Protein AF-0000000078079736 (afdb_homodimer)

Solvent-accessible surface area (backbone atoms only — not comparable to full-atom values): 20538 Å² total; per-residue (Å²): 110,60,69,43,45,51,36,49,43,50,31,37,63,60,34,43,87,42,58,38,62,27,86,81,43,36,48,34,49,50,53,29,42,44,19,26,37,49,38,40,76,50,72,51,74,58,59,51,48,43,31,18,25,34,38,27,56,36,52,63,72,57,73,43,49,63,66,58,38,27,72,76,66,30,58,69,25,26,49,36,20,52,73,58,38,70,65,78,89,49,57,69,54,55,48,55,51,45,47,39,71,47,30,63,74,47,52,71,59,30,29,50,41,53,50,26,43,49,44,51,56,57,66,36,48,82,81,50,38,47,72,84,60,48,74,67,52,53,51,31,48,52,52,46,50,50,56,26,43,71,41,40,57,89,81,45,70,58,57,47,51,58,45,47,53,56,37,48,76,67,60,52,77,77,52,50,73,68,58,47,50,52,47,45,52,52,35,40,54,51,51,62,67,72,102,109,62,68,45,46,49,37,48,42,49,33,37,63,60,35,44,89,42,57,39,64,27,86,81,44,35,48,36,48,51,53,30,43,44,19,25,38,51,37,40,76,50,74,49,73,60,58,52,48,42,31,18,25,35,38,28,56,36,53,65,72,56,72,43,49,62,65,57,38,26,73,73,67,31,60,67,24,26,50,34,21,52,72,60,38,73,66,78,90,48,57,68,57,56,46,54,51,46,49,38,72,46,30,62,75,47,53,70,58,29,29,50,39,53,50,26,44,49,43,50,58,59,68,37,47,82,81,51,36,49,70,84,60,48,73,67,52,53,51,28,49,53,52,48,50,48,56,27,42,71,40,38,58,90,81,45,71,58,57,46,51,57,45,47,51,56,36,49,77,67,60,51,77,77,52,51,74,66,57,48,50,52,47,44,51,53,34,40,53,51,53,62,67,71,103

Nearest PDB structures (foldseek):
  5vxa-assembly1_A  TM=9.918E-01  e=1.323E-13  Homo sapiens
  3nr1-assembly1_B  TM=9.921E-01  e=1.592E-13  Homo sapiens
  3nqw-assembly1_B  TM=9.782E-01  e=7.950E-14  Drosophila melanogaster
  6z3o-assembly1_CCC-2  TM=8.661E-01  e=1.890E-06  Pseudomonas aeruginosa PAO1
  4yf1-assembly1_C  TM=8.133E-01  e=1.846E-04  Listeria monocytogenes EGD-e

pLDDT: mean 96.36, std 4.15, range [62.91, 98.94]

Foldseek 3Di:
DVLQVVLLVVLCVQQVPQFDLFPVRHRPLVLLVQLLVLCVVLVNDPSLLSSLSSCLCSVPPRPDDLVNCCVRRNNSSSLLSVLSHFDPVDAPLVRLVVLLVCLLVHDLSNLSSLLSSLLSQLVCCVPTNRPPDDPLLNLLSLLSSVSNCVSSDDNGPSSNVSNVVSCVVSVNVPDDPVRSVVSNVVNSVVSVVVD/DVLQVVLLVVLCVQQVPQFDLFPVRHRPLVLLVQLLVLCVVLVNDPSLLSSLSSCLCSVPPRPDDLVNCCVRRRNSSSLLSVLSHFDPVDAPLVRLVVLLVCLLVHDLSNLSSLLSSLLSQLVCCVPTNRPPDDPLLNLLSLLSSVSNCVSSDDNGPSSNVSNVVSCVVSVNVVDDPVRSVVSNVVNSVVSVVVD

Sequence (390 aa):
MDKLINAINFACVAHRNQRRKDEAKTPYINHPVEVMTFLCNSDVTDVDTLCAAVLHDTIEDVGVTYEQLRELFGENVANIVRECSDNKSLPKEVRKQDQIIHARHASVAAKLVKAADKLSNLSGLDTNPPTKWTPEEIEGYFCWSYAVWKELAGHNAILDEKLLFLFKKRHLTGLSEDELNDRLLAYYANIKMSEMDKLINAINFACVAHRNQRRKDEAKTPYINHPVEVMTFLCNSDVTDVDTLCAAVLHDTIEDVGVTYEQLRELFGENVANIVRECSDNKSLPKEVRKQDQIIHARHASVAAKLVKAADKLSNLSGLDTNPPTKWTPEEIEGYFCWSYAVWKELAGHNAILDEKLLFLFKKRHLTGLSEDELNDRLLAYYANIKMSE

Radius of gyration: 23.69 Å; Cα contacts (8 Å, |Δi|>4): 510; chains: 2; bounding box: 37×72×53 Å

Secondary structure (DSSP, 8-state):
-HHHHHHHHHHHHHTTT-B-SSTT--BTTHHHHHHHHHHHHTT---HHHHHHHHHTTHHHHH---HHHHHHHH-HHHHHHHHHT---TTS-HHHHHHHHHHHHTTS-HHHHHHHHHHHHHHHHHHTTS--TT--HHHHHHHHHHHHHHHHHH-SS-HHHHHHHHHHHHHTT-TT--HHHHHHHHHHHHHHHHHH-/-HHHHHHHHHHHHHTTT-B-SSTT--BTTHHHHHHHHHHHHTT---HHHHHHHHHTTHHHHH---HHHHHHHH-HHHHHHHHHT---TTS-HHHHHHHHHHHHTTS-HHHHHHHHHHHHHHHHHHTTS--TT--HHHHHHHHHHHHHHHHHH-SS-HHHHHHHHHHHHHTT-TT--HHHHHHHHHHHHHHHHHH-

InterPro domains:
  IPR052194 Guanosine-3',5'-bis(diphosphate) 3'-pyrophosphohydrolase [PTHR46246] (2-172)

Organism: NCBI:txid2126985

Structure (mmCIF, N/CA/C/O backbone):
data_AF-0000000078079736-model_v1
#
loop_
_entity.id
_entity.type
_entity.pdbx_description
1 polymer 'HD superfamily phosphohydrolase'
#
loop_
_atom_site.group_PDB
_atom_site.id
_atom_site.type_symbol
_atom_site.label_atom_id
_atom_site.label_alt_id
_atom_site.label_comp_id
_atom_site.label_asym_id
_atom_site.label_entity_id
_atom_site.label_seq_id
_atom_site.pdbx_PDB_ins_code
_atom_site.Cartn_x
_atom_site.Cartn_y
_atom_site.Cartn_z
_atom_site.occupancy
_atom_site.B_iso_or_equiv
_atom_site.auth_seq_id
_atom_site.auth_comp_id
_atom_site.auth_asym_id
_atom_site.auth_atom_id
_atom_site.pdbx_PDB_model_num
ATOM 1 N N . MET A 1 1 ? -16.453 -0.613 -2.004 1 88.25 1 MET A N 1
ATOM 2 C CA . MET A 1 1 ? -15.172 -1.236 -1.671 1 88.25 1 MET A CA 1
ATOM 3 C C . MET A 1 1 ? -14.242 -1.25 -2.879 1 88.25 1 MET A C 1
ATOM 5 O O . MET A 1 1 ? -13.047 -0.974 -2.752 1 88.25 1 MET A O 1
ATOM 9 N N . ASP A 1 2 ? -14.828 -1.321 -4.086 1 93.62 2 ASP A N 1
ATOM 10 C CA . ASP A 1 2 ? -14.039 -1.392 -5.312 1 93.62 2 ASP A CA 1
ATOM 11 C C . ASP A 1 2 ? -13.289 -0.084 -5.559 1 93.62 2 ASP A C 1
ATOM 13 O O . ASP A 1 2 ? -12.094 -0.097 -5.879 1 93.62 2 ASP A O 1
ATOM 17 N N . LYS A 1 3 ? -14.031 1.039 -5.34 1 97.44 3 LYS A N 1
ATOM 18 C CA . LYS A 1 3 ? -13.414 2.346 -5.566 1 97.44 3 LYS A CA 1
ATOM 19 C C . LYS A 1 3 ? -12.195 2.547 -4.672 1 97.44 3 LYS A C 1
ATOM 21 O O . LYS A 1 3 ? -11.141 2.979 -5.137 1 97.44 3 LYS A O 1
ATOM 26 N N . LEU A 1 4 ? -12.312 2.195 -3.43 1 98.31 4 LEU A N 1
ATOM 27 C CA . LEU A 1 4 ? -11.234 2.379 -2.467 1 98.31 4 LEU A CA 1
ATOM 28 C C . LEU A 1 4 ? -10.062 1.458 -2.787 1 98.31 4 LEU A C 1
ATOM 30 O O . LEU A 1 4 ? -8.906 1.892 -2.781 1 98.31 4 LEU A O 1
ATOM 34 N N . ILE A 1 5 ? -10.32 0.208 -3.082 1 98.5 5 ILE A N 1
ATOM 35 C CA . ILE A 1 5 ? -9.273 -0.767 -3.375 1 98.5 5 ILE A CA 1
ATOM 36 C C . ILE A 1 5 ? -8.531 -0.36 -4.645 1 98.5 5 ILE A C 1
ATOM 38 O O . ILE A 1 5 ? -7.301 -0.437 -4.699 1 98.5 5 ILE A O 1
ATOM 42 N N . ASN A 1 6 ? -9.242 0.127 -5.625 1 98.69 6 ASN A N 1
ATOM 43 C CA . ASN A 1 6 ? -8.609 0.619 -6.844 1 98.69 6 ASN A CA 1
ATOM 44 C C . ASN A 1 6 ? -7.777 1.87 -6.578 1 98.69 6 ASN A C 1
ATOM 46 O O . ASN A 1 6 ? -6.73 2.07 -7.199 1 98.69 6 ASN A O 1
ATOM 50 N N . ALA A 1 7 ? -8.242 2.727 -5.703 1 98.88 7 ALA A N 1
ATOM 51 C CA . ALA A 1 7 ? -7.477 3.912 -5.324 1 98.88 7 ALA A CA 1
ATOM 52 C C . ALA A 1 7 ? -6.164 3.527 -4.645 1 98.88 7 ALA A C 1
ATOM 54 O O . ALA A 1 7 ? -5.121 4.129 -4.91 1 98.88 7 ALA A O 1
ATOM 55 N N . ILE A 1 8 ? -6.23 2.52 -3.793 1 98.88 8 ILE A N 1
ATOM 56 C CA . ILE A 1 8 ? -5.043 2.043 -3.094 1 98.88 8 ILE A CA 1
ATOM 57 C C . ILE A 1 8 ? -4.043 1.477 -4.098 1 98.88 8 ILE A C 1
ATOM 59 O O . ILE A 1 8 ? -2.852 1.788 -4.043 1 98.88 8 ILE A O 1
ATOM 63 N N . ASN A 1 9 ? -4.516 0.655 -4.965 1 98.81 9 ASN A N 1
ATOM 64 C CA . ASN A 1 9 ? -3.658 0.104 -6.008 1 98.81 9 ASN A CA 1
ATOM 65 C C . ASN A 1 9 ? -3.041 1.204 -6.867 1 98.81 9 ASN A C 1
ATOM 67 O O . ASN A 1 9 ? -1.854 1.147 -7.195 1 98.81 9 ASN A O 1
ATOM 71 N N . PHE A 1 10 ? -3.836 2.201 -7.273 1 98.88 10 PHE A N 1
ATOM 72 C CA . PHE A 1 10 ? -3.367 3.336 -8.062 1 98.88 10 PHE A CA 1
ATOM 73 C C . PHE A 1 10 ? -2.248 4.07 -7.332 1 98.88 10 PHE A C 1
ATOM 75 O O . PHE A 1 10 ? -1.23 4.418 -7.938 1 98.88 10 PHE A O 1
ATOM 82 N N . ALA A 1 11 ? -2.438 4.305 -6.09 1 98.81 11 ALA A N 1
ATOM 83 C CA . ALA A 1 11 ? -1.438 5 -5.285 1 98.81 11 ALA A CA 1
ATOM 84 C C . ALA A 1 11 ? -0.145 4.195 -5.199 1 98.81 11 ALA A C 1
ATOM 86 O O . ALA A 1 11 ? 0.951 4.758 -5.27 1 98.81 11 ALA A O 1
ATOM 87 N N . CYS A 1 12 ? -0.27 2.848 -5.008 1 98.44 12 CYS A N 1
ATOM 88 C CA . CYS A 1 12 ? 0.902 1.981 -4.965 1 98.44 12 CYS A CA 1
ATOM 89 C C . CYS A 1 12 ? 1.731 2.123 -6.238 1 98.44 12 CYS A C 1
ATOM 91 O O . CYS A 1 12 ? 2.949 2.301 -6.172 1 98.44 12 CYS A O 1
ATOM 93 N N . VAL A 1 13 ? 1.06 2.082 -7.328 1 97.75 13 VAL A N 1
ATOM 94 C CA . VAL A 1 13 ? 1.739 2.164 -8.617 1 97.75 13 VAL A CA 1
ATOM 95 C C . VAL A 1 13 ? 2.328 3.561 -8.805 1 97.75 13 VAL A C 1
ATOM 97 O O . VAL A 1 13 ? 3.469 3.707 -9.25 1 97.75 13 VAL A O 1
ATOM 100 N N . ALA A 1 14 ? 1.58 4.598 -8.461 1 98.19 14 ALA A N 1
ATOM 101 C CA . ALA A 1 14 ? 2.004 5.98 -8.656 1 98.19 14 ALA A CA 1
ATOM 102 C C . ALA A 1 14 ? 3.25 6.293 -7.832 1 98.19 14 ALA A C 1
ATOM 104 O O . ALA A 1 14 ? 4.141 7.016 -8.289 1 98.19 14 ALA A O 1
ATOM 105 N N . HIS A 1 15 ? 3.354 5.766 -6.617 1 98.25 15 HIS A N 1
ATOM 106 C CA . HIS A 1 15 ? 4.434 6.105 -5.699 1 98.25 15 HIS A CA 1
ATOM 107 C C . HIS A 1 15 ? 5.543 5.062 -5.742 1 98.25 15 HIS A C 1
ATOM 109 O O . HIS A 1 15 ? 6.414 5.039 -4.867 1 98.25 15 HIS A O 1
ATOM 115 N N . ARG A 1 16 ? 5.574 4.164 -6.734 1 96.88 16 ARG A N 1
ATOM 116 C CA . ARG A 1 16 ? 6.418 2.977 -6.738 1 96.88 16 ARG A CA 1
ATOM 117 C C . ARG A 1 16 ? 7.895 3.352 -6.688 1 96.88 16 ARG A C 1
ATOM 119 O O . ARG A 1 16 ? 8.719 2.592 -6.172 1 96.88 16 ARG A O 1
ATOM 126 N N . ASN A 1 17 ? 8.312 4.531 -7.156 1 96.31 17 ASN A N 1
ATOM 127 C CA . ASN A 1 17 ? 9.711 4.941 -7.191 1 96.31 17 ASN A CA 1
ATOM 128 C C . ASN A 1 17 ? 10.031 5.941 -6.086 1 96.31 17 ASN A C 1
ATOM 130 O O . ASN A 1 17 ? 11.156 6.438 -6 1 96.31 17 ASN A O 1
ATOM 134 N N . GLN A 1 18 ? 9.07 6.293 -5.312 1 96.88 18 GLN A N 1
ATOM 135 C CA . GLN A 1 18 ? 9.234 7.289 -4.258 1 96.88 18 GLN A CA 1
ATOM 136 C C . GLN A 1 18 ? 9.57 6.625 -2.924 1 96.88 18 GLN A C 1
ATOM 138 O O . GLN A 1 18 ? 9.008 5.582 -2.586 1 96.88 18 GLN A O 1
ATOM 143 N N . ARG A 1 19 ? 10.453 7.215 -2.162 1 95.56 19 ARG A N 1
ATOM 144 C CA . ARG A 1 19 ? 10.852 6.73 -0.843 1 95.56 19 ARG A CA 1
ATOM 145 C C . ARG A 1 19 ? 10.719 7.828 0.206 1 95.56 19 ARG A C 1
ATOM 147 O O . ARG A 1 19 ? 10.781 9.016 -0.119 1 95.56 19 ARG A O 1
ATOM 154 N N . ARG A 1 20 ? 10.508 7.387 1.446 1 94.69 20 ARG A N 1
ATOM 155 C CA . ARG A 1 20 ? 10.562 8.32 2.564 1 94.69 20 ARG A CA 1
ATOM 156 C C . ARG A 1 20 ? 11.992 8.773 2.828 1 94.69 20 ARG A C 1
ATOM 158 O O . ARG A 1 20 ? 12.945 8.117 2.402 1 94.69 20 ARG A O 1
ATOM 165 N N . LYS A 1 21 ? 12.164 9.852 3.537 1 93.56 21 LYS A N 1
ATOM 166 C CA . LYS A 1 21 ? 13.477 10.453 3.771 1 93.56 21 LYS A CA 1
ATOM 167 C C . LYS A 1 21 ? 14.102 9.906 5.051 1 93.56 21 LYS A C 1
ATOM 169 O O . LYS A 1 21 ? 15.164 10.383 5.477 1 93.56 21 LYS A O 1
ATOM 174 N N . ASP A 1 22 ? 13.5 8.914 5.602 1 92.62 22 ASP A N 1
ATOM 175 C CA . ASP A 1 22 ? 14.055 8.273 6.793 1 92.62 22 ASP A CA 1
ATOM 176 C C . ASP A 1 22 ? 15.273 7.418 6.438 1 92.62 22 ASP A C 1
ATOM 178 O O . ASP A 1 22 ? 15.594 7.238 5.262 1 92.62 22 ASP A O 1
ATOM 182 N N . GLU A 1 23 ? 15.977 6.93 7.488 1 91.56 23 GLU A N 1
ATOM 183 C CA . GLU A 1 23 ? 17.203 6.148 7.301 1 91.56 23 GLU A CA 1
ATOM 184 C C . GLU A 1 23 ? 16.922 4.891 6.48 1 91.56 23 GLU A C 1
ATOM 186 O O . GLU A 1 23 ? 17.734 4.508 5.637 1 91.56 23 GLU A O 1
ATOM 191 N N . ALA A 1 24 ? 15.797 4.242 6.629 1 92 24 ALA A N 1
ATOM 192 C CA . ALA A 1 24 ? 15.477 2.967 5.992 1 92 24 ALA A CA 1
ATOM 193 C C . ALA A 1 24 ? 14.984 3.178 4.562 1 92 24 ALA A C 1
ATOM 195 O O . ALA A 1 24 ? 14.875 2.221 3.789 1 92 24 ALA A O 1
ATOM 196 N N . LYS A 1 25 ? 14.758 4.406 4.227 1 94.38 25 LYS A N 1
ATOM 197 C CA . LYS A 1 25 ? 14.195 4.715 2.916 1 94.38 25 LYS A CA 1
ATOM 198 C C . LYS A 1 25 ? 12.945 3.881 2.643 1 94.38 25 LYS A C 1
ATOM 200 O O . LYS A 1 25 ? 12.844 3.229 1.602 1 94.38 25 LYS A O 1
ATOM 205 N N . THR A 1 26 ? 12.016 3.893 3.566 1 95.69 26 THR A N 1
ATOM 206 C CA . THR A 1 26 ? 10.781 3.121 3.494 1 95.69 26 THR A CA 1
ATOM 207 C C . THR A 1 26 ? 9.969 3.51 2.262 1 95.69 26 THR A C 1
ATOM 209 O O . THR A 1 26 ? 9.961 4.676 1.86 1 95.69 26 THR A O 1
ATOM 212 N N . PRO A 1 27 ? 9.273 2.502 1.643 1 97.88 27 PRO A N 1
ATOM 213 C CA . PRO A 1 27 ? 8.398 2.881 0.529 1 97.88 27 PRO A CA 1
ATOM 214 C C . PRO A 1 27 ? 7.422 3.998 0.897 1 97.88 27 PRO A C 1
ATOM 216 O O . PRO A 1 27 ? 6.777 3.938 1.946 1 97.88 27 PRO A O 1
ATOM 219 N N . TYR A 1 28 ? 7.301 5.02 0.017 1 98.31 28 TYR A N 1
ATOM 220 C CA . TYR A 1 28 ? 6.504 6.195 0.337 1 98.31 28 TYR A CA 1
ATOM 221 C C . TYR A 1 28 ? 5.047 5.812 0.591 1 98.31 28 TYR A C 1
ATOM 223 O O . TYR A 1 28 ? 4.367 6.449 1.399 1 98.31 28 TYR A O 1
ATOM 231 N N . ILE A 1 29 ? 4.602 4.711 -0.065 1 98.62 29 ILE A N 1
ATOM 232 C CA . ILE A 1 29 ? 3.203 4.297 -0.013 1 98.62 29 ILE A CA 1
ATOM 233 C C . ILE A 1 29 ? 2.795 4.035 1.436 1 98.62 29 ILE A C 1
ATOM 235 O O . ILE A 1 29 ? 1.618 4.145 1.785 1 98.62 29 ILE A O 1
ATOM 239 N N . ASN A 1 30 ? 3.711 3.736 2.322 1 98.31 30 ASN A N 1
ATOM 240 C CA . ASN A 1 30 ? 3.393 3.512 3.729 1 98.31 30 ASN A CA 1
ATOM 241 C C . ASN A 1 30 ? 2.73 4.734 4.355 1 98.31 30 ASN A C 1
ATOM 243 O O . ASN A 1 30 ? 1.838 4.602 5.195 1 98.31 30 ASN A O 1
ATOM 247 N N . HIS A 1 31 ? 3.131 5.887 3.881 1 98.19 31 HIS A N 1
ATOM 248 C CA . HIS A 1 31 ? 2.602 7.125 4.441 1 98.19 31 HIS A CA 1
ATOM 249 C C . HIS A 1 31 ? 1.142 7.328 4.055 1 98.19 31 HIS A C 1
ATOM 251 O O . HIS A 1 31 ? 0.274 7.445 4.922 1 98.19 31 HIS A O 1
ATOM 257 N N . PRO A 1 32 ? 0.763 7.348 2.75 1 98.81 32 PRO A N 1
ATOM 258 C CA . PRO A 1 32 ? -0.647 7.566 2.418 1 98.81 32 PRO A CA 1
ATOM 259 C C . PRO A 1 32 ? -1.558 6.461 2.953 1 98.81 32 PRO A C 1
ATOM 261 O O . PRO A 1 32 ? -2.711 6.727 3.305 1 98.81 32 PRO A O 1
ATOM 264 N N . VAL A 1 33 ? -1.082 5.254 3.033 1 98.81 33 VAL A N 1
ATOM 265 C CA . VAL A 1 33 ? -1.885 4.176 3.596 1 98.81 33 VAL A CA 1
ATOM 266 C C . VAL A 1 33 ? -2.105 4.418 5.09 1 98.81 33 VAL A C 1
ATOM 268 O O . VAL A 1 33 ? -3.197 4.18 5.605 1 98.81 33 VAL A O 1
ATOM 271 N N . GLU A 1 34 ? -1.096 4.863 5.766 1 98.56 34 GLU A N 1
ATOM 272 C CA . GLU A 1 34 ? -1.236 5.191 7.18 1 98.56 34 GLU A CA 1
ATOM 273 C C . GLU A 1 34 ? -2.234 6.328 7.387 1 98.56 34 GLU A C 1
ATOM 275 O O . GLU A 1 34 ? -3.033 6.293 8.328 1 98.56 34 GLU A O 1
ATOM 280 N N . VAL A 1 35 ? -2.148 7.328 6.508 1 98.88 35 VAL A N 1
ATOM 281 C CA . VAL A 1 35 ? -3.094 8.438 6.57 1 98.88 35 VAL A CA 1
ATOM 282 C C . VAL A 1 35 ? -4.52 7.906 6.457 1 98.88 35 VAL A C 1
ATOM 284 O O . VAL A 1 35 ? -5.383 8.242 7.273 1 98.88 35 VAL A O 1
ATOM 287 N N . MET A 1 36 ? -4.762 7.062 5.469 1 98.88 36 MET A N 1
ATOM 288 C CA . MET A 1 36 ? -6.066 6.43 5.281 1 98.88 36 MET A CA 1
ATOM 289 C C . MET A 1 36 ? -6.461 5.621 6.512 1 98.88 36 MET A C 1
ATOM 291 O O . MET A 1 36 ? -7.613 5.66 6.945 1 98.88 36 MET A O 1
ATOM 295 N N . THR A 1 37 ? -5.535 4.941 7.129 1 98.75 37 THR A N 1
ATOM 296 C CA . THR A 1 37 ? -5.785 4.078 8.281 1 98.75 37 THR A CA 1
ATOM 297 C C . THR A 1 37 ? -6.168 4.906 9.5 1 98.75 37 THR A C 1
ATOM 299 O O . THR A 1 37 ? -7.082 4.543 10.242 1 98.75 37 THR A O 1
ATOM 302 N N . PHE A 1 38 ? -5.461 6.02 9.711 1 98.69 38 PHE A N 1
ATOM 303 C CA . PHE A 1 38 ? -5.793 6.91 10.812 1 98.69 38 PHE A CA 1
ATOM 304 C C . PHE A 1 38 ? -7.227 7.418 10.695 1 98.69 38 PHE A C 1
ATOM 306 O O . PHE A 1 38 ? -7.961 7.465 11.68 1 98.69 38 PHE A O 1
ATOM 313 N N . LEU A 1 39 ? -7.609 7.77 9.469 1 98.81 39 LEU A N 1
ATOM 314 C CA . LEU A 1 39 ? -8.977 8.25 9.266 1 98.81 39 LEU A CA 1
ATOM 315 C C . LEU A 1 39 ? -9.984 7.152 9.578 1 98.81 39 LEU A C 1
ATOM 317 O O . LEU A 1 39 ? -10.953 7.383 10.305 1 98.81 39 LEU A O 1
ATOM 321 N N . CYS A 1 40 ? -9.711 6.004 8.977 1 98.38 40 CYS A N 1
ATOM 322 C CA . CYS A 1 40 ? -10.625 4.883 9.18 1 98.38 40 CYS A CA 1
ATOM 323 C C . CYS A 1 40 ? -10.758 4.551 10.656 1 98.38 40 CYS A C 1
ATOM 325 O O . CYS A 1 40 ? -11.867 4.348 11.156 1 98.38 40 CYS A O 1
ATOM 327 N N . ASN A 1 41 ? -9.703 4.582 11.383 1 98.12 41 ASN A N 1
ATOM 328 C CA . ASN A 1 41 ? -9.695 4.25 12.805 1 98.12 41 ASN A CA 1
ATOM 329 C C . ASN A 1 41 ? -10.227 5.398 13.656 1 98.12 41 ASN A C 1
ATOM 331 O O . ASN A 1 41 ? -10.422 5.246 14.859 1 98.12 41 ASN A O 1
ATOM 335 N N . SER A 1 42 ? -10.438 6.496 13.062 1 98.25 42 SER A N 1
ATOM 336 C CA . SER A 1 42 ? -11.094 7.625 13.711 1 98.25 42 SER A CA 1
ATOM 337 C C . SER A 1 42 ? -12.555 7.738 13.281 1 98.25 42 SER A C 1
ATOM 339 O O . SER A 1 42 ? -13.109 8.836 13.234 1 98.25 42 SER A O 1
ATOM 341 N N . ASP A 1 43 ? -13.125 6.684 12.75 1 97.75 43 ASP A N 1
ATOM 342 C CA . ASP A 1 43 ? -14.547 6.5 12.469 1 97.75 43 ASP A CA 1
ATOM 343 C C . ASP A 1 43 ? -14.961 7.25 11.203 1 97.75 43 ASP A C 1
ATOM 345 O O . ASP A 1 43 ? -16.125 7.602 11.039 1 97.75 43 ASP A O 1
ATOM 349 N N . VAL A 1 44 ? -14 7.617 10.398 1 98.19 44 VAL A N 1
ATOM 350 C CA . VAL A 1 44 ? -14.336 8.156 9.086 1 98.19 44 VAL A CA 1
ATOM 351 C C . VAL A 1 44 ? -14.688 7.008 8.133 1 98.19 44 VAL A C 1
ATOM 353 O O . VAL A 1 44 ? -13.875 6.109 7.91 1 98.19 44 VAL A O 1
ATOM 356 N N . THR A 1 45 ? -15.891 7.082 7.566 1 96.56 45 THR A N 1
ATOM 357 C CA . THR A 1 45 ? -16.359 5.957 6.766 1 96.56 45 THR A CA 1
ATOM 358 C C . THR A 1 45 ? -16.625 6.395 5.328 1 96.56 45 THR A C 1
ATOM 360 O O . THR A 1 45 ? -16.812 5.555 4.445 1 96.56 45 THR A O 1
ATOM 363 N N . ASP A 1 46 ? -16.672 7.738 5.117 1 98.12 46 ASP A N 1
ATOM 364 C CA . ASP A 1 46 ? -16.938 8.227 3.768 1 98.12 46 ASP A CA 1
ATOM 365 C C . ASP A 1 46 ? -15.867 7.738 2.793 1 98.12 46 ASP A C 1
ATOM 367 O O . ASP A 1 46 ? -14.695 8.102 2.916 1 98.12 46 ASP A O 1
ATOM 371 N N . VAL A 1 47 ? -16.234 6.992 1.782 1 98.31 47 VAL A N 1
ATOM 372 C CA . VAL A 1 47 ? -15.32 6.305 0.878 1 98.31 47 VAL A CA 1
ATOM 373 C C . VAL A 1 47 ? -14.5 7.328 0.098 1 98.31 47 VAL A C 1
ATOM 375 O O . VAL A 1 47 ? -13.305 7.125 -0.143 1 98.31 47 VAL A O 1
ATOM 378 N N . ASP A 1 48 ? -15.117 8.422 -0.347 1 98.81 48 ASP A N 1
ATOM 379 C CA . ASP A 1 48 ? -14.391 9.43 -1.11 1 98.81 48 ASP A CA 1
ATOM 380 C C . ASP A 1 48 ? -13.281 10.062 -0.274 1 98.81 48 ASP A C 1
ATOM 382 O O . ASP A 1 48 ? -12.188 10.336 -0.783 1 98.81 48 ASP A O 1
ATOM 386 N N . THR A 1 49 ? -13.539 10.289 0.971 1 98.88 49 THR A N 1
ATOM 387 C CA . THR A 1 49 ? -12.531 10.844 1.868 1 98.88 49 THR A CA 1
ATOM 388 C C . THR A 1 49 ? -11.367 9.867 2.047 1 98.88 49 THR A C 1
ATOM 390 O O . THR A 1 49 ? -10.203 10.273 2.02 1 98.88 49 THR A O 1
ATOM 393 N N . LEU A 1 50 ? -11.703 8.586 2.186 1 98.88 50 LEU A N 1
ATOM 394 C CA . LEU A 1 50 ? -10.672 7.57 2.342 1 98.88 50 LEU A CA 1
ATOM 395 C C . LEU A 1 50 ? -9.859 7.414 1.06 1 98.88 50 LEU A C 1
ATOM 397 O O . LEU A 1 50 ? -8.633 7.27 1.106 1 98.88 50 LEU A O 1
ATOM 401 N N . CYS A 1 51 ? -10.523 7.445 -0.05 1 98.88 51 CYS A N 1
ATOM 402 C CA . CYS A 1 51 ? -9.812 7.434 -1.325 1 98.88 51 CYS A CA 1
ATOM 403 C C . CYS A 1 51 ? -8.859 8.617 -1.432 1 98.88 51 CYS A C 1
ATOM 405 O O . CYS A 1 51 ? -7.703 8.461 -1.827 1 98.88 51 CYS A O 1
ATOM 407 N N . ALA A 1 52 ? -9.344 9.789 -1.082 1 98.94 52 ALA A N 1
ATOM 408 C CA . ALA A 1 52 ? -8.523 10.992 -1.154 1 98.94 52 ALA A CA 1
ATOM 409 C C . ALA A 1 52 ? -7.32 10.891 -0.222 1 98.94 52 ALA A C 1
ATOM 411 O O . ALA A 1 52 ? -6.242 11.406 -0.533 1 98.94 52 ALA A O 1
ATOM 412 N N . ALA A 1 53 ? -7.508 10.242 0.926 1 98.94 53 ALA A N 1
ATOM 413 C CA . ALA A 1 53 ? -6.422 10.086 1.89 1 98.94 53 ALA A CA 1
ATOM 414 C C . ALA A 1 53 ? -5.258 9.312 1.275 1 98.94 53 ALA A C 1
ATOM 416 O O . ALA A 1 53 ? -4.105 9.734 1.378 1 98.94 53 ALA A O 1
ATOM 417 N N . VAL A 1 54 ? -5.57 8.219 0.603 1 98.81 54 VAL A N 1
ATOM 418 C CA . VAL A 1 54 ? -4.5 7.395 0.056 1 98.81 54 VAL A CA 1
ATOM 419 C C . VAL A 1 54 ? -3.949 8.039 -1.215 1 98.81 54 VAL A C 1
ATOM 421 O O . VAL A 1 54 ? -2.816 7.762 -1.618 1 98.81 54 VAL A O 1
ATOM 424 N N . LEU A 1 55 ? -4.633 9.008 -1.798 1 98.88 55 LEU A N 1
ATOM 425 C CA . LEU A 1 55 ? -4.242 9.633 -3.059 1 98.88 55 LEU A CA 1
ATOM 426 C C . LEU A 1 55 ? -3.715 11.047 -2.828 1 98.88 55 LEU A C 1
ATOM 428 O O . LEU A 1 55 ? -3.312 11.727 -3.775 1 98.88 55 LEU A O 1
ATOM 432 N N . HIS A 1 56 ? -3.627 11.578 -1.643 1 98.88 56 HIS A N 1
ATOM 433 C CA . HIS A 1 56 ? -3.549 13.008 -1.357 1 98.88 56 HIS A CA 1
ATOM 434 C C . HIS A 1 56 ? -2.248 13.609 -1.884 1 98.88 56 HIS A C 1
ATOM 436 O O . HIS A 1 56 ? -2.205 14.781 -2.252 1 98.88 56 HIS A O 1
ATOM 442 N N . ASP A 1 57 ? -1.224 12.836 -2.031 1 98.5 57 ASP A N 1
ATOM 443 C CA . ASP A 1 57 ? 0.083 13.352 -2.43 1 98.5 57 ASP A CA 1
ATOM 444 C C . ASP A 1 57 ? 0.362 13.062 -3.902 1 98.5 57 ASP A C 1
ATOM 446 O O . ASP A 1 57 ? 1.451 13.352 -4.402 1 98.5 57 ASP A O 1
ATOM 450 N N . THR A 1 58 ? -0.568 12.469 -4.613 1 98.62 58 THR A N 1
ATOM 451 C CA . THR A 1 58 ? -0.287 11.977 -5.961 1 98.62 58 THR A CA 1
ATOM 452 C C . THR A 1 58 ? -0.115 13.141 -6.934 1 98.62 58 THR A C 1
ATOM 454 O O . THR A 1 58 ? 0.768 13.117 -7.793 1 98.62 58 THR A O 1
ATOM 457 N N . ILE A 1 59 ? -0.956 14.148 -6.82 1 97.5 59 ILE A N 1
ATOM 458 C CA . ILE A 1 59 ? -0.835 15.312 -7.691 1 97.5 59 ILE A CA 1
ATOM 459 C C . ILE A 1 59 ? 0.484 16.031 -7.418 1 97.5 59 ILE A C 1
ATOM 461 O O . ILE A 1 59 ? 1.222 16.375 -8.344 1 97.5 59 ILE A O 1
ATOM 465 N N . GLU A 1 60 ? 0.823 16.172 -6.219 1 95.38 60 GLU A N 1
ATOM 466 C CA . GLU A 1 60 ? 1.962 16.969 -5.781 1 95.38 60 GLU A CA 1
ATOM 467 C C . GLU A 1 60 ? 3.281 16.266 -6.07 1 95.38 60 GLU A C 1
ATOM 469 O O . GLU A 1 60 ? 4.23 16.875 -6.555 1 95.38 60 GLU A O 1
ATOM 474 N N . ASP A 1 61 ? 3.34 14.992 -5.875 1 94.69 61 ASP A N 1
ATOM 475 C CA . ASP A 1 61 ? 4.637 14.328 -5.738 1 94.69 61 ASP A CA 1
ATOM 476 C C . ASP A 1 61 ? 4.965 13.508 -6.98 1 94.69 61 ASP A C 1
ATOM 478 O O . ASP A 1 61 ? 6.137 13.258 -7.273 1 94.69 61 ASP A O 1
ATOM 482 N N . VAL A 1 62 ? 3.959 13.008 -7.703 1 95.31 62 VAL A N 1
ATOM 483 C CA . VAL A 1 62 ? 4.316 11.984 -8.68 1 95.31 62 VAL A CA 1
ATOM 484 C C . VAL A 1 62 ? 3.621 12.266 -10.008 1 95.31 62 VAL A C 1
ATOM 486 O O . VAL A 1 62 ? 3.367 11.352 -10.789 1 95.31 62 VAL A O 1
ATOM 489 N N . GLY A 1 63 ? 3.168 13.469 -10.25 1 93.62 63 GLY A N 1
ATOM 490 C CA . GLY A 1 63 ? 2.781 13.953 -11.57 1 93.62 63 GLY A CA 1
ATOM 491 C C . GLY A 1 63 ? 1.379 13.531 -11.969 1 93.62 63 GLY A C 1
ATOM 492 O O . GLY A 1 63 ? 0.98 13.695 -13.125 1 93.62 63 GLY A O 1
ATOM 493 N N . VAL A 1 64 ? 0.563 12.891 -11.094 1 97.88 64 VAL A N 1
ATOM 494 C CA . VAL A 1 64 ? -0.841 12.609 -11.367 1 97.88 64 VAL A CA 1
ATOM 495 C C . VAL A 1 64 ? -1.612 13.914 -11.516 1 97.88 64 VAL A C 1
ATOM 497 O O . VAL A 1 64 ? -1.391 14.867 -10.758 1 97.88 64 VAL A O 1
ATOM 500 N N . THR A 1 65 ? -2.508 13.961 -12.477 1 98.31 65 THR A N 1
ATOM 501 C CA . THR A 1 65 ? -3.242 15.195 -12.711 1 98.31 65 THR A CA 1
ATOM 502 C C . THR A 1 65 ? -4.613 15.148 -12.047 1 98.31 65 THR A C 1
ATOM 504 O O . THR A 1 65 ? -5.121 14.07 -11.742 1 98.31 65 THR A O 1
ATOM 507 N N . TYR A 1 66 ? -5.145 16.344 -11.867 1 98.31 66 TYR A N 1
ATOM 508 C CA . TYR A 1 66 ? -6.516 16.469 -11.375 1 98.31 66 TYR A CA 1
ATOM 509 C C . TYR A 1 66 ? -7.477 15.695 -12.273 1 98.31 66 TYR A C 1
ATOM 511 O O . TYR A 1 66 ? -8.352 14.977 -11.781 1 98.31 66 TYR A O 1
ATOM 519 N N . GLU A 1 67 ? -7.344 15.812 -13.555 1 98.62 67 GLU A N 1
ATOM 520 C CA . GLU A 1 67 ? -8.234 15.195 -14.523 1 98.62 67 GLU A CA 1
ATOM 521 C C . GLU A 1 67 ? -8.172 13.672 -14.445 1 98.62 67 GLU A C 1
ATOM 523 O O . GLU A 1 67 ? -9.188 12.992 -14.562 1 98.62 67 GLU A O 1
ATOM 528 N N . GLN A 1 68 ? -7.02 13.141 -14.266 1 98.69 68 GLN A N 1
ATOM 529 C CA . GLN A 1 68 ? -6.863 11.703 -14.109 1 98.69 68 GLN A CA 1
ATOM 530 C C . GLN A 1 68 ? -7.637 11.188 -12.898 1 98.69 68 GLN A C 1
ATOM 532 O O . GLN A 1 68 ? -8.344 10.18 -12.992 1 98.69 68 GLN A O 1
ATOM 537 N N . LEU A 1 69 ? -7.492 11.891 -11.766 1 98.81 69 LEU A N 1
ATOM 538 C CA . LEU A 1 69 ? -8.188 11.492 -10.547 1 98.81 69 LEU A CA 1
ATOM 539 C C . LEU A 1 69 ? -9.703 11.609 -10.727 1 98.81 69 LEU A C 1
ATOM 541 O O . LEU A 1 69 ? -10.453 10.75 -10.258 1 98.81 69 LEU A O 1
ATOM 545 N N . ARG A 1 70 ? -10.102 12.734 -11.383 1 98.81 70 ARG A N 1
ATOM 546 C CA . ARG A 1 70 ? -11.523 12.953 -11.609 1 98.81 70 ARG A CA 1
ATOM 547 C C . ARG A 1 70 ? -12.125 11.844 -12.461 1 98.81 70 ARG A C 1
ATOM 549 O O . ARG A 1 70 ? -13.203 11.336 -12.164 1 98.81 70 ARG A O 1
ATOM 556 N N . GLU A 1 71 ? -11.492 11.43 -13.469 1 98.62 71 GLU A N 1
ATOM 557 C CA . GLU A 1 71 ? -11.977 10.406 -14.383 1 98.62 71 GLU A CA 1
ATOM 558 C C . GLU A 1 71 ? -12.008 9.039 -13.719 1 98.62 71 GLU A C 1
ATOM 560 O O . GLU A 1 71 ? -12.945 8.266 -13.922 1 98.62 71 GLU A O 1
ATOM 565 N N . LEU A 1 72 ? -11.039 8.773 -12.914 1 98.5 72 LEU A N 1
ATOM 566 C CA . LEU A 1 72 ? -10.891 7.43 -12.359 1 98.5 72 LEU A CA 1
ATOM 567 C C . LEU A 1 72 ? -11.703 7.277 -11.078 1 98.5 72 LEU A C 1
ATOM 569 O O . LEU A 1 72 ? -12.25 6.203 -10.805 1 98.5 72 LEU A O 1
ATOM 573 N N . PHE A 1 73 ? -11.789 8.367 -10.273 1 98.75 73 PHE A N 1
ATOM 574 C CA . PHE A 1 73 ? -12.312 8.18 -8.922 1 98.75 73 PHE A CA 1
ATOM 575 C C . PHE A 1 73 ? -13.445 9.156 -8.641 1 98.75 73 PHE A C 1
ATOM 577 O O . PHE A 1 73 ? -14.094 9.078 -7.594 1 98.75 73 PHE A O 1
ATOM 584 N N . GLY A 1 74 ? -13.68 10.117 -9.594 1 98.69 74 GLY A N 1
ATOM 585 C CA . GLY A 1 74 ? -14.797 11.039 -9.445 1 98.69 74 GLY A CA 1
ATOM 586 C C . GLY A 1 74 ? -14.367 12.43 -9.008 1 98.69 74 GLY A C 1
ATOM 587 O O . GLY A 1 74 ? -13.289 12.602 -8.43 1 98.69 74 GLY A O 1
ATOM 588 N N . GLU A 1 75 ? -15.242 13.352 -9.164 1 98.75 75 GLU A N 1
ATOM 589 C CA . GLU A 1 75 ? -14.969 14.766 -8.945 1 98.75 75 GLU A CA 1
ATOM 590 C C . GLU A 1 75 ? -14.734 15.055 -7.465 1 98.75 75 GLU A C 1
ATOM 592 O O . GLU A 1 75 ? -13.883 15.875 -7.113 1 98.75 75 GLU A O 1
ATOM 597 N N . ASN A 1 76 ? -15.508 14.445 -6.652 1 98.81 76 ASN A N 1
ATOM 598 C CA . ASN A 1 76 ? -15.391 14.703 -5.223 1 98.81 76 ASN A CA 1
ATOM 599 C C . ASN A 1 76 ? -14.016 14.312 -4.695 1 98.81 76 ASN A C 1
ATOM 601 O O . ASN A 1 76 ? -13.383 15.086 -3.965 1 98.81 76 ASN A O 1
ATOM 605 N N . VAL A 1 77 ? -13.516 13.102 -5.059 1 98.94 77 VAL A N 1
ATOM 606 C CA . VAL A 1 77 ? -12.188 12.656 -4.656 1 98.94 77 VAL A CA 1
ATOM 607 C C . VAL A 1 77 ? -11.133 13.625 -5.188 1 98.94 77 VAL A C 1
ATOM 609 O O . VAL A 1 77 ? -10.242 14.055 -4.445 1 98.94 77 VAL A O 1
ATOM 612 N N . ALA A 1 78 ? -11.25 13.961 -6.457 1 98.88 78 ALA A N 1
ATOM 613 C CA . ALA A 1 78 ? -10.289 14.859 -7.098 1 98.88 78 ALA A CA 1
ATOM 614 C C . ALA A 1 78 ? -10.25 16.203 -6.395 1 98.88 78 ALA A C 1
ATOM 616 O O . ALA A 1 78 ? -9.172 16.781 -6.199 1 98.88 78 ALA A O 1
ATOM 617 N N . ASN A 1 79 ? -11.375 16.703 -6.02 1 98.81 79 ASN A N 1
ATOM 618 C CA . ASN A 1 79 ? -11.461 17.984 -5.328 1 98.81 79 ASN A CA 1
ATOM 619 C C . ASN A 1 79 ? -10.773 17.922 -3.965 1 98.81 79 ASN A C 1
ATOM 621 O O . ASN A 1 79 ? -10.055 18.859 -3.596 1 98.81 79 ASN A O 1
ATOM 625 N N . ILE A 1 80 ? -11.047 16.891 -3.232 1 98.88 80 ILE A N 1
ATOM 626 C CA . ILE A 1 80 ? -10.43 16.766 -1.915 1 98.88 80 ILE A CA 1
ATOM 627 C C . ILE A 1 80 ? -8.914 16.703 -2.057 1 98.88 80 ILE A C 1
ATOM 629 O O . ILE A 1 80 ? -8.188 17.375 -1.323 1 98.88 80 ILE A O 1
ATOM 633 N N . VAL A 1 81 ? -8.453 15.852 -3.023 1 98.88 81 VAL A N 1
ATOM 634 C CA . VAL A 1 81 ? -7.016 15.727 -3.242 1 98.88 81 VAL A CA 1
ATOM 635 C C . VAL A 1 81 ? -6.43 17.094 -3.621 1 98.88 81 VAL A C 1
ATOM 637 O O . VAL A 1 81 ? -5.359 17.469 -3.137 1 98.88 81 VAL A O 1
ATOM 640 N N . ARG A 1 82 ? -7.074 17.812 -4.465 1 98.31 82 ARG A N 1
ATOM 641 C CA . ARG A 1 82 ? -6.617 19.141 -4.879 1 98.31 82 ARG A CA 1
ATOM 642 C C . ARG A 1 82 ? -6.512 20.078 -3.686 1 98.31 82 ARG A C 1
ATOM 644 O O . ARG A 1 82 ? -5.543 20.828 -3.564 1 98.31 82 ARG A O 1
ATOM 651 N N . GLU A 1 83 ? -7.48 20.062 -2.852 1 98.25 83 GLU A N 1
ATOM 652 C CA . GLU A 1 83 ? -7.469 20.906 -1.661 1 98.25 83 GLU A CA 1
ATOM 653 C C . GLU A 1 83 ? -6.293 20.562 -0.752 1 98.25 83 GLU A C 1
ATOM 655 O O . GLU A 1 83 ? -5.844 21.406 0.035 1 98.25 83 GLU A O 1
ATOM 660 N N . CYS A 1 84 ? -5.809 19.312 -0.85 1 98.31 84 CYS A N 1
ATOM 661 C CA . CYS A 1 84 ? -4.719 18.844 0.003 1 98.31 84 CYS A CA 1
ATOM 662 C C . CYS A 1 84 ? -3.373 19.016 -0.691 1 98.31 84 CYS A C 1
ATOM 664 O O . CYS A 1 84 ? -2.334 18.656 -0.138 1 98.31 84 CYS A O 1
ATOM 666 N N . SER A 1 85 ? -3.379 19.547 -1.845 1 97.81 85 SER A N 1
ATOM 667 C CA . SER A 1 85 ? -2.156 19.656 -2.633 1 97.81 85 SER A CA 1
ATOM 668 C C . SER A 1 85 ? -1.6 21.078 -2.607 1 97.81 85 SER A C 1
ATOM 670 O O . SER A 1 85 ? -2.344 22.047 -2.787 1 97.81 85 SER A O 1
ATOM 672 N N . ASP A 1 86 ? -0.276 21.188 -2.395 1 95.31 86 ASP A N 1
ATOM 673 C CA . ASP A 1 86 ? 0.386 22.484 -2.393 1 95.31 86 ASP A CA 1
ATOM 674 C C . ASP A 1 86 ? 0.737 22.922 -3.811 1 95.31 86 ASP A C 1
ATOM 676 O O . ASP A 1 86 ? 0.875 22.094 -4.711 1 95.31 86 ASP A O 1
ATOM 680 N N . ASN A 1 87 ? 0.787 24.219 -3.998 1 94 87 ASN A N 1
ATOM 681 C CA . ASN A 1 87 ? 1.359 24.781 -5.219 1 94 87 ASN A CA 1
ATOM 682 C C . ASN A 1 87 ? 2.885 24.75 -5.188 1 94 87 ASN A C 1
ATOM 684 O O . ASN A 1 87 ? 3.521 25.672 -4.668 1 94 87 ASN A O 1
ATOM 688 N N . LYS A 1 88 ? 3.49 23.875 -5.812 1 92.31 88 LYS A N 1
ATOM 689 C CA . LYS A 1 88 ? 4.926 23.625 -5.719 1 92.31 88 LYS A CA 1
ATOM 690 C C . LYS A 1 88 ? 5.727 24.703 -6.43 1 92.31 88 LYS A C 1
ATOM 692 O O . LYS A 1 88 ? 6.949 24.766 -6.293 1 92.31 88 LYS A O 1
ATOM 697 N N . SER A 1 89 ? 5.086 25.5 -7.195 1 93.94 89 SER A N 1
ATOM 698 C CA . SER A 1 89 ? 5.777 26.609 -7.84 1 93.94 89 SER A CA 1
ATOM 699 C C . SER A 1 89 ? 6.152 27.688 -6.828 1 93.94 89 SER A C 1
ATOM 701 O O . SER A 1 89 ? 6.996 28.547 -7.109 1 93.94 89 SER A O 1
ATOM 703 N N . LEU A 1 90 ? 5.645 27.734 -5.68 1 95.19 90 LEU A N 1
ATOM 704 C CA . LEU A 1 90 ? 5.938 28.703 -4.617 1 95.19 90 LEU A CA 1
ATOM 705 C C . LEU A 1 90 ? 7.055 28.188 -3.715 1 95.19 90 LEU A C 1
ATOM 707 O O . LEU A 1 90 ? 7.227 26.969 -3.559 1 95.19 90 LEU A O 1
ATOM 711 N N . PRO A 1 91 ? 7.828 29.156 -3.164 1 94.5 91 PRO A N 1
ATOM 712 C CA . PRO A 1 91 ? 8.852 28.75 -2.205 1 94.5 91 PRO A CA 1
ATOM 713 C C . PRO A 1 91 ? 8.273 27.984 -1.011 1 94.5 91 PRO A C 1
ATOM 715 O O . PRO A 1 91 ? 7.109 28.203 -0.653 1 94.5 91 PRO A O 1
ATOM 718 N N . LYS A 1 92 ? 9.094 27.141 -0.383 1 94.25 92 LYS A N 1
ATOM 719 C CA . LYS A 1 92 ? 8.672 26.25 0.696 1 94.25 92 LYS A CA 1
ATOM 720 C C . LYS A 1 92 ? 8.039 27.031 1.84 1 94.25 92 LYS A C 1
ATOM 722 O O . LYS A 1 92 ? 7.016 26.625 2.389 1 94.25 92 LYS A O 1
ATOM 727 N N . GLU A 1 93 ? 8.68 28.141 2.236 1 94.31 93 GLU A N 1
ATOM 728 C CA . GLU A 1 93 ? 8.164 28.922 3.365 1 94.31 93 GLU A CA 1
ATOM 729 C C . GLU A 1 93 ? 6.805 29.516 3.043 1 94.31 93 GLU A C 1
ATOM 731 O O . GLU A 1 93 ? 5.953 29.656 3.926 1 94.31 93 GLU A O 1
ATOM 736 N N . VAL A 1 94 ? 6.598 29.906 1.813 1 94.94 94 VAL A N 1
ATOM 737 C CA . VAL A 1 94 ? 5.316 30.453 1.394 1 94.94 94 VAL A CA 1
ATOM 738 C C . VAL A 1 94 ? 4.254 29.359 1.388 1 94.94 94 VAL A C 1
ATOM 740 O O . VAL A 1 94 ? 3.125 29.578 1.836 1 94.94 94 VAL A O 1
ATOM 743 N N . ARG A 1 95 ? 4.582 28.203 0.91 1 96.12 95 ARG A N 1
ATOM 744 C CA . ARG A 1 95 ? 3.65 27.078 0.905 1 96.12 95 ARG A CA 1
ATOM 745 C C . ARG A 1 95 ? 3.215 26.719 2.322 1 96.12 95 ARG A C 1
ATOM 747 O O . ARG A 1 95 ? 2.045 26.422 2.561 1 96.12 95 ARG A O 1
ATOM 754 N N . LYS A 1 96 ? 4.164 26.734 3.205 1 96.75 96 LYS A N 1
ATOM 755 C CA . LYS A 1 96 ? 3.85 26.422 4.598 1 96.75 96 LYS A CA 1
ATOM 756 C C . LYS A 1 96 ? 2.896 27.453 5.191 1 96.75 96 LYS A C 1
ATOM 758 O O . LYS A 1 96 ? 1.961 27.109 5.91 1 96.75 96 LYS A O 1
ATOM 763 N N . GLN A 1 97 ? 3.176 28.688 4.941 1 95.75 97 GLN A N 1
ATOM 764 C CA . GLN A 1 97 ? 2.287 29.75 5.406 1 95.75 97 GLN A CA 1
ATOM 765 C C . GLN A 1 97 ? 0.896 29.609 4.797 1 95.75 97 GLN A C 1
ATOM 767 O O . GLN A 1 97 ? -0.11 29.812 5.48 1 95.75 97 GLN A O 1
ATOM 772 N N . ASP A 1 98 ? 0.844 29.281 3.557 1 96.75 98 ASP A N 1
ATOM 773 C CA . ASP A 1 98 ? -0.422 29.109 2.85 1 96.75 98 ASP A CA 1
ATOM 774 C C . ASP A 1 98 ? -1.256 28 3.488 1 96.75 98 ASP A C 1
ATOM 776 O O . ASP A 1 98 ? -2.484 28.094 3.541 1 96.75 98 ASP A O 1
ATOM 780 N N . GLN A 1 99 ? -0.641 26.938 3.922 1 97.94 99 GLN A N 1
ATOM 781 C CA . GLN A 1 99 ? -1.359 25.844 4.559 1 97.94 99 GLN A CA 1
ATOM 782 C C . GLN A 1 99 ? -2.062 26.297 5.832 1 97.94 99 GLN A C 1
ATOM 784 O O . GLN A 1 99 ? -3.152 25.828 6.152 1 97.94 99 GLN A O 1
ATOM 789 N N . ILE A 1 100 ? -1.42 27.219 6.578 1 97.81 100 ILE A N 1
ATOM 790 C CA . ILE A 1 100 ? -2.064 27.75 7.77 1 97.81 100 ILE A CA 1
ATOM 791 C C . ILE A 1 100 ? -3.238 28.641 7.359 1 97.81 100 ILE A C 1
ATOM 793 O O . ILE A 1 100 ? -4.355 28.469 7.859 1 97.81 100 ILE A O 1
ATOM 797 N N . ILE A 1 101 ? -3.014 29.5 6.375 1 96.44 101 ILE A N 1
ATOM 798 C CA . ILE A 1 101 ? -3.977 30.516 5.977 1 96.44 101 ILE A CA 1
ATOM 799 C C . ILE A 1 101 ? -5.215 29.859 5.375 1 96.44 101 ILE A C 1
ATOM 801 O O . ILE A 1 101 ? -6.344 30.281 5.641 1 96.44 101 ILE A O 1
ATOM 805 N N . HIS A 1 102 ? -5.051 28.812 4.668 1 96.69 102 HIS A N 1
ATOM 806 C CA . HIS A 1 102 ? -6.16 28.266 3.896 1 96.69 102 HIS A CA 1
ATOM 807 C C . HIS A 1 102 ? -6.809 27.094 4.617 1 96.69 102 HIS A C 1
ATOM 809 O O . HIS A 1 102 ? -7.863 26.609 4.203 1 96.69 102 HIS A O 1
ATOM 815 N N . ALA A 1 103 ? -6.207 26.672 5.688 1 97.62 103 ALA A N 1
ATOM 816 C CA . ALA A 1 103 ? -6.676 25.469 6.387 1 97.62 103 ALA A CA 1
ATOM 817 C C . ALA A 1 103 ? -8.141 25.609 6.793 1 97.62 103 ALA A C 1
ATOM 819 O O . ALA A 1 103 ? -8.93 24.688 6.629 1 97.62 103 ALA A O 1
ATOM 820 N N . ARG A 1 104 ? -8.539 26.797 7.258 1 96.25 104 ARG A N 1
ATOM 821 C CA . ARG A 1 104 ? -9.883 27.016 7.777 1 96.25 104 ARG A CA 1
ATOM 822 C C . ARG A 1 104 ? -10.914 26.984 6.652 1 96.25 104 ARG A C 1
ATOM 824 O O . ARG A 1 104 ? -12.102 26.766 6.898 1 96.25 104 ARG A O 1
ATOM 831 N N . HIS A 1 105 ? -10.523 27.188 5.406 1 97.25 105 HIS A N 1
ATOM 832 C CA . HIS A 1 105 ? -11.453 27.312 4.293 1 97.25 105 HIS A CA 1
ATOM 833 C C . HIS A 1 105 ? -11.602 25.984 3.557 1 97.25 105 HIS A C 1
ATOM 835 O O . HIS A 1 105 ? -12.461 25.844 2.68 1 97.25 105 HIS A O 1
ATOM 841 N N . ALA A 1 106 ? -10.844 24.984 3.91 1 98.12 106 ALA A N 1
ATOM 842 C CA . ALA A 1 106 ? -10.922 23.672 3.266 1 98.12 106 ALA A CA 1
ATOM 843 C C . ALA A 1 106 ? -12.25 22.984 3.58 1 98.12 106 ALA A C 1
ATOM 845 O O . ALA A 1 106 ? -12.914 23.328 4.562 1 98.12 106 ALA A O 1
ATOM 846 N N . SER A 1 107 ? -12.68 22.125 2.699 1 98.62 107 SER A N 1
ATOM 847 C CA . SER A 1 107 ? -13.836 21.281 3 1 98.62 107 SER A CA 1
ATOM 848 C C . SER A 1 107 ? -13.562 20.391 4.211 1 98.62 107 SER A C 1
ATOM 850 O O . SER A 1 107 ? -12.414 20.141 4.562 1 98.62 107 SER A O 1
ATOM 852 N N . VAL A 1 108 ? -14.617 19.922 4.871 1 98.62 108 VAL A N 1
ATOM 853 C CA . VAL A 1 108 ? -14.469 19.062 6.043 1 98.62 108 VAL A CA 1
ATOM 854 C C . VAL A 1 108 ? -13.664 17.828 5.68 1 98.62 108 VAL A C 1
ATOM 856 O O . VAL A 1 108 ? -12.781 17.406 6.434 1 98.62 108 VAL A O 1
ATOM 859 N N . ALA A 1 109 ? -13.977 17.234 4.512 1 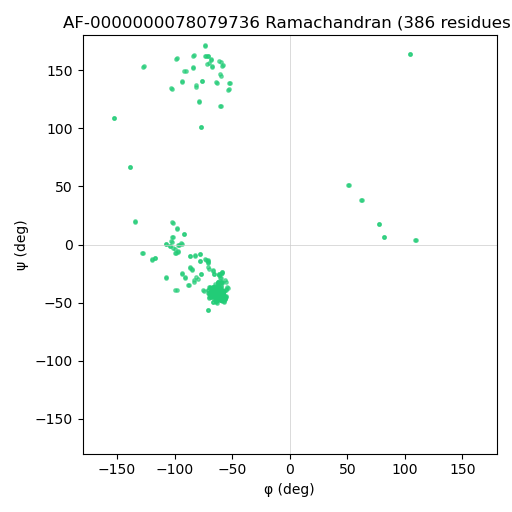98.81 109 ALA A N 1
ATOM 860 C CA . ALA A 1 109 ? -13.242 16.047 4.059 1 98.81 109 ALA A CA 1
ATOM 861 C C . ALA A 1 109 ? -11.75 16.344 3.928 1 98.81 109 ALA A C 1
ATOM 863 O O . ALA A 1 109 ? -10.914 15.555 4.367 1 98.81 109 ALA A O 1
ATOM 864 N N . ALA A 1 110 ? -11.438 17.438 3.354 1 98.88 110 ALA A N 1
ATOM 865 C CA . ALA A 1 110 ? -10.039 17.812 3.188 1 98.88 110 ALA A CA 1
ATOM 866 C C . ALA A 1 110 ? -9.383 18.094 4.535 1 98.88 110 ALA A C 1
ATOM 868 O O . ALA A 1 110 ? -8.211 17.766 4.742 1 98.88 110 ALA A O 1
ATOM 869 N N . LYS A 1 111 ? -10.117 18.75 5.445 1 98.88 111 LYS A N 1
ATOM 870 C CA . LYS A 1 111 ? -9.602 19 6.785 1 98.88 111 LYS A CA 1
ATOM 871 C C . LYS A 1 111 ? -9.227 17.688 7.48 1 98.88 111 LYS A C 1
ATOM 873 O O . LYS A 1 111 ? -8.195 17.625 8.164 1 98.88 111 LYS A O 1
ATOM 878 N N . LEU A 1 112 ? -10.062 16.719 7.32 1 98.88 112 LEU A N 1
ATOM 879 C CA . LEU A 1 112 ? -9.812 15.422 7.93 1 98.88 112 LEU A CA 1
ATOM 880 C C . LEU A 1 112 ? -8.555 14.789 7.344 1 98.88 112 LEU A C 1
ATOM 882 O O . LEU A 1 112 ? -7.719 14.258 8.078 1 98.88 112 LEU A O 1
ATOM 886 N N . VAL A 1 113 ? -8.422 14.797 6.027 1 98.94 113 VAL A N 1
ATOM 887 C CA . VAL A 1 113 ? -7.254 14.234 5.363 1 98.94 113 VAL A CA 1
ATOM 888 C C . VAL A 1 113 ? -5.996 14.969 5.812 1 98.94 113 VAL A C 1
ATOM 890 O O . VAL A 1 113 ? -4.988 14.336 6.152 1 98.94 113 VAL A O 1
ATOM 893 N N . LYS A 1 114 ? -5.996 16.312 5.859 1 98.88 114 LYS A N 1
ATOM 894 C CA . LYS A 1 114 ? -4.855 17.125 6.273 1 98.88 114 LYS A CA 1
ATOM 895 C C . LYS A 1 114 ? -4.457 16.812 7.715 1 98.88 114 LYS A C 1
ATOM 897 O O . LYS A 1 114 ? -3.27 16.75 8.039 1 98.88 114 LYS A O 1
ATOM 902 N N . ALA A 1 115 ? -5.469 16.672 8.562 1 98.81 115 ALA A N 1
ATOM 903 C CA . ALA A 1 115 ? -5.199 16.359 9.961 1 98.81 115 ALA A CA 1
ATOM 904 C C . ALA A 1 115 ? -4.531 14.984 10.086 1 98.81 115 ALA A C 1
ATOM 906 O O . ALA A 1 115 ? -3.547 14.836 10.812 1 98.81 115 ALA A O 1
ATOM 907 N N . ALA A 1 116 ? -5.086 14.008 9.391 1 98.81 116 ALA A N 1
ATOM 908 C CA . ALA A 1 116 ? -4.516 12.656 9.422 1 98.81 116 ALA A CA 1
ATOM 909 C C . ALA A 1 116 ? -3.111 12.641 8.828 1 98.81 116 ALA A C 1
ATOM 911 O O . ALA A 1 116 ? -2.242 11.906 9.297 1 98.81 116 ALA A O 1
ATOM 912 N N . ASP A 1 117 ? -2.934 13.414 7.785 1 98.75 117 ASP A N 1
ATOM 913 C CA . ASP A 1 117 ? -1.612 13.57 7.184 1 98.75 117 ASP A CA 1
ATOM 914 C C . ASP A 1 117 ? -0.608 14.109 8.203 1 98.75 117 ASP A C 1
ATOM 916 O O . ASP A 1 117 ? 0.51 13.602 8.305 1 98.75 117 ASP A O 1
ATOM 920 N N . LYS A 1 118 ? -0.964 15.156 8.922 1 98.44 118 LYS A N 1
ATOM 921 C CA . LYS A 1 118 ? -0.112 15.711 9.977 1 98.44 118 LYS A CA 1
ATOM 922 C C . LYS A 1 118 ? 0.179 14.672 11.055 1 98.44 118 LYS A C 1
ATOM 924 O O . LYS A 1 118 ? 1.295 14.602 11.57 1 98.44 118 LYS A O 1
ATOM 929 N N . LEU A 1 119 ? -0.898 13.961 11.445 1 98.5 119 LEU A N 1
ATOM 930 C CA . LEU A 1 119 ? -0.717 12.922 12.453 1 98.5 119 LEU A CA 1
ATOM 931 C C . LEU A 1 119 ? 0.317 11.898 12 1 98.5 119 LEU A C 1
ATOM 933 O O . LEU A 1 119 ? 1.194 11.508 12.773 1 98.5 119 LEU A O 1
ATOM 937 N N . SER A 1 120 ? 0.204 11.438 10.773 1 98.12 120 SER A N 1
ATOM 938 C CA . SER A 1 120 ? 1.15 10.477 10.219 1 98.12 120 SER A CA 1
ATOM 939 C C . SER A 1 120 ? 2.574 11.023 10.242 1 98.12 120 SER A C 1
ATOM 941 O O . SER A 1 120 ? 3.502 10.336 10.68 1 98.12 120 SER A O 1
ATOM 943 N N . ASN A 1 121 ? 2.771 12.273 9.781 1 97.44 121 ASN A N 1
ATOM 944 C CA . ASN A 1 121 ? 4.094 12.883 9.688 1 97.44 121 ASN A CA 1
ATOM 945 C C . ASN A 1 121 ? 4.707 13.102 11.07 1 97.44 121 ASN A C 1
ATOM 947 O O . ASN A 1 121 ? 5.875 12.789 11.289 1 97.44 121 ASN A O 1
ATOM 951 N N . LEU A 1 122 ? 3.941 13.578 11.953 1 98 122 LEU A N 1
ATOM 952 C CA . LEU A 1 122 ? 4.441 13.914 13.281 1 98 122 LEU A CA 1
ATOM 953 C C . LEU A 1 122 ? 4.766 12.656 14.078 1 98 122 LEU A C 1
ATOM 955 O O . LEU A 1 122 ? 5.73 12.633 14.844 1 98 122 LEU A O 1
ATOM 959 N N . SER A 1 123 ? 3.951 11.609 13.961 1 96 123 SER A N 1
ATOM 960 C CA . SER A 1 123 ? 4.152 10.352 14.68 1 96 123 SER A CA 1
ATOM 961 C C . SER A 1 123 ? 5.496 9.719 14.328 1 96 123 SER A C 1
ATOM 963 O O . SER A 1 123 ? 6.117 9.07 15.164 1 96 123 SER A O 1
ATOM 965 N N . GLY A 1 124 ? 5.879 9.922 13.18 1 91.5 124 GLY A N 1
ATOM 966 C CA . GLY A 1 124 ? 7.102 9.289 12.719 1 91.5 124 GLY A CA 1
ATOM 967 C C . GLY A 1 124 ? 8.352 10.086 13.047 1 91.5 124 GLY A C 1
ATOM 968 O O . GLY A 1 124 ? 9.461 9.57 12.977 1 91.5 124 GLY A O 1
ATOM 969 N N . LEU A 1 125 ? 8.289 11.32 13.523 1 93.44 125 LEU A N 1
ATOM 970 C CA . LEU A 1 125 ? 9.422 12.227 13.602 1 93.44 125 LEU A CA 1
ATOM 971 C C . LEU A 1 125 ? 10.32 11.867 14.781 1 93.44 125 LEU A C 1
ATOM 973 O O . LEU A 1 125 ? 11.531 12.125 14.75 1 93.44 125 LEU A O 1
ATOM 977 N N . ASP A 1 126 ? 9.781 11.234 15.789 1 87.06 126 ASP A N 1
ATOM 978 C CA . ASP A 1 126 ? 10.594 10.883 16.953 1 87.06 126 ASP A CA 1
ATOM 979 C C . ASP A 1 126 ? 11.359 9.578 16.703 1 87.06 126 ASP A C 1
ATOM 981 O O 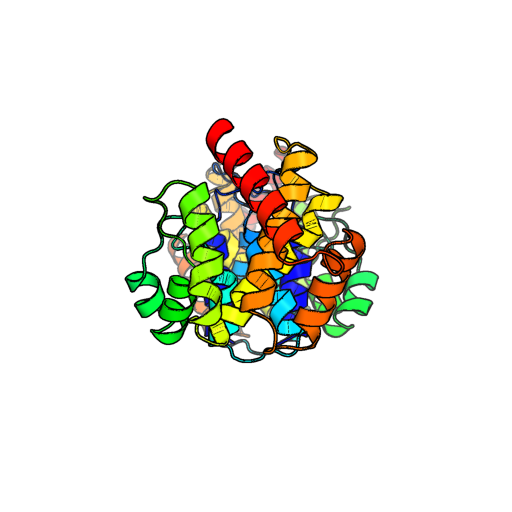. ASP A 1 126 ? 12.461 9.391 17.234 1 87.06 126 ASP A O 1
ATOM 985 N N . THR A 1 127 ? 10.812 8.719 15.977 1 86.19 127 THR A N 1
ATOM 986 C CA . THR A 1 127 ? 11.383 7.383 15.82 1 86.19 127 THR A CA 1
ATOM 987 C C . THR A 1 127 ? 12.195 7.285 14.531 1 86.19 127 THR A C 1
ATOM 989 O O . THR A 1 127 ? 13.25 6.648 14.508 1 86.19 127 THR A O 1
ATOM 992 N N . ASN A 1 128 ? 11.688 7.891 13.539 1 89.12 128 ASN A N 1
ATOM 993 C CA . ASN A 1 128 ? 12.32 7.809 12.234 1 89.12 128 ASN A CA 1
ATOM 994 C C . ASN A 1 128 ? 12.32 9.164 11.523 1 89.12 128 ASN A C 1
ATOM 996 O O . ASN A 1 128 ? 11.734 9.297 10.445 1 89.12 128 ASN A O 1
ATOM 1000 N N . PRO A 1 129 ? 13.062 10.102 12.062 1 91.25 129 PRO A N 1
ATOM 1001 C CA . PRO A 1 129 ? 13.086 11.414 11.414 1 91.25 129 PRO A CA 1
ATOM 1002 C C . PRO A 1 129 ? 13.852 11.406 10.094 1 91.25 129 PRO A C 1
ATOM 1004 O O . PRO A 1 129 ? 14.68 10.516 9.859 1 91.25 129 PRO A O 1
ATOM 1007 N N . PRO A 1 130 ? 13.469 12.406 9.219 1 92.25 130 PRO A N 1
ATOM 1008 C CA . PRO A 1 130 ? 14.336 12.57 8.047 1 92.25 130 PRO A CA 1
ATOM 1009 C C . PRO A 1 130 ? 15.812 12.719 8.422 1 92.25 130 PRO A C 1
ATOM 1011 O O . PRO A 1 130 ? 16.141 13.477 9.336 1 92.25 130 PRO A O 1
ATOM 1014 N N . THR A 1 131 ? 16.703 12.125 7.73 1 90.94 131 THR A N 1
ATOM 1015 C CA . THR A 1 131 ? 18.109 12.031 8.109 1 90.94 131 THR A CA 1
ATOM 1016 C C . THR A 1 131 ? 18.766 13.406 8.07 1 90.94 131 THR A C 1
ATOM 1018 O O . THR A 1 131 ? 19.734 13.656 8.797 1 90.94 131 THR A O 1
ATOM 1021 N N . LYS A 1 132 ? 18.281 14.328 7.367 1 90.69 132 LYS A N 1
ATOM 1022 C CA . LYS A 1 132 ? 18.938 15.617 7.184 1 90.69 132 LYS A CA 1
ATOM 1023 C C . LYS A 1 132 ? 18.344 16.688 8.094 1 90.69 132 LYS A C 1
ATOM 1025 O O . LYS A 1 132 ? 18.844 17.812 8.164 1 90.69 132 LYS A O 1
ATOM 1030 N N . TRP A 1 133 ? 17.328 16.312 8.797 1 93.38 133 TRP A N 1
ATOM 1031 C CA . TRP A 1 133 ? 16.688 17.328 9.641 1 93.38 133 TRP A CA 1
ATOM 1032 C C . TRP A 1 133 ? 17.453 17.5 10.953 1 93.38 133 TRP A C 1
ATOM 1034 O O . TRP A 1 133 ? 17.812 16.516 11.602 1 93.38 133 TRP A O 1
ATOM 1044 N N . THR A 1 134 ? 17.641 18.766 11.375 1 91.94 134 THR A N 1
ATOM 1045 C CA . THR A 1 134 ? 18.172 19.109 12.688 1 91.94 134 THR A CA 1
ATOM 1046 C C . THR A 1 134 ? 17.078 19.109 13.742 1 91.94 134 THR A C 1
ATOM 1048 O O . THR A 1 134 ? 15.891 19.109 13.406 1 91.94 134 THR A O 1
ATOM 1051 N N . PRO A 1 135 ? 17.453 19.047 15.023 1 92.44 135 PRO A N 1
ATOM 1052 C CA . PRO A 1 135 ? 16.453 19.172 16.078 1 92.44 135 PRO A CA 1
ATOM 1053 C C . PRO A 1 135 ? 15.602 20.422 15.945 1 92.44 135 PRO A C 1
ATOM 1055 O O . PRO A 1 135 ? 14.398 20.406 16.234 1 92.44 135 PRO A O 1
ATOM 1058 N N . GLU A 1 136 ? 16.266 21.453 15.523 1 92.75 136 GLU A N 1
ATOM 1059 C CA . GLU A 1 136 ? 15.547 22.719 15.344 1 92.75 136 GLU A CA 1
ATOM 1060 C C . GLU A 1 136 ? 14.508 22.609 14.234 1 92.75 136 GLU A C 1
ATOM 1062 O O . GLU A 1 136 ? 13.414 23.156 14.344 1 92.75 136 GLU A O 1
ATOM 1067 N N . GLU A 1 137 ? 14.836 21.922 13.242 1 93.5 137 GLU A N 1
ATOM 1068 C CA . GLU A 1 137 ? 13.906 21.734 12.133 1 93.5 137 GLU A CA 1
ATOM 1069 C C . GLU A 1 137 ? 12.711 20.891 12.562 1 93.5 137 GLU A C 1
ATOM 1071 O O . GLU A 1 137 ? 11.578 21.156 12.172 1 93.5 137 GLU A O 1
ATOM 1076 N N . ILE A 1 138 ? 12.977 19.875 13.328 1 95.62 138 ILE A N 1
ATOM 1077 C CA . ILE A 1 138 ? 11.914 19.016 13.844 1 95.62 138 ILE A CA 1
ATOM 1078 C C . ILE A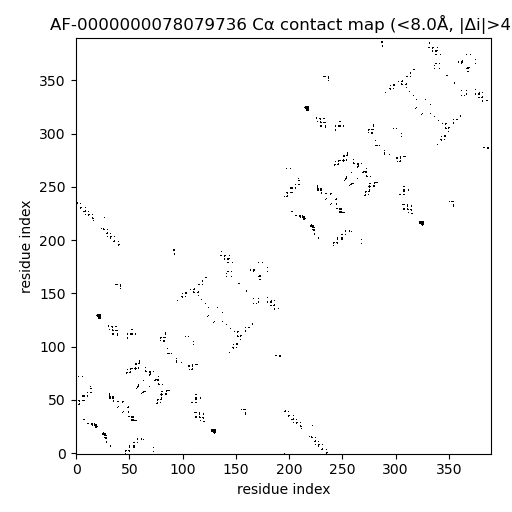 1 138 ? 10.969 19.828 14.719 1 95.62 138 ILE A C 1
ATOM 1080 O O . ILE A 1 138 ? 9.75 19.766 14.555 1 95.62 138 ILE A O 1
ATOM 1084 N N . GLU A 1 139 ? 11.562 20.609 15.57 1 95.38 139 GLU A N 1
ATOM 1085 C CA . GLU A 1 139 ? 10.758 21.438 16.469 1 95.38 139 GLU A CA 1
ATOM 1086 C C . GLU A 1 139 ? 9.945 22.469 15.68 1 95.38 139 GLU A C 1
ATOM 1088 O O . GLU A 1 139 ? 8.781 22.719 16 1 95.38 139 GLU A O 1
ATOM 1093 N N . GLY A 1 140 ? 10.602 23.078 14.727 1 96.25 140 GLY A N 1
ATOM 1094 C CA . GLY A 1 140 ? 9.883 24 13.859 1 96.25 140 GLY A CA 1
ATOM 1095 C C . GLY A 1 140 ? 8.719 23.359 13.133 1 96.25 140 GLY A C 1
ATOM 1096 O O . GLY A 1 140 ? 7.656 23.969 13 1 96.25 140 GLY A O 1
ATOM 1097 N N . TYR A 1 141 ? 8.93 22.203 12.695 1 97.38 141 TYR A N 1
ATOM 1098 C CA . TYR A 1 141 ? 7.875 21.484 11.992 1 97.38 141 TYR A CA 1
ATOM 1099 C C . TYR A 1 141 ? 6.699 21.188 12.914 1 97.38 141 TYR A C 1
ATOM 1101 O O . TYR A 1 141 ? 5.539 21.281 12.5 1 97.38 141 TYR A O 1
ATOM 1109 N N . PHE A 1 142 ? 6.957 20.781 14.117 1 98 142 PHE A N 1
ATOM 1110 C CA . PHE A 1 142 ? 5.902 20.562 15.102 1 98 142 PHE A CA 1
ATOM 1111 C C . PHE A 1 142 ? 5.109 21.844 15.336 1 98 142 PHE A C 1
ATOM 1113 O O . PHE A 1 142 ? 3.877 21.812 15.383 1 98 142 PHE A O 1
ATOM 1120 N N . CYS A 1 143 ? 5.828 22.922 15.477 1 98 143 CYS A N 1
ATOM 1121 C CA . CYS A 1 143 ? 5.195 24.203 15.727 1 98 143 CYS A CA 1
ATOM 1122 C C . CYS A 1 143 ? 4.297 24.609 14.555 1 98 143 CYS A C 1
ATOM 1124 O O . CYS A 1 143 ? 3.158 25.031 14.766 1 98 143 CYS A O 1
ATOM 1126 N N . TRP A 1 144 ? 4.859 24.484 13.406 1 98.5 144 TRP A N 1
ATOM 1127 C CA . TRP A 1 144 ? 4.094 24.781 12.195 1 98.5 144 TRP A CA 1
ATOM 1128 C C . TRP A 1 144 ? 2.865 23.891 12.094 1 98.5 144 TRP A C 1
ATOM 1130 O O . TRP A 1 144 ? 1.765 24.359 11.805 1 98.5 144 TRP A O 1
ATOM 1140 N N . SER A 1 145 ? 3.023 22.625 12.32 1 98.62 145 SER A N 1
ATOM 1141 C CA . SER A 1 145 ? 1.916 21.672 12.258 1 98.62 145 SER A CA 1
ATOM 1142 C C . SER A 1 145 ? 0.831 22.031 13.273 1 98.62 145 SER A C 1
ATOM 1144 O O . SER A 1 145 ? -0.36 21.875 12.992 1 98.62 145 SER A O 1
ATOM 1146 N N . TYR A 1 146 ? 1.239 22.422 14.453 1 98.62 146 TYR A N 1
ATOM 1147 C CA . TYR A 1 146 ? 0.304 22.859 15.484 1 98.62 146 TYR A CA 1
ATOM 1148 C C . TYR A 1 146 ? -0.52 24.047 15.008 1 98.62 146 TYR A C 1
ATOM 1150 O O . TYR A 1 146 ? -1.737 24.094 15.203 1 98.62 146 TYR A O 1
ATOM 1158 N N . ALA A 1 147 ? 0.18 25 14.414 1 98.56 147 ALA A N 1
ATOM 1159 C CA . ALA A 1 147 ? -0.506 26.172 13.891 1 98.56 147 ALA A CA 1
ATOM 1160 C C . ALA A 1 147 ? -1.531 25.797 12.828 1 98.56 147 ALA A C 1
ATOM 1162 O O . ALA A 1 147 ? -2.635 26.344 12.797 1 98.56 147 ALA A O 1
ATOM 1163 N N . VAL A 1 148 ? -1.194 24.875 11.977 1 98.69 148 VAL A N 1
ATOM 1164 C CA . VAL A 1 148 ? -2.119 24.406 10.945 1 98.69 148 VAL A CA 1
ATOM 1165 C C . VAL A 1 148 ? -3.299 23.703 11.602 1 98.69 148 VAL A C 1
ATOM 1167 O O . VAL A 1 148 ? -4.453 23.938 11.25 1 98.69 148 VAL A O 1
ATOM 1170 N N . TRP A 1 149 ? -3.043 22.828 12.531 1 98.38 149 TRP A N 1
ATOM 1171 C CA . TRP A 1 149 ? -4.066 22.031 13.195 1 98.38 149 TRP A CA 1
ATOM 1172 C C . TRP A 1 149 ? -5.086 22.922 13.898 1 98.38 149 TRP A C 1
ATOM 1174 O O . TRP A 1 149 ? -6.281 22.625 13.906 1 98.38 149 TRP A O 1
ATOM 1184 N N . LYS A 1 150 ? -4.637 24 14.492 1 97.81 150 LYS A N 1
ATOM 1185 C CA . LYS A 1 150 ? -5.543 24.906 15.172 1 97.81 150 LYS A CA 1
ATOM 1186 C C . LYS A 1 150 ? -6.641 25.406 14.234 1 97.81 150 LYS A C 1
ATOM 1188 O O . LYS A 1 150 ? -7.77 25.656 14.664 1 97.81 150 LYS A O 1
ATOM 1193 N N . GLU A 1 151 ? -6.258 25.5 12.953 1 97.56 151 GLU A N 1
ATOM 1194 C CA . GLU A 1 151 ? -7.219 25.969 11.953 1 97.56 151 GLU A CA 1
ATOM 1195 C C . GLU A 1 151 ? -8.047 24.812 11.414 1 97.56 151 GLU A C 1
ATOM 1197 O O . GLU A 1 151 ? -9.125 25.016 10.844 1 97.56 151 GLU A O 1
ATOM 1202 N N . LEU A 1 152 ? -7.594 23.562 11.555 1 97.69 152 LEU A N 1
ATOM 1203 C CA . LEU A 1 152 ? -8.234 22.359 11.023 1 97.69 152 LEU A CA 1
ATOM 1204 C C . LEU A 1 152 ? -9.156 21.734 12.055 1 97.69 152 LEU A C 1
ATOM 1206 O O . LEU A 1 152 ? -10.094 21.016 11.703 1 97.69 152 LEU A O 1
ATOM 1210 N N . ALA A 1 153 ? -8.953 21.922 13.352 1 97.25 153 ALA A N 1
ATOM 1211 C CA . ALA A 1 153 ? -9.508 21.141 14.445 1 97.25 153 ALA A CA 1
ATOM 1212 C C . ALA A 1 153 ? -11.016 21.344 14.562 1 97.25 153 ALA A C 1
ATOM 1214 O O . ALA A 1 153 ? -11.562 22.297 13.992 1 97.25 153 ALA A O 1
ATOM 1215 N N . GLY A 1 154 ? -11.68 20.391 15.211 1 98 154 GLY A N 1
ATOM 1216 C CA . GLY A 1 154 ? -13.078 20.578 15.555 1 98 154 GLY A CA 1
ATOM 1217 C C . GLY A 1 154 ? -14.016 19.703 14.742 1 98 154 GLY A C 1
ATOM 1218 O O . GLY A 1 154 ? -15.234 19.703 14.961 1 98 154 GLY A O 1
ATOM 1219 N N . HIS A 1 155 ? -13.469 18.812 13.867 1 98.19 155 HIS A N 1
ATOM 1220 C CA . HIS A 1 155 ? -14.328 18.047 12.969 1 98.19 155 HIS A CA 1
ATOM 1221 C C . HIS A 1 155 ? -14.227 16.547 13.25 1 98.19 155 HIS A C 1
ATOM 1223 O O . HIS A 1 155 ? -15.023 15.758 12.734 1 98.19 155 HIS A O 1
ATOM 1229 N N . ASN A 1 156 ? -13.297 16.109 14.016 1 98.5 156 ASN A N 1
ATOM 1230 C CA . ASN A 1 156 ? -13.109 14.727 14.438 1 98.5 156 ASN A CA 1
ATOM 1231 C C . ASN A 1 156 ? -12.406 14.633 15.781 1 98.5 156 ASN A C 1
ATOM 1233 O O . ASN A 1 156 ? -11.195 14.875 15.875 1 98.5 156 ASN A O 1
ATOM 1237 N N . ALA A 1 157 ? -13.078 14.266 16.766 1 98.44 157 ALA A N 1
ATOM 1238 C CA . ALA A 1 157 ? -12.594 14.312 18.141 1 98.44 157 ALA A CA 1
ATOM 1239 C C . ALA A 1 157 ? -11.422 13.344 18.344 1 98.44 157 ALA A C 1
ATOM 1241 O O . ALA A 1 157 ? -10.484 13.648 19.078 1 98.44 157 ALA A O 1
ATOM 1242 N N . ILE A 1 158 ? -11.484 12.227 17.719 1 98.5 158 ILE A N 1
ATOM 1243 C CA . ILE A 1 158 ? -10.453 11.211 17.875 1 98.5 158 ILE A CA 1
ATOM 1244 C C . ILE A 1 158 ? -9.133 11.719 17.281 1 98.5 158 ILE A C 1
ATOM 1246 O O . ILE A 1 158 ? -8.094 11.656 17.938 1 98.5 158 ILE A O 1
ATOM 1250 N N . LEU A 1 159 ? -9.156 12.234 16.078 1 98.31 159 LEU A N 1
ATOM 1251 C CA . LEU A 1 159 ? -7.977 12.805 15.438 1 98.31 159 LEU A CA 1
ATOM 1252 C C . LEU A 1 159 ? -7.422 13.969 16.25 1 98.31 159 LEU A C 1
ATOM 1254 O O . LEU A 1 159 ? -6.207 14.078 16.438 1 98.31 159 LEU A O 1
ATOM 1258 N N . ASP A 1 160 ? -8.297 14.82 16.703 1 98.56 160 ASP A N 1
ATOM 1259 C CA . ASP A 1 160 ? -7.895 15.977 17.484 1 98.56 160 ASP A CA 1
ATOM 1260 C C . ASP A 1 160 ? -7.176 15.539 18.766 1 98.56 160 ASP A C 1
ATOM 1262 O O . ASP A 1 160 ? -6.156 16.125 19.141 1 98.56 160 ASP A O 1
ATOM 1266 N N . GLU A 1 161 ? -7.684 14.562 19.406 1 98.56 161 GLU A N 1
ATOM 1267 C CA . GLU A 1 161 ? -7.086 14.07 20.641 1 98.56 161 GLU A CA 1
ATOM 1268 C C . GLU A 1 161 ? -5.68 13.531 20.391 1 98.56 161 GLU A C 1
ATOM 1270 O O . GLU A 1 161 ? -4.762 13.797 21.172 1 98.56 161 GLU A O 1
ATOM 1275 N N . LYS A 1 162 ? -5.531 12.75 19.344 1 98.31 162 LYS A N 1
ATOM 1276 C CA . LYS A 1 162 ? -4.227 12.18 19.016 1 98.31 162 LYS A CA 1
ATOM 1277 C C . LYS A 1 162 ? -3.215 13.273 18.688 1 98.31 162 LYS A C 1
ATOM 1279 O O . LYS A 1 162 ? -2.068 13.219 19.141 1 98.31 162 LYS A O 1
ATOM 1284 N N . LEU A 1 163 ? -3.615 14.234 17.938 1 98.56 163 LEU A N 1
ATOM 1285 C CA . LEU A 1 163 ? -2.727 15.328 17.562 1 98.56 163 LEU A CA 1
ATOM 1286 C C . LEU A 1 163 ? -2.393 16.188 18.781 1 98.56 163 LEU A C 1
ATOM 1288 O O . LEU A 1 163 ? -1.237 16.578 18.969 1 98.56 163 LEU A O 1
ATOM 1292 N N . LEU A 1 164 ? -3.383 16.453 19.578 1 98.12 164 LEU A N 1
ATOM 1293 C CA . LEU A 1 164 ? -3.174 17.234 20.781 1 98.12 164 LEU A CA 1
ATOM 1294 C C . LEU A 1 164 ? -2.168 16.562 21.703 1 98.12 164 LEU A C 1
ATOM 1296 O O . LEU A 1 164 ? -1.37 17.234 22.359 1 98.12 164 LEU A O 1
ATOM 1300 N N . PHE A 1 165 ? -2.277 15.289 21.812 1 98.06 165 PHE A N 1
ATOM 1301 C CA . PHE A 1 165 ? -1.335 14.531 22.625 1 98.06 165 PHE A CA 1
ATOM 1302 C C . PHE A 1 165 ? 0.098 14.781 22.172 1 98.06 165 PHE A C 1
ATOM 1304 O O . PHE A 1 165 ? 0.984 15.016 23 1 98.06 165 PHE A O 1
ATOM 1311 N N . LEU A 1 166 ? 0.322 14.75 20.875 1 97.81 166 LEU A N 1
ATOM 1312 C CA . LEU A 1 166 ? 1.651 14.992 20.328 1 97.81 166 LEU A CA 1
ATOM 1313 C C . LEU A 1 166 ? 2.1 16.422 20.594 1 97.81 166 LEU A C 1
ATOM 1315 O O . LEU A 1 166 ? 3.258 16.656 20.953 1 97.81 166 LEU A O 1
ATOM 1319 N N . PHE A 1 167 ? 1.224 17.344 20.453 1 98.38 167 PHE A N 1
ATOM 1320 C CA . PHE A 1 167 ? 1.546 18.75 20.656 1 98.38 167 PHE A CA 1
ATOM 1321 C C . PHE A 1 167 ? 1.818 19.047 22.141 1 98.38 167 PHE A C 1
ATOM 1323 O O . PHE A 1 167 ? 2.678 19.859 22.469 1 98.38 167 PHE A O 1
ATOM 1330 N N . LYS A 1 168 ? 1.093 18.406 22.969 1 97.56 168 LYS A N 1
ATOM 1331 C CA . LYS A 1 168 ? 1.317 18.562 24.391 1 97.56 168 LYS A CA 1
ATOM 1332 C C . LYS A 1 168 ? 2.693 18.047 24.797 1 97.56 168 LYS A C 1
ATOM 1334 O O . LYS A 1 168 ? 3.373 18.641 25.625 1 97.56 168 LYS A O 1
ATOM 1339 N N . LYS A 1 169 ? 3.064 16.938 24.25 1 96.06 169 LYS A N 1
ATOM 1340 C CA . LYS A 1 169 ? 4.367 16.344 24.516 1 96.06 169 LYS A CA 1
ATOM 1341 C C . LYS A 1 169 ? 5.5 17.297 24.141 1 96.06 169 LYS A C 1
ATOM 1343 O O . LYS A 1 169 ? 6.574 17.266 24.75 1 96.06 169 LYS A O 1
ATOM 1348 N N . ARG A 1 170 ? 5.199 18.203 23.219 1 95.81 170 ARG A N 1
ATOM 1349 C CA . ARG A 1 170 ? 6.199 19.156 22.766 1 95.81 170 ARG A CA 1
ATOM 1350 C C . ARG A 1 170 ? 5.984 20.531 23.406 1 95.81 170 ARG A C 1
ATOM 1352 O O . ARG A 1 170 ? 6.586 21.516 22.984 1 95.81 170 ARG A O 1
ATOM 1359 N N . HIS A 1 171 ? 5.07 20.594 24.312 1 96.06 171 HIS A N 1
ATOM 1360 C CA . HIS A 1 171 ? 4.781 21.797 25.094 1 96.06 171 HIS A CA 1
ATOM 1361 C C . HIS A 1 171 ? 4.312 22.938 24.203 1 96.06 171 HIS A C 1
ATOM 1363 O O . HIS A 1 171 ? 4.664 24.094 24.438 1 96.06 171 HIS A O 1
ATOM 1369 N N . LEU A 1 172 ? 3.557 22.625 23.234 1 97.31 172 LEU A N 1
ATOM 1370 C CA . LEU A 1 172 ? 3.088 23.641 22.297 1 97.31 172 LEU A CA 1
ATOM 1371 C C . LEU A 1 172 ? 1.755 24.234 22.75 1 97.31 172 LEU A C 1
ATOM 1373 O O . LEU A 1 172 ? 1.438 25.375 22.453 1 97.31 172 LEU A O 1
ATOM 1377 N N . THR A 1 173 ? 0.987 23.469 23.453 1 96.38 173 THR A N 1
ATOM 1378 C CA . THR A 1 173 ? -0.374 23.859 23.812 1 96.38 173 THR A CA 1
ATOM 1379 C C . THR A 1 173 ? -0.366 24.984 24.844 1 96.38 173 THR A C 1
ATOM 1381 O O . THR A 1 173 ? -1.387 25.641 25.062 1 96.38 173 THR A O 1
ATOM 1384 N N . GLY A 1 174 ? 0.704 25.25 25.438 1 93.94 174 GLY A N 1
ATOM 1385 C CA . GLY A 1 174 ? 0.812 26.297 26.438 1 93.94 174 GLY A CA 1
ATOM 1386 C C . GLY A 1 174 ? 1.354 27.594 25.875 1 93.94 174 GLY A C 1
ATOM 1387 O O . GLY A 1 174 ? 1.433 28.594 26.594 1 93.94 174 GLY A O 1
ATOM 1388 N N . LEU A 1 175 ? 1.646 27.609 24.641 1 95.94 175 LEU A N 1
ATOM 1389 C CA . LEU A 1 175 ? 2.234 28.797 24.047 1 95.94 175 LEU A CA 1
ATOM 1390 C C . LEU A 1 175 ? 1.178 29.875 23.828 1 95.94 175 LEU A C 1
ATOM 1392 O O . LEU A 1 175 ? 0.039 29.578 23.469 1 95.94 175 LEU A O 1
ATOM 1396 N N . SER A 1 176 ? 1.656 31.125 24.109 1 96.5 176 SER A N 1
ATOM 1397 C CA . SER A 1 176 ? 0.835 32.25 23.672 1 96.5 176 SER A CA 1
ATOM 1398 C C . SER A 1 176 ? 0.882 32.438 22.156 1 96.5 176 SER A C 1
ATOM 1400 O O . SER A 1 176 ? 1.757 31.875 21.5 1 96.5 176 SER A O 1
ATOM 1402 N N . GLU A 1 177 ? -0.067 33.156 21.625 1 95.31 177 GLU A N 1
ATOM 1403 C CA . GLU A 1 177 ? -0.076 33.438 20.188 1 95.31 177 GLU A CA 1
ATOM 1404 C C . GLU A 1 177 ? 1.229 34.094 19.75 1 95.31 177 GLU A C 1
ATOM 1406 O O . GLU A 1 177 ? 1.75 33.781 18.672 1 95.31 177 GLU A O 1
ATOM 1411 N N . ASP A 1 178 ? 1.717 34.969 20.578 1 96.62 178 ASP A N 1
ATOM 1412 C CA . ASP A 1 178 ? 2.955 35.688 20.25 1 96.62 178 ASP A CA 1
ATOM 1413 C C . ASP A 1 178 ? 4.145 34.719 20.25 1 96.62 178 ASP A C 1
ATOM 1415 O O . ASP A 1 178 ? 5.016 34.812 19.375 1 96.62 178 ASP A O 1
ATOM 1419 N N . GLU A 1 179 ? 4.188 33.906 21.219 1 96.88 179 GLU A N 1
ATOM 1420 C CA . GLU A 1 179 ? 5.277 32.938 21.297 1 96.88 179 GLU A CA 1
ATOM 1421 C C . GLU A 1 179 ? 5.266 31.984 20.094 1 96.88 179 GLU A C 1
ATOM 1423 O O . GLU A 1 179 ? 6.32 31.672 19.547 1 96.88 179 GLU A O 1
ATOM 1428 N N . LEU A 1 180 ? 4.074 31.547 19.766 1 97.06 180 LEU A N 1
ATOM 1429 C CA . LEU A 1 180 ? 3.936 30.672 18.609 1 97.06 180 LEU A CA 1
ATOM 1430 C C . LEU A 1 180 ? 4.406 31.375 17.344 1 97.06 180 LEU A C 1
ATOM 1432 O O . LEU A 1 180 ? 5.125 30.781 16.531 1 97.06 180 LEU A O 1
ATOM 1436 N N . ASN A 1 181 ? 4.012 32.562 17.172 1 96.81 181 ASN A N 1
ATOM 1437 C CA . ASN A 1 181 ? 4.402 33.344 16 1 96.81 181 ASN A CA 1
ATOM 1438 C C . ASN A 1 181 ? 5.918 33.531 15.922 1 96.81 181 ASN A C 1
ATOM 1440 O O . ASN A 1 181 ? 6.492 33.469 14.836 1 96.81 181 ASN A O 1
ATOM 1444 N N . ASP A 1 182 ? 6.543 33.75 17 1 97.12 182 ASP A N 1
ATOM 1445 C CA . ASP A 1 182 ? 7.996 33.906 17.031 1 97.12 182 ASP A CA 1
ATOM 1446 C C . ASP A 1 182 ? 8.672 32.594 16.578 1 97.12 182 ASP A C 1
ATOM 1448 O O . ASP A 1 182 ? 9.641 32.656 15.812 1 97.12 182 ASP A O 1
ATOM 1452 N N . ARG A 1 183 ? 8.148 31.547 17.062 1 96.5 183 ARG A N 1
ATOM 1453 C CA . ARG A 1 183 ? 8.719 30.25 16.688 1 96.5 183 ARG A CA 1
ATOM 1454 C C . ARG A 1 183 ? 8.516 29.953 15.211 1 96.5 183 ARG A C 1
ATOM 1456 O O . ARG A 1 183 ? 9.383 29.375 14.555 1 96.5 183 ARG A O 1
ATOM 1463 N N . LEU A 1 184 ? 7.352 30.328 14.719 1 97.25 184 LEU A N 1
ATOM 1464 C CA . LEU A 1 184 ? 7.062 30.125 13.297 1 97.25 184 LEU A CA 1
ATOM 1465 C C . LEU A 1 184 ? 8.016 30.938 12.43 1 97.25 184 LEU A C 1
ATOM 1467 O O . LEU A 1 184 ? 8.523 30.438 11.422 1 97.25 184 LEU A O 1
ATOM 1471 N N . LEU A 1 185 ? 8.25 32.156 12.852 1 96.25 185 LEU A N 1
ATOM 1472 C CA . LEU A 1 185 ? 9.156 33.031 12.109 1 96.25 185 LEU A CA 1
ATOM 1473 C C . LEU A 1 185 ? 10.562 32.438 12.07 1 96.25 185 LEU A C 1
ATOM 1475 O O . LEU A 1 185 ? 11.227 32.469 11.031 1 96.25 185 LEU A O 1
ATOM 1479 N N . ALA A 1 186 ? 10.977 31.984 13.18 1 95.44 186 ALA A N 1
ATOM 1480 C CA . ALA A 1 186 ? 12.289 31.344 13.242 1 95.44 186 ALA A CA 1
ATOM 1481 C C . ALA A 1 186 ? 12.352 30.125 12.328 1 95.44 186 ALA A C 1
ATOM 1483 O O . ALA A 1 186 ? 13.359 29.891 11.664 1 95.44 186 ALA A O 1
ATOM 1484 N N . TYR A 1 187 ? 11.273 29.344 12.328 1 95.88 187 TYR A N 1
ATOM 1485 C CA . TYR A 1 187 ? 11.195 28.156 11.492 1 95.88 187 TYR A CA 1
ATOM 1486 C C . TYR A 1 187 ? 11.289 28.516 10.016 1 95.88 187 TYR A C 1
ATOM 1488 O O . TYR A 1 187 ? 12.047 27.891 9.266 1 95.88 187 TYR A O 1
ATOM 1496 N N . TYR A 1 188 ? 10.547 29.547 9.609 1 95.06 188 TYR A N 1
ATOM 1497 C CA . TYR A 1 188 ? 10.539 29.969 8.211 1 95.06 188 TYR A CA 1
ATOM 1498 C C . TYR A 1 188 ? 11.914 30.469 7.781 1 95.06 188 TYR A C 1
ATOM 1500 O O . TYR A 1 188 ? 12.344 30.219 6.652 1 95.06 188 TYR A O 1
ATOM 1508 N N . ALA A 1 189 ? 12.539 31.094 8.656 1 92.81 189 ALA A N 1
ATOM 1509 C CA . ALA A 1 189 ? 13.883 31.594 8.375 1 92.81 189 ALA A CA 1
ATOM 1510 C C . ALA A 1 189 ? 14.859 30.438 8.156 1 92.81 189 ALA A C 1
ATOM 1512 O O . ALA A 1 189 ? 15.727 30.516 7.285 1 92.81 189 ALA A O 1
ATOM 1513 N N . ASN A 1 190 ? 14.719 29.406 8.922 1 91.06 190 ASN A N 1
ATOM 1514 C CA . ASN A 1 190 ? 15.578 28.234 8.797 1 91.06 190 ASN A CA 1
ATOM 1515 C C . ASN A 1 190 ? 15.336 27.5 7.484 1 91.06 190 ASN A C 1
ATOM 1517 O O . ASN A 1 190 ? 16.281 26.969 6.883 1 91.06 190 ASN A O 1
ATOM 1521 N N . ILE A 1 191 ? 14.078 27.375 7.098 1 89.62 191 ILE A N 1
ATOM 1522 C CA . ILE A 1 191 ? 13.703 26.703 5.855 1 89.62 191 ILE A CA 1
ATOM 1523 C C . ILE A 1 191 ? 14.305 27.453 4.668 1 89.62 191 ILE A C 1
ATOM 1525 O O . ILE A 1 191 ? 14.797 26.828 3.721 1 89.62 191 ILE A O 1
ATOM 1529 N N . LYS A 1 192 ? 14.258 28.719 4.66 1 86.62 192 LYS A N 1
ATOM 1530 C CA . LYS A 1 192 ? 14.773 29.562 3.582 1 86.62 192 LYS A CA 1
ATOM 1531 C C . L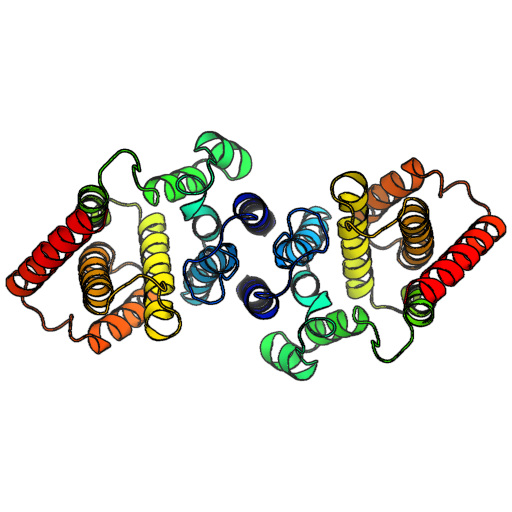YS A 1 192 ? 16.281 29.375 3.416 1 86.62 192 LYS A C 1
ATOM 1533 O O . LYS A 1 192 ? 16.797 29.391 2.297 1 86.62 192 LYS A O 1
ATOM 1538 N N . MET A 1 193 ? 16.859 29.141 4.504 1 80.69 193 MET A N 1
ATOM 1539 C CA . MET A 1 193 ? 18.312 29.016 4.48 1 80.69 193 MET A CA 1
ATOM 1540 C C . MET A 1 193 ? 18.734 27.625 3.994 1 80.69 193 MET A C 1
ATOM 1542 O O . MET A 1 193 ? 19.812 27.469 3.422 1 80.69 193 MET A O 1
ATOM 1546 N N . SER A 1 194 ? 17.906 26.641 4.246 1 72.5 194 SER A N 1
ATOM 1547 C CA . SER A 1 194 ? 18.266 25.266 3.914 1 72.5 194 SER A CA 1
ATOM 1548 C C . SER A 1 194 ? 17.938 24.953 2.455 1 72.5 194 SER A C 1
ATOM 1550 O O . SER A 1 194 ? 18.359 23.922 1.936 1 72.5 194 SER A O 1
ATOM 1552 N N . GLU A 1 195 ? 17.031 25.688 1.761 1 63.34 195 GLU A N 1
ATOM 1553 C CA . GLU A 1 195 ? 16.75 25.438 0.352 1 63.34 195 GLU A CA 1
ATOM 1554 C C . GLU A 1 195 ? 17.891 25.922 -0.54 1 63.34 195 GLU A C 1
ATOM 1556 O O . GLU A 1 195 ? 18.547 26.922 -0.236 1 63.34 195 GLU A O 1
ATOM 1561 N N . MET B 1 1 ? -14.891 -2.512 6.742 1 88.12 1 MET B N 1
ATOM 1562 C CA . MET B 1 1 ? -13.906 -1.676 6.062 1 88.12 1 MET B CA 1
ATOM 1563 C C . MET B 1 1 ? -12.672 -1.477 6.93 1 88.12 1 MET B C 1
ATOM 1565 O O . MET B 1 1 ? -11.539 -1.56 6.441 1 88.12 1 MET B O 1
ATOM 1569 N N . ASP B 1 2 ? -12.859 -1.468 8.266 1 93.69 2 ASP B N 1
ATOM 1570 C CA . ASP B 1 2 ? -11.75 -1.238 9.188 1 93.69 2 ASP B CA 1
ATOM 1571 C C . ASP B 1 2 ? -10.766 -2.404 9.164 1 93.69 2 ASP B C 1
ATOM 1573 O O . ASP B 1 2 ? -9.547 -2.195 9.109 1 93.69 2 ASP B O 1
ATOM 1577 N N . LYS B 1 3 ? -11.344 -3.646 9.156 1 97.44 3 LYS B N 1
ATOM 1578 C CA . LYS B 1 3 ? -10.5 -4.836 9.148 1 97.44 3 LYS B CA 1
ATOM 1579 C C . LYS B 1 3 ? -9.602 -4.863 7.918 1 97.44 3 LYS B C 1
ATOM 1581 O O . LYS B 1 3 ? -8.398 -5.113 8.023 1 97.44 3 LYS B O 1
ATOM 1586 N N . LEU B 1 4 ? -10.141 -4.566 6.785 1 98.38 4 LEU B N 1
ATOM 1587 C CA . LEU B 1 4 ? -9.398 -4.598 5.531 1 98.38 4 LEU B CA 1
ATOM 1588 C C . LEU B 1 4 ? -8.344 -3.498 5.496 1 98.38 4 LEU B C 1
ATOM 1590 O O . LEU B 1 4 ? -7.191 -3.746 5.125 1 98.38 4 LEU B O 1
ATOM 1594 N N . ILE B 1 5 ? -8.695 -2.295 5.883 1 98.5 5 ILE B N 1
ATOM 1595 C CA . ILE B 1 5 ? -7.773 -1.161 5.863 1 98.5 5 ILE B CA 1
ATOM 1596 C C . ILE B 1 5 ? -6.621 -1.415 6.828 1 98.5 5 ILE B C 1
ATOM 1598 O O . ILE B 1 5 ? -5.461 -1.145 6.508 1 98.5 5 ILE B O 1
ATOM 1602 N N . ASN B 1 6 ? -6.906 -1.982 7.969 1 98.69 6 ASN B N 1
ATOM 1603 C CA . ASN B 1 6 ? -5.859 -2.336 8.922 1 98.69 6 ASN B CA 1
ATOM 1604 C C . ASN B 1 6 ? -4.965 -3.447 8.383 1 98.69 6 ASN B C 1
ATOM 1606 O O . ASN B 1 6 ? -3.762 -3.465 8.648 1 98.69 6 ASN B O 1
ATOM 1610 N N . ALA B 1 7 ? 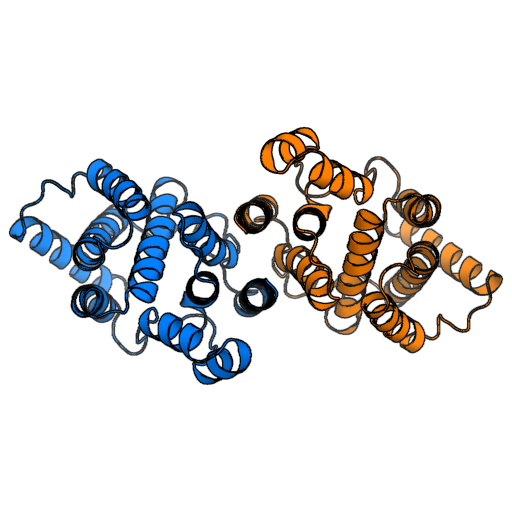-5.531 -4.391 7.672 1 98.88 7 ALA B N 1
ATOM 1611 C CA . ALA B 1 7 ? -4.742 -5.449 7.051 1 98.88 7 ALA B CA 1
ATOM 1612 C C . ALA B 1 7 ? -3.783 -4.879 6.008 1 98.88 7 ALA B C 1
ATOM 1614 O O . ALA B 1 7 ? -2.627 -5.301 5.926 1 98.88 7 ALA B O 1
ATOM 1615 N N . ILE B 1 8 ? -4.273 -3.922 5.242 1 98.88 8 ILE B N 1
ATOM 1616 C CA . ILE B 1 8 ? -3.453 -3.281 4.219 1 98.88 8 ILE B CA 1
ATOM 1617 C C . ILE B 1 8 ? -2.293 -2.539 4.883 1 98.88 8 ILE B C 1
ATOM 1619 O O . ILE B 1 8 ? -1.145 -2.662 4.453 1 98.88 8 ILE B O 1
ATOM 1623 N N . ASN B 1 9 ? -2.6 -1.772 5.871 1 98.81 9 ASN B N 1
ATOM 1624 C CA . ASN B 1 9 ? -1.561 -1.065 6.613 1 98.81 9 ASN B CA 1
ATOM 1625 C C . ASN B 1 9 ? -0.542 -2.031 7.211 1 98.81 9 ASN B C 1
ATOM 1627 O O . ASN B 1 9 ? 0.663 -1.781 7.16 1 98.81 9 ASN B O 1
ATOM 1631 N N . PHE B 1 10 ? -1.002 -3.133 7.82 1 98.88 10 PHE B N 1
ATOM 1632 C CA . PHE B 1 10 ? -0.138 -4.156 8.398 1 98.88 10 PHE B CA 1
ATOM 1633 C C . PHE B 1 10 ? 0.803 -4.727 7.344 1 98.88 10 PHE B C 1
ATOM 1635 O O . PHE B 1 10 ? 1.999 -4.891 7.594 1 98.88 10 PHE B O 1
ATOM 1642 N N . ALA B 1 11 ? 0.276 -5.023 6.215 1 98.81 11 ALA B N 1
ATOM 1643 C CA . ALA B 1 11 ? 1.075 -5.574 5.125 1 98.81 11 ALA B CA 1
ATOM 1644 C C . ALA B 1 11 ? 2.135 -4.578 4.664 1 98.81 11 ALA B C 1
ATOM 1646 O O . ALA B 1 11 ? 3.271 -4.961 4.375 1 98.81 11 ALA B O 1
ATOM 1647 N N . CYS B 1 12 ? 1.745 -3.273 4.547 1 98.44 12 CYS B N 1
ATOM 1648 C CA . CYS B 1 12 ? 2.695 -2.234 4.168 1 98.44 12 CYS B CA 1
ATOM 1649 C C . CYS B 1 12 ? 3.887 -2.209 5.117 1 98.44 12 CYS B C 1
ATOM 1651 O O . CYS B 1 12 ? 5.039 -2.191 4.676 1 98.44 12 CYS B O 1
ATOM 1653 N N . VAL B 1 13 ? 3.592 -2.246 6.367 1 97.75 13 VAL B N 1
ATOM 1654 C CA . VAL B 1 13 ? 4.641 -2.186 7.383 1 97.75 13 VAL B CA 1
ATOM 1655 C C . VAL B 1 13 ? 5.469 -3.467 7.344 1 97.75 13 VAL B C 1
ATOM 1657 O O . VAL B 1 13 ? 6.699 -3.418 7.41 1 97.75 13 VAL B O 1
ATOM 1660 N N . ALA B 1 14 ? 4.828 -4.617 7.219 1 98.19 14 ALA B N 1
ATOM 1661 C CA . ALA B 1 14 ? 5.504 -5.914 7.242 1 98.19 14 ALA B CA 1
ATOM 1662 C C . ALA B 1 14 ? 6.469 -6.047 6.066 1 98.19 14 ALA B C 1
ATOM 1664 O O . ALA B 1 14 ? 7.559 -6.605 6.211 1 98.19 14 ALA B O 1
ATOM 1665 N N . HIS B 1 15 ? 6.105 -5.543 4.895 1 98.25 15 HIS B N 1
ATOM 1666 C CA . HIS B 1 15 ? 6.887 -5.734 3.68 1 98.25 15 HIS B CA 1
ATOM 1667 C C . HIS B 1 15 ? 7.773 -4.523 3.4 1 98.25 15 HIS B C 1
ATOM 1669 O O . HIS B 1 15 ? 8.32 -4.387 2.301 1 98.25 15 HIS B O 1
ATOM 1675 N N . ARG B 1 16 ? 7.965 -3.609 4.355 1 96.88 16 ARG B N 1
ATOM 1676 C CA . ARG B 1 16 ? 8.57 -2.301 4.129 1 96.88 16 ARG B CA 1
ATOM 1677 C C . ARG B 1 16 ? 10 -2.441 3.611 1 96.88 16 ARG B C 1
ATOM 1679 O O . ARG B 1 16 ? 10.484 -1.579 2.879 1 96.88 16 ARG B O 1
ATOM 1686 N N . ASN B 1 17 ? 10.719 -3.529 3.9 1 96.31 17 ASN B N 1
ATOM 1687 C CA . ASN B 1 17 ? 12.109 -3.707 3.494 1 96.31 17 ASN B CA 1
ATOM 1688 C C . ASN B 1 17 ? 12.234 -4.676 2.318 1 96.31 17 ASN B C 1
ATOM 1690 O O . ASN B 1 17 ? 13.344 -4.977 1.869 1 96.31 17 ASN B O 1
ATOM 1694 N N . GLN B 1 18 ? 11.141 -5.195 1.881 1 96.88 18 GLN B N 1
ATOM 1695 C CA . GLN B 1 18 ? 11.133 -6.176 0.8 1 96.88 18 GLN B CA 1
ATOM 1696 C C . GLN B 1 18 ? 10.93 -5.5 -0.553 1 96.88 18 GLN B C 1
ATOM 1698 O O . GLN B 1 18 ? 10.133 -4.574 -0.676 1 96.88 18 GLN B O 1
ATOM 1703 N N . ARG B 1 19 ? 11.625 -5.953 -1.556 1 95.44 19 ARG B N 1
ATOM 1704 C CA . ARG B 1 19 ? 11.516 -5.445 -2.918 1 95.44 19 ARG B CA 1
ATOM 1705 C C . ARG B 1 19 ? 11.242 -6.574 -3.906 1 95.44 19 ARG B C 1
ATOM 1707 O O . ARG B 1 19 ? 11.578 -7.73 -3.646 1 95.44 19 ARG B O 1
ATOM 1714 N N . ARG B 1 20 ? 10.594 -6.199 -5.012 1 94.5 20 ARG B N 1
ATOM 1715 C CA . ARG B 1 20 ? 10.438 -7.141 -6.117 1 94.5 20 ARG B CA 1
ATOM 1716 C C . ARG B 1 20 ? 11.773 -7.375 -6.824 1 94.5 20 ARG B C 1
ATOM 1718 O O . ARG B 1 20 ? 12.695 -6.57 -6.695 1 94.5 20 ARG B O 1
ATOM 1725 N N . LYS B 1 21 ? 11.883 -8.43 -7.578 1 93.25 21 LYS B N 1
ATOM 1726 C CA . LYS B 1 21 ? 13.125 -8.82 -8.227 1 93.25 21 LYS B CA 1
ATOM 1727 C C . LYS B 1 21 ? 13.234 -8.227 -9.625 1 93.25 21 LYS B C 1
ATOM 1729 O O . LYS B 1 21 ? 14.172 -8.523 -10.367 1 93.25 21 LYS B O 1
ATOM 1734 N N . ASP B 1 22 ? 12.336 -7.359 -9.945 1 92.25 22 ASP B N 1
ATOM 1735 C CA . ASP B 1 22 ? 12.383 -6.676 -11.227 1 92.25 22 ASP B CA 1
ATOM 1736 C C . ASP B 1 22 ? 13.492 -5.625 -11.25 1 92.25 22 ASP B C 1
ATOM 1738 O O . ASP B 1 22 ? 14.133 -5.371 -10.234 1 92.25 22 ASP B O 1
ATOM 1742 N N . GLU B 1 23 ? 13.742 -5.059 -12.453 1 91 23 GLU B N 1
ATOM 1743 C CA . GLU B 1 23 ? 14.82 -4.09 -12.633 1 91 23 GLU B CA 1
ATOM 1744 C C . GLU B 1 23 ? 14.625 -2.869 -11.742 1 91 23 GLU B C 1
ATOM 1746 O O . GLU B 1 23 ? 15.594 -2.338 -11.188 1 91 23 GLU B O 1
ATOM 1751 N N . ALA B 1 24 ? 13.414 -2.422 -11.508 1 91.69 24 ALA B N 1
ATOM 1752 C CA . ALA B 1 24 ? 13.109 -1.197 -10.773 1 91.69 24 ALA B CA 1
ATOM 1753 C C . ALA B 1 24 ? 13.141 -1.44 -9.266 1 91.69 24 ALA B C 1
ATOM 1755 O O . ALA B 1 24 ? 13.133 -0.493 -8.477 1 91.69 24 ALA B O 1
ATOM 1756 N N . LYS B 1 25 ? 13.219 -2.678 -8.906 1 94.12 25 LYS B N 1
ATOM 1757 C CA . LYS B 1 25 ? 13.156 -3.035 -7.492 1 94.12 25 LYS B CA 1
ATOM 1758 C C . LYS B 1 25 ? 11.945 -2.395 -6.816 1 94.12 25 LYS B C 1
ATOM 1760 O O . LYS B 1 25 ? 12.078 -1.74 -5.781 1 94.12 25 LYS B O 1
ATOM 1765 N N . THR B 1 26 ? 10.789 -2.568 -7.398 1 95.56 26 THR B N 1
ATOM 1766 C CA . THR B 1 26 ? 9.539 -1.985 -6.922 1 95.56 26 THR B CA 1
ATOM 1767 C C . THR B 1 26 ? 9.219 -2.471 -5.512 1 95.56 26 THR B C 1
ATOM 1769 O O . THR B 1 26 ? 9.531 -3.609 -5.156 1 95.56 26 THR B O 1
ATOM 1772 N N . PRO B 1 27 ? 8.57 -1.569 -4.695 1 97.81 27 PRO B N 1
ATOM 1773 C CA . PRO B 1 27 ? 8.156 -2.057 -3.377 1 97.81 27 PRO B CA 1
ATOM 1774 C C . PRO B 1 27 ? 7.312 -3.326 -3.457 1 97.81 27 PRO B C 1
ATOM 1776 O O . PRO B 1 27 ? 6.375 -3.398 -4.258 1 97.81 27 PRO B O 1
ATOM 1779 N N . TYR B 1 28 ? 7.637 -4.336 -2.621 1 98.25 28 TYR B N 1
ATOM 1780 C CA . TYR B 1 28 ? 6.977 -5.637 -2.709 1 98.25 28 TYR B CA 1
ATOM 1781 C C . TYR B 1 28 ? 5.473 -5.5 -2.49 1 98.25 28 TYR B C 1
ATOM 1783 O O . TYR B 1 28 ? 4.688 -6.254 -3.066 1 98.25 28 TYR B O 1
ATOM 1791 N N . ILE B 1 29 ? 5.082 -4.473 -1.695 1 98.62 29 ILE B N 1
ATOM 1792 C CA . ILE B 1 29 ? 3.689 -4.285 -1.303 1 98.62 29 ILE B CA 1
ATOM 1793 C C . ILE B 1 29 ? 2.82 -4.129 -2.547 1 98.62 29 ILE B C 1
ATOM 1795 O O . ILE B 1 29 ? 1.624 -4.426 -2.518 1 98.62 29 ILE B O 1
ATOM 1799 N N . ASN B 1 30 ? 3.359 -3.707 -3.67 1 98.31 30 ASN B N 1
ATOM 1800 C CA . ASN B 1 30 ? 2.588 -3.568 -4.902 1 98.31 30 ASN B CA 1
ATOM 1801 C C . ASN B 1 30 ? 1.966 -4.895 -5.324 1 98.31 30 ASN B C 1
ATOM 1803 O O . ASN B 1 30 ? 0.845 -4.926 -5.84 1 98.31 30 ASN B O 1
ATOM 1807 N N . HIS B 1 31 ? 2.67 -5.957 -5.023 1 98.12 31 HIS B N 1
ATOM 1808 C CA . HIS B 1 31 ? 2.195 -7.277 -5.43 1 98.12 31 HIS B CA 1
ATOM 1809 C C . HIS B 1 31 ? 0.979 -7.699 -4.613 1 98.12 31 HIS B C 1
ATOM 1811 O O . HIS B 1 31 ? -0.084 -7.977 -5.172 1 98.12 31 HIS B O 1
ATOM 1817 N N . PRO B 1 32 ? 1.029 -7.746 -3.262 1 98.81 32 PRO B N 1
ATOM 1818 C CA . PRO B 1 32 ? -0.156 -8.172 -2.514 1 98.81 32 PRO B CA 1
ATOM 1819 C C . PRO B 1 32 ? -1.349 -7.238 -2.719 1 98.81 32 PRO B C 1
ATOM 1821 O O . PRO B 1 32 ? -2.498 -7.688 -2.703 1 98.81 32 PRO B O 1
ATOM 1824 N N . VAL B 1 33 ? -1.12 -5.977 -2.908 1 98.81 33 VAL B N 1
ATOM 1825 C CA . VAL B 1 33 ? -2.215 -5.047 -3.168 1 98.81 33 VAL B CA 1
ATOM 1826 C C . VAL B 1 33 ? -2.846 -5.359 -4.523 1 98.81 33 VAL B C 1
ATOM 1828 O O . VAL B 1 33 ? -4.066 -5.305 -4.676 1 98.81 33 VAL B O 1
ATOM 1831 N N . GLU B 1 34 ? -2.037 -5.66 -5.488 1 98.56 34 GLU B N 1
ATOM 1832 C CA . GLU B 1 34 ? -2.553 -6.039 -6.797 1 98.56 34 GLU B CA 1
ATOM 1833 C C . GLU B 1 34 ? -3.377 -7.32 -6.715 1 98.56 34 GLU B C 1
ATOM 1835 O O . GLU B 1 34 ? -4.422 -7.434 -7.359 1 98.56 34 GLU B O 1
ATOM 1840 N N . VAL B 1 35 ? -2.871 -8.273 -5.934 1 98.88 35 VAL B N 1
ATOM 1841 C CA . VAL B 1 35 ? -3.605 -9.516 -5.73 1 98.88 35 VAL B CA 1
ATOM 1842 C C . VAL B 1 35 ? -4.992 -9.219 -5.172 1 98.88 35 VAL B C 1
ATOM 1844 O O . VAL B 1 35 ? -6 -9.703 -5.691 1 98.88 35 VAL B O 1
ATOM 1847 N N . MET B 1 36 ? -5.047 -8.391 -4.137 1 98.88 36 MET B N 1
ATOM 1848 C CA . MET B 1 36 ? -6.309 -7.969 -3.541 1 98.88 36 MET B CA 1
ATOM 1849 C C . MET B 1 36 ? -7.184 -7.258 -4.57 1 98.88 36 MET B C 1
ATOM 1851 O O . MET B 1 36 ? -8.391 -7.488 -4.625 1 98.88 36 MET B O 1
ATOM 1855 N N . THR B 1 37 ? -6.613 -6.465 -5.418 1 98.75 37 THR B N 1
ATOM 1856 C CA . THR B 1 37 ? -7.336 -5.684 -6.414 1 98.75 37 THR B CA 1
ATOM 1857 C C . THR B 1 37 ? -7.938 -6.59 -7.484 1 98.75 37 THR B C 1
ATOM 1859 O O . THR B 1 37 ? -9.086 -6.395 -7.898 1 98.75 37 THR B O 1
ATOM 1862 N N . PHE B 1 38 ? -7.168 -7.578 -7.926 1 98.69 38 PHE B N 1
ATOM 1863 C CA . PHE B 1 38 ? -7.68 -8.539 -8.898 1 98.69 38 PHE B CA 1
ATOM 1864 C C . PHE B 1 38 ? -8.906 -9.258 -8.344 1 98.69 38 PHE B C 1
ATOM 1866 O O . PHE B 1 38 ? -9.891 -9.453 -9.062 1 98.69 38 PHE B O 1
ATOM 1873 N N . LEU B 1 39 ? -8.844 -9.641 -7.082 1 98.81 39 LEU B N 1
ATOM 1874 C CA . LEU B 1 39 ? -9.977 -10.312 -6.473 1 98.81 39 LEU B CA 1
ATOM 1875 C C . LEU B 1 39 ? -11.203 -9.406 -6.434 1 98.81 39 LEU B C 1
ATOM 1877 O O . LEU B 1 39 ? -12.297 -9.805 -6.84 1 98.81 39 LEU B O 1
ATOM 1881 N N . CYS B 1 40 ? -10.93 -8.211 -5.926 1 98.38 40 CYS B N 1
ATOM 1882 C CA . CYS B 1 40 ? -12.031 -7.254 -5.809 1 98.38 40 CYS B CA 1
ATOM 1883 C C . CYS B 1 40 ? -12.664 -6.98 -7.164 1 98.38 40 CYS B C 1
ATOM 1885 O O . CYS B 1 40 ? -13.891 -6.969 -7.293 1 98.38 40 CYS B O 1
ATOM 1887 N N . ASN B 1 41 ? -11.883 -6.867 -8.172 1 98.06 41 ASN B N 1
ATOM 1888 C CA . ASN B 1 41 ? -12.367 -6.578 -9.516 1 98.06 41 ASN B CA 1
ATOM 1889 C C . ASN B 1 41 ? -12.953 -7.816 -10.188 1 98.06 41 ASN B C 1
ATOM 1891 O O . ASN B 1 41 ? -13.531 -7.73 -11.273 1 98.06 41 ASN B O 1
ATOM 1895 N N . SER B 1 42 ? -12.797 -8.914 -9.594 1 98.25 42 SER B N 1
ATOM 1896 C CA . SER B 1 42 ? -13.438 -10.148 -10.039 1 98.25 42 SER B CA 1
ATOM 1897 C C . SER B 1 42 ? -14.648 -10.477 -9.172 1 98.25 42 SER B C 1
ATOM 1899 O O . SER B 1 42 ? -14.977 -11.648 -8.977 1 98.25 42 SER B O 1
ATOM 1901 N N . ASP B 1 43 ? -15.188 -9.516 -8.469 1 97.75 43 ASP B N 1
ATOM 1902 C CA . ASP B 1 43 ? -16.469 -9.547 -7.754 1 97.75 43 ASP B CA 1
ATOM 1903 C C . ASP B 1 43 ? -16.344 -10.32 -6.445 1 97.75 43 ASP B C 1
ATOM 1905 O O . ASP B 1 43 ? -17.328 -10.852 -5.934 1 97.75 43 ASP B O 1
ATOM 1909 N N . VAL B 1 44 ? -15.133 -10.516 -5.977 1 98.19 44 VAL B N 1
ATOM 1910 C CA . VAL B 1 44 ? -14.961 -11.07 -4.637 1 98.19 44 VAL B CA 1
ATOM 1911 C C . VAL B 1 44 ? -15.172 -9.969 -3.596 1 98.19 44 VAL B C 1
ATOM 1913 O O . VAL B 1 44 ? -14.477 -8.953 -3.602 1 98.19 44 VAL B O 1
ATOM 1916 N N . THR B 1 45 ? -16.125 -10.211 -2.697 1 96.5 45 THR B N 1
ATOM 1917 C CA . THR B 1 45 ? -16.484 -9.156 -1.762 1 96.5 45 THR B CA 1
ATOM 1918 C C . THR B 1 45 ? -16.234 -9.594 -0.322 1 96.5 45 THR B C 1
ATOM 1920 O O . THR B 1 45 ? -16.266 -8.773 0.598 1 96.5 45 THR B O 1
ATOM 1923 N N . ASP B 1 46 ? -15.992 -10.922 -0.144 1 98.12 46 ASP B N 1
ATOM 1924 C CA . ASP B 1 46 ? -15.742 -11.414 1.209 1 98.12 46 ASP B CA 1
ATOM 1925 C C . ASP B 1 46 ? -14.516 -10.742 1.819 1 98.12 46 ASP B C 1
ATOM 1927 O O . ASP B 1 46 ? -13.398 -10.914 1.331 1 98.12 46 ASP B O 1
ATOM 1931 N N . VAL B 1 47 ? -14.672 -10.031 2.912 1 98.31 47 VAL B N 1
ATOM 1932 C CA . VAL B 1 47 ? -13.641 -9.195 3.506 1 98.31 47 VAL B CA 1
ATOM 1933 C C . VAL B 1 47 ? -12.477 -10.055 3.971 1 98.31 47 VAL B C 1
ATOM 1935 O O . VAL B 1 47 ? -11.312 -9.664 3.838 1 98.31 47 VAL B O 1
ATOM 1938 N N . ASP B 1 48 ? -12.734 -11.219 4.551 1 98.81 48 ASP B N 1
ATOM 1939 C CA . ASP B 1 48 ? -11.664 -12.086 5.027 1 98.81 48 ASP B CA 1
ATOM 1940 C C . ASP B 1 48 ? -10.781 -12.555 3.875 1 98.81 48 ASP B C 1
ATOM 1942 O O . ASP B 1 48 ? -9.562 -12.633 4.016 1 98.81 48 ASP B O 1
ATOM 1946 N N . THR B 1 49 ? -11.375 -12.852 2.766 1 98.88 49 THR B N 1
ATOM 1947 C CA . THR B 1 49 ? -10.617 -13.266 1.586 1 98.88 49 THR B CA 1
ATOM 1948 C C . THR B 1 49 ? -9.734 -12.125 1.084 1 98.88 49 THR B C 1
ATOM 1950 O O . THR B 1 49 ? -8.57 -12.336 0.741 1 98.88 49 THR B O 1
ATOM 1953 N N . LEU B 1 50 ? -10.297 -10.914 1.09 1 98.88 50 LEU B N 1
ATOM 1954 C CA . LEU B 1 50 ? -9.531 -9.75 0.649 1 98.88 50 LEU B CA 1
ATOM 1955 C C . LEU B 1 50 ? -8.406 -9.438 1.624 1 98.88 50 LEU B C 1
ATOM 1957 O O . LEU B 1 50 ? -7.289 -9.109 1.205 1 98.88 50 LEU B O 1
ATOM 1961 N N . CYS B 1 51 ? -8.672 -9.547 2.879 1 98.88 51 CYS B N 1
ATOM 1962 C CA . CYS B 1 51 ? -7.613 -9.391 3.873 1 98.88 51 CYS B CA 1
ATOM 1963 C C . CYS B 1 51 ? -6.504 -10.414 3.65 1 98.88 51 CYS B C 1
ATOM 1965 O O . CYS B 1 51 ? -5.32 -10.062 3.674 1 98.88 51 CYS B O 1
ATOM 1967 N N . ALA B 1 52 ? -6.883 -11.641 3.439 1 98.94 52 ALA B N 1
ATOM 1968 C CA . ALA B 1 52 ? -5.898 -12.703 3.225 1 98.94 52 ALA B CA 1
ATOM 1969 C C . ALA B 1 52 ? -5.074 -12.438 1.968 1 98.94 52 ALA B C 1
ATOM 1971 O O . ALA B 1 52 ? -3.887 -12.758 1.918 1 98.94 52 ALA B O 1
ATOM 1972 N N . ALA B 1 53 ? -5.715 -11.867 0.953 1 98.94 53 ALA B N 1
ATOM 1973 C CA . ALA B 1 53 ? -5.02 -11.555 -0.293 1 98.94 53 ALA B CA 1
ATOM 1974 C C . ALA B 1 53 ? -3.855 -10.602 -0.049 1 98.94 53 ALA B C 1
ATOM 1976 O O . ALA B 1 53 ? -2.738 -10.836 -0.516 1 98.94 53 ALA B O 1
ATOM 1977 N N . VAL B 1 54 ? -4.109 -9.547 0.718 1 98.81 54 VAL B N 1
ATOM 1978 C CA . VAL B 1 54 ? -3.062 -8.555 0.93 1 98.81 54 VAL B CA 1
ATOM 1979 C C . VAL B 1 54 ? -2.055 -9.07 1.951 1 98.81 54 VAL B C 1
ATOM 1981 O O . VAL B 1 54 ? -0.909 -8.617 1.991 1 98.81 54 VAL B O 1
ATOM 1984 N N . LEU B 1 55 ? -2.361 -10.125 2.693 1 98.88 55 LEU B N 1
ATOM 1985 C CA . LEU B 1 55 ? -1.51 -10.648 3.758 1 98.88 55 LEU B CA 1
ATOM 1986 C C . LEU B 1 55 ? -0.864 -11.969 3.34 1 98.88 55 LEU B C 1
ATOM 1988 O O . LEU B 1 55 ? -0.086 -12.547 4.098 1 98.88 55 LEU B O 1
ATOM 1992 N N . HIS B 1 56 ? -1.063 -12.516 2.172 1 98.88 56 HIS B N 1
ATOM 1993 C CA . HIS B 1 56 ? -0.851 -13.914 1.839 1 98.88 56 HIS B CA 1
ATOM 1994 C C . HIS B 1 56 ? 0.626 -14.289 1.921 1 98.88 56 HIS B C 1
ATOM 1996 O O . HIS B 1 56 ? 0.969 -15.43 2.229 1 98.88 56 HIS B O 1
ATOM 2002 N N . ASP B 1 57 ? 1.505 -13.359 1.76 1 98.5 57 ASP B N 1
ATOM 2003 C CA . ASP B 1 57 ? 2.934 -13.648 1.722 1 98.5 57 ASP B CA 1
ATOM 2004 C C . ASP B 1 57 ? 3.604 -13.289 3.045 1 98.5 57 ASP B C 1
ATOM 2006 O O . ASP B 1 57 ? 4.824 -13.391 3.176 1 98.5 57 ASP B O 1
ATOM 2010 N N . THR B 1 58 ? 2.865 -12.828 4.02 1 98.56 58 THR B N 1
ATOM 2011 C CA . THR B 1 58 ? 3.467 -12.273 5.227 1 98.56 58 THR B CA 1
ATOM 2012 C C . THR B 1 58 ? 4.113 -13.367 6.066 1 98.56 58 THR B C 1
ATOM 2014 O O . THR B 1 58 ? 5.203 -13.18 6.609 1 98.56 58 THR B O 1
ATOM 2017 N N . ILE B 1 59 ? 3.451 -14.492 6.203 1 97.5 59 ILE B N 1
ATOM 2018 C CA . ILE B 1 59 ? 4.02 -15.602 6.969 1 97.5 59 ILE B CA 1
ATOM 2019 C C . ILE B 1 59 ? 5.285 -16.109 6.281 1 97.5 59 ILE B C 1
ATOM 2021 O O . ILE B 1 59 ? 6.316 -16.297 6.93 1 97.5 59 ILE B O 1
ATOM 2025 N N . GLU B 1 60 ? 5.254 -16.219 5.039 1 95.25 60 GLU B N 1
ATOM 2026 C CA . GLU B 1 60 ? 6.312 -16.844 4.254 1 95.25 60 GLU B CA 1
ATOM 2027 C C . GLU B 1 60 ? 7.523 -15.93 4.133 1 95.25 60 GLU B C 1
ATOM 2029 O O . GLU B 1 60 ? 8.664 -16.375 4.281 1 95.25 60 GLU B O 1
ATOM 2034 N N . ASP B 1 61 ? 7.324 -14.672 3.963 1 94.62 61 ASP B N 1
ATOM 2035 C CA . ASP B 1 61 ? 8.391 -13.812 3.451 1 94.62 61 ASP B CA 1
ATOM 2036 C C . ASP B 1 61 ? 8.953 -12.922 4.551 1 94.62 61 ASP B C 1
ATOM 2038 O O . ASP B 1 61 ? 10.109 -12.492 4.477 1 94.62 61 ASP B O 1
ATOM 2042 N N . VAL B 1 62 ? 8.156 -12.57 5.555 1 95.25 62 VAL B N 1
ATOM 2043 C CA . VAL B 1 62 ? 8.633 -11.477 6.402 1 95.25 62 VAL B CA 1
ATOM 2044 C C . VAL B 1 62 ? 8.43 -11.836 7.871 1 95.25 62 VAL B C 1
ATOM 2046 O O . VAL B 1 62 ? 8.289 -10.953 8.719 1 95.25 62 VAL B O 1
ATOM 2049 N N . GLY B 1 63 ? 8.273 -13.094 8.211 1 93.5 63 GLY B N 1
ATOM 2050 C CA . GLY B 1 63 ? 8.383 -13.594 9.57 1 93.5 63 GLY B CA 1
ATOM 2051 C C . GLY B 1 63 ? 7.125 -13.391 10.391 1 93.5 63 GLY B C 1
ATOM 2052 O O . GLY B 1 63 ? 7.133 -13.586 11.609 1 93.5 63 GLY B O 1
ATOM 2053 N N . VAL B 1 64 ? 5.992 -12.914 9.836 1 97.88 64 VAL B N 1
ATOM 2054 C CA . VAL B 1 64 ? 4.715 -12.844 10.539 1 97.88 64 VAL B CA 1
ATOM 2055 C C . VAL B 1 64 ? 4.242 -14.258 10.883 1 97.88 64 VAL B C 1
ATOM 2057 O O . VAL B 1 64 ? 4.363 -15.172 10.062 1 97.88 64 VAL B O 1
ATOM 2060 N N . THR B 1 65 ? 3.701 -14.414 12.062 1 98.31 65 THR B N 1
ATOM 2061 C CA . THR B 1 65 ? 3.277 -15.742 12.484 1 98.31 65 THR B CA 1
ATOM 2062 C C . THR B 1 65 ? 1.775 -15.922 12.273 1 98.31 65 THR B C 1
ATOM 2064 O O . THR B 1 65 ? 1.037 -14.945 12.164 1 98.31 65 THR B O 1
ATOM 2067 N N . TYR B 1 66 ? 1.415 -17.203 12.234 1 98.31 66 TYR B N 1
ATOM 2068 C CA . TYR B 1 66 ? -0.004 -17.547 12.188 1 98.31 66 TYR B CA 1
ATOM 2069 C C . TYR B 1 66 ? -0.749 -16.906 13.359 1 98.31 66 TYR B C 1
ATOM 2071 O O . TYR B 1 66 ? -1.837 -16.359 13.188 1 98.31 66 TYR B O 1
ATOM 2079 N N . GLU B 1 67 ? -0.22 -16.969 14.531 1 98.62 67 GLU B N 1
ATOM 2080 C CA . GLU B 1 67 ? -0.852 -16.484 15.75 1 98.62 67 GLU B CA 1
ATOM 2081 C C . GLU B 1 67 ? -1.05 -14.969 15.695 1 98.62 67 GLU B C 1
ATOM 2083 O O . GLU B 1 67 ? -2.08 -14.453 16.141 1 98.62 67 GLU B O 1
ATOM 2088 N N . GLN B 1 68 ? -0.109 -14.266 15.172 1 98.69 68 GLN B N 1
ATOM 2089 C CA . GLN B 1 68 ? -0.239 -12.82 15.023 1 98.69 68 GLN B CA 1
ATOM 2090 C C . GLN B 1 68 ? -1.419 -12.461 14.117 1 98.69 68 GLN B C 1
ATOM 2092 O O . GLN B 1 68 ? -2.213 -11.578 14.445 1 98.69 68 GLN B O 1
ATOM 2097 N N . LEU B 1 69 ? -1.517 -13.18 12.984 1 98.81 69 LEU B N 1
ATOM 2098 C CA . LEU B 1 69 ? -2.609 -12.922 12.055 1 98.81 69 LEU B CA 1
ATOM 2099 C C . LEU B 1 69 ? -3.953 -13.273 12.68 1 98.81 69 LEU B C 1
ATOM 2101 O O . LEU B 1 69 ? -4.938 -12.555 12.492 1 98.81 69 LEU B O 1
ATOM 2105 N N . ARG B 1 70 ? -3.949 -14.422 13.398 1 98.75 70 ARG B N 1
ATOM 2106 C CA . ARG B 1 70 ? -5.184 -14.859 14.047 1 98.75 70 ARG B CA 1
ATOM 2107 C C . ARG B 1 70 ? -5.656 -13.828 15.07 1 98.75 70 ARG B C 1
ATOM 2109 O O . ARG B 1 70 ? -6.844 -13.508 15.133 1 98.75 70 ARG B O 1
ATOM 2116 N N . GLU B 1 71 ? -4.82 -13.305 15.836 1 98.62 71 GLU B N 1
ATOM 2117 C CA . GLU B 1 71 ? -5.152 -12.344 16.891 1 98.62 71 GLU B CA 1
ATOM 2118 C C . GLU B 1 71 ? -5.602 -11.008 16.297 1 98.62 71 GLU B C 1
ATOM 2120 O O . GLU B 1 71 ? -6.543 -10.391 16.797 1 98.62 71 GLU B O 1
ATOM 2125 N N . LEU B 1 72 ? -4.992 -10.617 15.242 1 98.44 72 LEU B N 1
ATOM 2126 C CA . LEU B 1 72 ? -5.23 -9.289 14.703 1 98.44 72 LEU B CA 1
ATOM 2127 C C . LEU B 1 72 ? -6.41 -9.297 13.734 1 98.44 72 LEU B C 1
ATOM 2129 O O . LEU B 1 72 ? -7.176 -8.328 13.672 1 98.44 72 LEU B O 1
ATOM 2133 N N . PHE B 1 73 ? -6.57 -10.398 12.977 1 98.75 73 PHE B N 1
ATOM 2134 C CA . PHE B 1 73 ? -7.508 -10.328 11.859 1 98.75 73 PHE B CA 1
ATOM 2135 C C . PHE B 1 73 ? -8.5 -11.477 11.914 1 98.75 73 PHE B C 1
ATOM 2137 O O . PHE B 1 73 ? -9.438 -11.531 11.117 1 98.75 73 PHE B O 1
ATOM 2144 N N . GLY B 1 74 ? -8.273 -12.438 12.859 1 98.62 74 GLY B N 1
ATOM 2145 C CA . GLY B 1 74 ? -9.227 -13.531 13.039 1 98.62 74 GLY B CA 1
ATOM 2146 C C . GLY B 1 74 ? -8.734 -14.844 12.453 1 98.62 74 GLY B C 1
ATOM 2147 O O . GLY B 1 74 ? -7.883 -14.852 11.57 1 98.62 74 GLY B O 1
ATOM 2148 N N . GLU B 1 75 ? -9.367 -15.891 12.859 1 98.75 75 GLU B N 1
ATOM 2149 C CA . GLU B 1 75 ? -8.953 -17.25 12.523 1 98.75 75 GLU B CA 1
ATOM 2150 C C . GLU B 1 75 ? -9.148 -17.531 11.039 1 98.75 75 GLU B C 1
ATOM 2152 O O . GLU B 1 75 ? -8.328 -18.219 10.422 1 98.75 75 GLU B O 1
ATOM 2157 N N . ASN B 1 76 ? -10.227 -17.078 10.523 1 98.81 76 ASN B N 1
ATOM 2158 C CA . ASN B 1 76 ? -10.516 -17.344 9.117 1 98.81 76 ASN B CA 1
ATOM 2159 C C . ASN B 1 76 ? -9.445 -16.766 8.203 1 98.81 76 ASN B C 1
ATOM 2161 O O . ASN B 1 76 ? -8.961 -17.438 7.301 1 98.81 76 ASN B O 1
ATOM 2165 N N . VAL B 1 77 ? -9.055 -15.477 8.422 1 98.94 77 VAL B N 1
ATOM 2166 C CA . VAL B 1 77 ? -8 -14.836 7.648 1 98.94 77 VAL B CA 1
ATOM 2167 C C . VAL B 1 77 ? -6.695 -15.617 7.805 1 98.94 77 VAL B C 1
ATOM 2169 O O . VAL B 1 77 ? -6.023 -15.914 6.816 1 98.94 77 VAL B O 1
ATOM 2172 N N . ALA B 1 78 ? -6.367 -15.938 9.039 1 98.88 78 ALA B N 1
ATOM 2173 C CA . ALA B 1 78 ? -5.129 -16.656 9.328 1 98.88 78 ALA B CA 1
ATOM 2174 C C . ALA B 1 78 ? -5.09 -18 8.617 1 98.88 78 ALA B C 1
ATOM 2176 O O . ALA B 1 78 ? -4.055 -18.406 8.086 1 98.88 78 ALA B O 1
ATOM 2177 N N . ASN B 1 79 ? -6.191 -18.672 8.594 1 98.81 79 ASN B N 1
ATOM 2178 C CA . ASN B 1 79 ? -6.285 -19.969 7.926 1 98.81 79 ASN B CA 1
ATOM 2179 C C . ASN B 1 79 ? -6.066 -19.844 6.422 1 98.81 79 ASN B C 1
ATOM 2181 O O . ASN B 1 79 ? -5.352 -20.641 5.824 1 98.81 79 ASN B O 1
ATOM 2185 N N . ILE B 1 80 ? -6.707 -18.875 5.836 1 98.88 80 ILE B N 1
ATOM 2186 C CA . ILE B 1 80 ? -6.559 -18.688 4.395 1 98.88 80 ILE B CA 1
ATOM 2187 C C . ILE B 1 80 ? -5.102 -18.375 4.062 1 98.88 80 ILE B C 1
ATOM 2189 O O . ILE B 1 80 ? -4.539 -18.953 3.125 1 98.88 80 ILE B O 1
ATOM 2193 N N . VAL B 1 81 ? -4.496 -17.453 4.863 1 98.88 81 VAL B N 1
ATOM 2194 C CA . VAL B 1 81 ? -3.1 -17.094 4.633 1 98.88 81 VAL B CA 1
ATOM 2195 C C . VAL B 1 81 ? -2.219 -18.328 4.773 1 98.88 81 VAL B C 1
ATOM 2197 O O . VAL B 1 81 ? -1.307 -18.547 3.973 1 98.88 81 VAL B O 1
ATOM 2200 N N . ARG B 1 82 ? -2.453 -19.125 5.758 1 98.31 82 ARG B N 1
ATOM 2201 C CA . ARG B 1 82 ? -1.687 -20.359 5.977 1 98.31 82 ARG B CA 1
ATOM 2202 C C . ARG B 1 82 ? -1.812 -21.297 4.785 1 98.31 82 ARG B C 1
ATOM 2204 O O . ARG B 1 82 ? -0.822 -21.891 4.352 1 98.31 82 ARG B O 1
ATOM 2211 N N . GLU B 1 83 ? -2.979 -21.453 4.293 1 98.25 83 GLU B N 1
ATOM 2212 C CA . GLU B 1 83 ? -3.203 -22.312 3.135 1 98.25 83 GLU B CA 1
ATOM 2213 C C . GLU B 1 83 ? -2.436 -21.812 1.915 1 98.25 83 GLU B C 1
ATOM 2215 O O . GLU B 1 83 ? -2.123 -22.594 1.01 1 98.25 83 GLU B O 1
ATOM 2220 N N . CYS B 1 84 ? -2.148 -20.5 1.888 1 98.31 84 CYS B N 1
ATOM 2221 C CA . CYS B 1 84 ? -1.461 -19.891 0.751 1 98.31 84 CYS B CA 1
ATOM 2222 C C . CYS B 1 84 ? 0.043 -19.844 0.99 1 98.31 84 CYS B C 1
ATOM 2224 O O . CYS B 1 84 ? 0.791 -19.344 0.146 1 98.31 84 CYS B O 1
ATOM 2226 N N . SER B 1 85 ? 0.478 -20.328 2.084 1 97.75 85 SER B N 1
ATOM 2227 C CA . SER B 1 85 ? 1.886 -20.219 2.451 1 97.75 85 SER B CA 1
ATOM 2228 C C . SER B 1 85 ? 2.619 -21.531 2.213 1 97.75 85 SER B C 1
ATOM 2230 O O . SER B 1 85 ? 2.123 -22.594 2.576 1 97.75 85 SER B O 1
ATOM 2232 N N . ASP B 1 86 ? 3.805 -21.438 1.594 1 95.06 86 ASP B N 1
ATOM 2233 C CA . ASP B 1 86 ? 4.625 -22.625 1.345 1 95.06 86 ASP B CA 1
ATOM 2234 C C . ASP B 1 86 ? 5.473 -22.969 2.566 1 95.06 86 ASP B C 1
ATOM 2236 O O . ASP B 1 86 ? 5.754 -22.109 3.398 1 95.06 86 ASP B O 1
ATOM 2240 N N . ASN B 1 87 ? 5.793 -24.234 2.699 1 93.81 87 ASN B N 1
ATOM 2241 C CA . ASN B 1 87 ? 6.797 -24.672 3.664 1 93.81 87 ASN B CA 1
ATOM 2242 C C . ASN B 1 87 ? 8.211 -24.391 3.162 1 93.81 87 ASN B C 1
ATOM 2244 O O . ASN B 1 87 ? 8.789 -25.203 2.441 1 93.81 87 ASN B O 1
ATOM 2248 N N . LYS B 1 88 ? 8.828 -23.422 3.584 1 92.25 88 LYS B N 1
ATOM 2249 C CA . LYS B 1 88 ? 10.102 -22.938 3.059 1 92.25 88 LYS B CA 1
ATOM 2250 C C . LYS B 1 88 ? 11.25 -23.875 3.457 1 92.25 88 LYS B C 1
ATOM 2252 O O . LYS B 1 88 ? 12.359 -23.75 2.939 1 92.25 88 LYS B O 1
ATOM 2257 N N . SER B 1 89 ? 11.008 -24.734 4.363 1 93.81 89 SER B N 1
ATOM 2258 C CA . SER B 1 89 ? 12.039 -25.703 4.73 1 93.81 89 SER B CA 1
ATOM 2259 C C . SER B 1 89 ? 12.242 -26.734 3.625 1 93.81 89 SER B C 1
ATOM 2261 O O . SER B 1 89 ? 13.25 -27.438 3.605 1 93.81 89 SER B O 1
ATOM 2263 N N . LEU B 1 90 ? 11.414 -26.906 2.691 1 95.12 90 LEU B N 1
ATOM 2264 C CA . LEU B 1 90 ? 11.508 -27.828 1.564 1 95.12 90 LEU B CA 1
ATOM 2265 C C . LEU B 1 90 ? 12.195 -27.156 0.376 1 95.12 90 LEU B C 1
ATOM 2267 O O . LEU B 1 90 ? 12.109 -25.938 0.205 1 95.12 90 LEU B O 1
ATOM 2271 N N . PRO B 1 91 ? 12.898 -28.016 -0.411 1 94.5 91 PRO B N 1
ATOM 2272 C CA . PRO B 1 91 ? 13.5 -27.469 -1.627 1 94.5 91 PRO B CA 1
ATOM 2273 C C . PRO B 1 91 ? 12.469 -26.844 -2.564 1 94.5 91 PRO B C 1
ATOM 2275 O O . PRO B 1 91 ? 11.305 -27.25 -2.555 1 94.5 91 PRO B O 1
ATOM 2278 N N . LYS B 1 92 ? 12.906 -25.891 -3.381 1 94.25 92 LYS B N 1
ATOM 2279 C CA . LYS B 1 92 ? 12.039 -25.094 -4.254 1 94.25 92 LYS B CA 1
ATOM 2280 C C . LYS B 1 92 ? 11.219 -26 -5.164 1 94.25 92 LYS B C 1
ATOM 2282 O O . LYS B 1 92 ? 10.023 -25.766 -5.359 1 94.25 92 LYS B O 1
ATOM 2287 N N . GLU B 1 93 ? 11.875 -27 -5.773 1 94.25 93 GLU B N 1
ATOM 2288 C CA . GLU B 1 93 ? 11.164 -27.875 -6.707 1 94.25 93 GLU B CA 1
ATOM 2289 C C . GLU B 1 93 ? 10.078 -28.688 -5.992 1 94.25 93 GLU B C 1
ATOM 2291 O O . GLU B 1 93 ? 9.023 -28.953 -6.57 1 94.25 93 GLU B O 1
ATOM 2296 N N . VAL B 1 94 ? 10.328 -29.062 -4.766 1 94.94 94 VAL B N 1
ATOM 2297 C CA . VAL B 1 94 ? 9.344 -29.797 -3.986 1 94.94 94 VAL B CA 1
ATOM 2298 C C . VAL B 1 94 ? 8.18 -28.891 -3.621 1 94.94 94 VAL B C 1
ATOM 2300 O O . VAL B 1 94 ? 7.016 -29.297 -3.703 1 94.94 94 VAL B O 1
ATOM 2303 N N . ARG B 1 95 ? 8.453 -27.672 -3.238 1 96 95 ARG B N 1
ATOM 2304 C CA . ARG B 1 95 ? 7.406 -26.719 -2.918 1 96 95 ARG B CA 1
ATOM 2305 C C . ARG B 1 95 ? 6.504 -26.469 -4.121 1 96 95 ARG B C 1
ATOM 2307 O O . ARG B 1 95 ? 5.285 -26.359 -3.977 1 96 95 ARG B O 1
ATOM 2314 N N . LYS B 1 96 ? 7.117 -26.359 -5.25 1 96.69 96 LYS B N 1
ATOM 2315 C CA . LYS B 1 96 ? 6.344 -26.125 -6.469 1 96.69 96 LYS B CA 1
ATOM 2316 C C . LYS B 1 96 ? 5.43 -27.312 -6.762 1 96.69 96 LYS B C 1
ATOM 2318 O O . LYS B 1 96 ? 4.273 -27.125 -7.148 1 96.69 96 LYS B O 1
ATOM 2323 N N . GLN B 1 97 ? 5.969 -28.484 -6.645 1 95.69 97 GLN B N 1
ATOM 2324 C CA . GLN B 1 97 ? 5.16 -29.672 -6.844 1 95.69 97 GLN B CA 1
ATOM 2325 C C . GLN B 1 97 ? 4.023 -29.75 -5.824 1 95.69 97 GLN B C 1
ATOM 2327 O O . GLN B 1 97 ? 2.898 -30.109 -6.168 1 95.69 97 GLN B O 1
ATOM 2332 N N . ASP B 1 98 ? 4.309 -29.391 -4.621 1 96.75 98 ASP B N 1
ATOM 2333 C CA . ASP B 1 98 ? 3.311 -29.406 -3.555 1 96.75 98 ASP B CA 1
ATOM 2334 C C . ASP B 1 98 ? 2.158 -28.453 -3.873 1 96.75 98 ASP B C 1
ATOM 2336 O O . ASP B 1 98 ? 1.004 -28.734 -3.547 1 96.75 98 ASP B O 1
ATOM 2340 N N . GLN B 1 99 ? 2.436 -27.328 -4.445 1 97.94 99 GLN B N 1
ATOM 2341 C CA . GLN B 1 99 ? 1.395 -26.359 -4.797 1 97.94 99 GLN B CA 1
ATOM 2342 C C . GLN B 1 99 ? 0.415 -26.969 -5.805 1 97.94 99 GLN B C 1
ATOM 2344 O O . GLN B 1 99 ? -0.782 -26.672 -5.762 1 97.94 99 GLN B O 1
ATOM 2349 N N . ILE B 1 100 ? 0.925 -27.797 -6.734 1 97.88 100 ILE B N 1
ATOM 2350 C CA . ILE B 1 100 ? 0.039 -28.453 -7.68 1 97.88 100 ILE B CA 1
ATOM 2351 C C . ILE B 1 100 ? -0.799 -29.5 -6.953 1 97.88 100 ILE B C 1
ATOM 2353 O O . ILE B 1 100 ? -2.027 -29.516 -7.07 1 97.88 100 ILE B O 1
ATOM 2357 N N . ILE B 1 101 ? -0.145 -30.297 -6.113 1 96.5 101 ILE B N 1
ATOM 2358 C CA . ILE B 1 101 ? -0.762 -31.438 -5.465 1 96.5 101 ILE B CA 1
ATOM 2359 C C . ILE B 1 101 ? -1.844 -30.969 -4.496 1 96.5 101 ILE B C 1
ATOM 2361 O O . ILE B 1 101 ? -2.918 -31.578 -4.414 1 96.5 101 ILE B O 1
ATOM 2365 N N . HIS B 1 102 ? -1.635 -29.906 -3.842 1 96.75 102 HIS B N 1
ATOM 2366 C CA . HIS B 1 102 ? -2.521 -29.516 -2.75 1 96.75 102 HIS B CA 1
ATOM 2367 C C . HIS B 1 102 ? -3.537 -28.469 -3.203 1 96.75 102 HIS B C 1
ATOM 2369 O O . HIS B 1 102 ? -4.473 -28.141 -2.469 1 96.75 102 HIS B O 1
ATOM 2375 N N . ALA B 1 103 ? -3.377 -27.984 -4.406 1 97.69 103 ALA B N 1
ATOM 2376 C CA . ALA B 1 103 ? -4.219 -26.891 -4.891 1 97.69 103 ALA B CA 1
ATOM 2377 C C . ALA B 1 103 ? -5.695 -27.266 -4.824 1 97.69 103 ALA B C 1
ATOM 2379 O O . ALA B 1 103 ? -6.531 -26.469 -4.395 1 97.69 103 ALA B O 1
ATOM 2380 N N . ARG B 1 104 ? -6.031 -28.516 -5.172 1 96.38 104 ARG B N 1
ATOM 2381 C CA . ARG B 1 104 ? -7.422 -28.938 -5.25 1 96.38 104 ARG B CA 1
ATOM 2382 C C . ARG B 1 104 ? -8.039 -29.047 -3.859 1 96.38 104 ARG B C 1
ATOM 2384 O O . ARG B 1 104 ? -9.266 -29.031 -3.717 1 96.38 104 ARG B O 1
ATOM 2391 N N . HIS B 1 105 ? -7.262 -29.156 -2.801 1 97.31 105 HIS B N 1
ATOM 2392 C CA . HIS B 1 105 ? -7.766 -29.406 -1.454 1 97.31 105 HIS B CA 1
ATOM 2393 C C . HIS B 1 105 ? -7.895 -28.094 -0.676 1 97.31 105 HIS B C 1
ATOM 2395 O O . HIS B 1 105 ? -8.453 -28.078 0.426 1 97.31 105 HIS B O 1
ATOM 2401 N N . ALA B 1 106 ? -7.445 -27 -1.219 1 98.19 106 ALA B N 1
ATOM 2402 C CA . ALA B 1 106 ? -7.531 -25.703 -0.548 1 98.19 106 ALA B CA 1
ATOM 2403 C C . ALA B 1 106 ? -8.977 -25.234 -0.417 1 98.19 106 ALA B C 1
ATOM 2405 O O . ALA B 1 106 ? -9.852 -25.703 -1.152 1 98.19 106 ALA B O 1
ATOM 2406 N N . SER B 1 107 ? -9.242 -24.438 0.562 1 98.62 107 SER B N 1
ATOM 2407 C CA . SER B 1 107 ? -10.547 -23.781 0.655 1 98.62 107 SER B CA 1
ATOM 2408 C C . SER B 1 107 ? -10.82 -22.906 -0.557 1 98.62 107 SER B C 1
ATOM 2410 O O . SER B 1 107 ? -9.883 -22.484 -1.242 1 98.62 107 SER B O 1
ATOM 2412 N N . VAL B 1 108 ? -12.078 -22.625 -0.846 1 98.62 108 VAL B N 1
ATOM 2413 C CA . VAL B 1 108 ? -12.438 -21.797 -1.985 1 98.62 108 VAL B CA 1
ATOM 2414 C C . VAL B 1 108 ? -11.766 -20.422 -1.856 1 98.62 108 VAL B C 1
ATOM 2416 O O . VAL B 1 108 ? -11.234 -19.891 -2.836 1 98.62 108 VAL B O 1
ATOM 2419 N N . ALA B 1 109 ? -11.781 -19.859 -0.639 1 98.81 109 ALA B N 1
ATOM 2420 C CA . ALA B 1 109 ? -11.141 -18.562 -0.405 1 98.81 109 ALA B CA 1
ATOM 2421 C C . ALA B 1 109 ? -9.656 -18.625 -0.75 1 98.81 109 ALA B C 1
ATOM 2423 O O . ALA B 1 109 ? -9.133 -17.719 -1.408 1 98.81 109 ALA B O 1
ATOM 2424 N N . ALA B 1 110 ? -9.016 -19.641 -0.321 1 98.88 110 ALA B N 1
ATOM 2425 C CA . ALA B 1 110 ? -7.59 -19.781 -0.605 1 98.88 110 ALA B CA 1
ATOM 2426 C C . ALA B 1 110 ? -7.348 -19.984 -2.098 1 98.88 110 ALA B C 1
ATOM 2428 O O . ALA B 1 110 ? -6.363 -19.484 -2.646 1 98.88 110 ALA B O 1
ATOM 2429 N N . LYS B 1 111 ? -8.227 -20.766 -2.748 1 98.88 111 LYS B N 1
ATOM 2430 C CA . LYS B 1 111 ? -8.109 -20.969 -4.191 1 98.88 111 LYS B CA 1
ATOM 2431 C C . LYS B 1 111 ? -8.18 -19.641 -4.938 1 98.88 111 LYS B C 1
ATOM 2433 O O . LYS B 1 111 ? -7.438 -19.422 -5.898 1 98.88 111 LYS B O 1
ATOM 2438 N N . LEU B 1 112 ? -9.07 -18.797 -4.5 1 98.88 112 LEU B N 1
ATOM 2439 C CA . LEU B 1 112 ? -9.227 -17.5 -5.121 1 98.88 112 LEU B CA 1
ATOM 2440 C C . LEU B 1 112 ? -7.969 -16.656 -4.938 1 98.88 112 LEU B C 1
ATOM 2442 O O . LEU B 1 112 ? -7.492 -16.016 -5.883 1 98.88 112 LEU B O 1
ATOM 2446 N N . VAL B 1 113 ? -7.434 -16.625 -3.725 1 98.94 113 VAL B N 1
ATOM 2447 C CA . VAL B 1 113 ? -6.223 -15.859 -3.438 1 98.94 113 VAL B CA 1
ATOM 2448 C C . VAL B 1 113 ? -5.066 -16.406 -4.273 1 98.94 113 VAL B C 1
ATOM 2450 O O . VAL B 1 113 ? -4.324 -15.633 -4.891 1 98.94 113 VAL B O 1
ATOM 2453 N N . LYS B 1 114 ? -4.871 -17.719 -4.352 1 98.88 114 LYS B N 1
ATOM 2454 C CA . LYS B 1 114 ? -3.799 -18.344 -5.121 1 98.88 114 LYS B CA 1
ATOM 2455 C C . LYS B 1 114 ? -3.92 -18.016 -6.605 1 98.88 114 LYS B C 1
ATOM 2457 O O . LYS B 1 114 ? -2.916 -17.781 -7.273 1 98.88 114 LYS B O 1
ATOM 2462 N N . ALA B 1 115 ? -5.148 -18.062 -7.094 1 98.81 115 ALA B N 1
ATOM 2463 C CA . ALA B 1 115 ? -5.379 -17.734 -8.5 1 98.81 115 ALA B CA 1
ATOM 2464 C C . ALA B 1 115 ? -5.012 -16.297 -8.789 1 98.81 115 ALA B C 1
ATOM 2466 O O . ALA B 1 115 ? -4.332 -16 -9.781 1 98.81 115 ALA B O 1
ATOM 2467 N N . ALA B 1 116 ? -5.473 -15.391 -7.938 1 98.81 116 ALA B N 1
ATOM 2468 C CA . ALA B 1 116 ? -5.16 -13.977 -8.109 1 98.81 116 ALA B CA 1
ATOM 2469 C C . ALA B 1 116 ? -3.66 -13.727 -7.98 1 98.81 116 ALA B C 1
ATOM 2471 O O . ALA B 1 116 ? -3.104 -12.875 -8.672 1 98.81 116 ALA B O 1
ATOM 2472 N N . ASP B 1 117 ? -3.045 -14.438 -7.055 1 98.75 117 ASP B N 1
ATOM 2473 C CA . ASP B 1 117 ? -1.597 -14.367 -6.898 1 98.75 117 ASP B CA 1
ATOM 2474 C C . ASP B 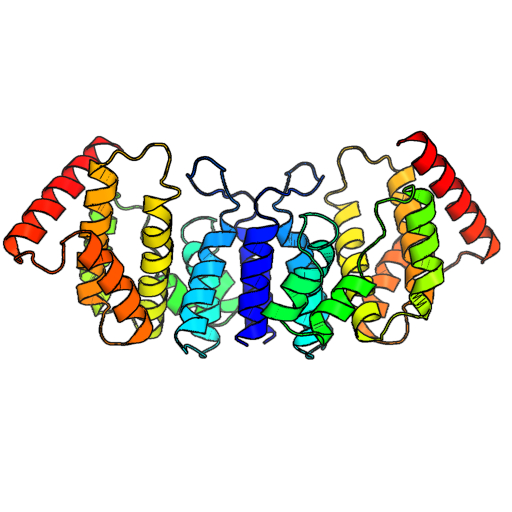1 117 ? -0.883 -14.766 -8.188 1 98.75 117 ASP B C 1
ATOM 2476 O O . ASP B 1 117 ? 0.054 -14.094 -8.617 1 98.75 117 ASP B O 1
ATOM 2480 N N . LYS B 1 118 ? -1.277 -15.867 -8.789 1 98.38 118 LYS B N 1
ATOM 2481 C CA . LYS B 1 118 ? -0.715 -16.312 -10.062 1 98.38 118 LYS B CA 1
ATOM 2482 C C . LYS B 1 118 ? -0.938 -15.258 -11.156 1 98.38 118 LYS B C 1
ATOM 2484 O O . LYS B 1 118 ? -0.064 -15.031 -11.992 1 98.38 118 LYS B O 1
ATOM 2489 N N . LEU B 1 119 ? -2.18 -14.734 -11.18 1 98.44 119 LEU B N 1
ATOM 2490 C CA . LEU B 1 119 ? -2.484 -13.703 -12.164 1 98.44 119 LEU B CA 1
ATOM 2491 C C . LEU B 1 119 ? -1.536 -12.523 -12.023 1 98.44 119 LEU B C 1
ATOM 2493 O O . LEU B 1 119 ? -1.016 -12.016 -13.023 1 98.44 119 LEU B O 1
ATOM 2497 N N . SER B 1 120 ? -1.334 -12.062 -10.812 1 98 120 SER B N 1
ATOM 2498 C CA . SER B 1 120 ? -0.427 -10.945 -10.555 1 98 120 SER B CA 1
ATOM 2499 C C . SER B 1 120 ? 0.987 -11.266 -11.031 1 98 120 SER B C 1
ATOM 2501 O O . SER B 1 120 ? 1.616 -10.453 -11.711 1 98 120 SER B O 1
ATOM 2503 N N . ASN B 1 121 ? 1.519 -12.453 -10.688 1 97.31 121 ASN B N 1
ATOM 2504 C CA . ASN B 1 121 ? 2.883 -12.852 -11.023 1 97.31 121 ASN B CA 1
ATOM 2505 C C . ASN B 1 121 ? 3.062 -13 -12.531 1 97.31 121 ASN B C 1
ATOM 2507 O O . ASN B 1 121 ? 4.043 -12.516 -13.102 1 97.31 121 ASN B O 1
ATOM 2511 N N . LEU B 1 122 ? 2.137 -13.617 -13.156 1 97.94 122 LEU B N 1
ATOM 2512 C CA . LEU B 1 122 ? 2.244 -13.906 -14.586 1 97.94 122 LEU B CA 1
ATOM 2513 C C . LEU B 1 122 ? 2.107 -12.625 -15.406 1 97.94 122 LEU B C 1
ATOM 2515 O O . LEU B 1 122 ? 2.768 -12.477 -16.438 1 97.94 122 LEU B O 1
ATOM 2519 N N . SER B 1 123 ? 1.215 -11.719 -15.008 1 95.81 123 SER B N 1
ATOM 2520 C CA . SER B 1 123 ? 0.984 -10.469 -15.727 1 95.81 123 SER B CA 1
ATOM 2521 C C . SER B 1 123 ? 2.254 -9.625 -15.797 1 95.81 123 SER B C 1
ATOM 2523 O O . SER B 1 123 ? 2.473 -8.898 -16.766 1 95.81 123 SER B O 1
ATOM 2525 N N . GLY B 1 124 ? 3.01 -9.727 -14.828 1 91.12 124 GLY B N 1
ATOM 2526 C CA . GLY B 1 124 ? 4.203 -8.898 -14.758 1 91.12 124 GLY B CA 1
ATOM 2527 C C . GLY B 1 124 ? 5.395 -9.508 -15.477 1 91.12 124 GLY B C 1
ATOM 2528 O O . GLY B 1 124 ? 6.383 -8.82 -15.742 1 91.12 124 GLY B O 1
ATOM 2529 N N . LEU B 1 125 ? 5.375 -10.75 -15.93 1 93.25 125 LEU B N 1
ATOM 2530 C CA . LEU B 1 125 ? 6.562 -11.477 -16.375 1 93.25 125 LEU B CA 1
ATOM 2531 C C . LEU B 1 125 ? 6.988 -11.016 -17.766 1 93.25 125 LEU B C 1
ATOM 2533 O O . LEU B 1 125 ? 8.172 -11.086 -18.109 1 93.25 125 LEU B O 1
ATOM 2537 N N . ASP B 1 126 ? 6.059 -10.508 -18.547 1 86.62 126 ASP B N 1
ATOM 2538 C CA . ASP B 1 126 ? 6.41 -10.07 -19.891 1 86.62 126 ASP B CA 1
ATOM 2539 C C . ASP B 1 126 ? 6.988 -8.656 -19.875 1 86.62 126 ASP B C 1
ATOM 2541 O O . ASP B 1 126 ? 7.836 -8.32 -20.703 1 86.62 126 ASP B O 1
ATOM 2545 N N . THR B 1 127 ? 6.578 -7.867 -18.984 1 85.69 127 THR B N 1
ATOM 2546 C CA . THR B 1 127 ? 6.945 -6.457 -19 1 85.69 127 THR B CA 1
ATOM 2547 C C . THR B 1 127 ? 8.094 -6.195 -18.016 1 85.69 127 THR B C 1
ATOM 2549 O O . THR B 1 127 ? 8.984 -5.398 -18.312 1 85.69 127 THR B O 1
ATOM 2552 N N . ASN B 1 128 ? 8.023 -6.836 -16.922 1 88.62 128 ASN B N 1
ATOM 2553 C CA . ASN B 1 128 ? 9.016 -6.617 -15.883 1 88.62 128 ASN B CA 1
ATOM 2554 C C . ASN B 1 128 ? 9.445 -7.93 -15.227 1 88.62 128 ASN B C 1
ATOM 2556 O O . ASN B 1 128 ? 9.25 -8.117 -14.023 1 88.62 128 ASN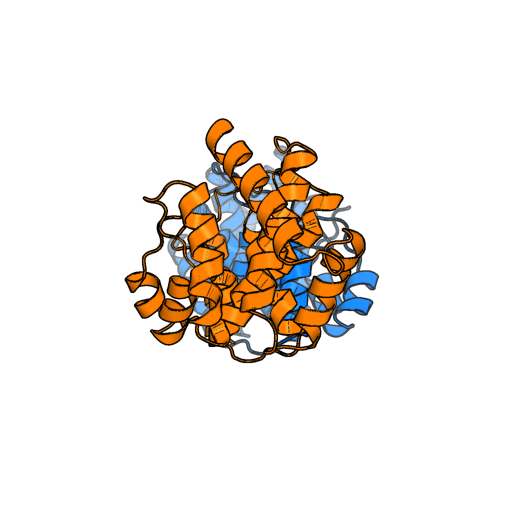 B O 1
ATOM 2560 N N . PRO B 1 129 ? 10.109 -8.766 -16 1 90.62 129 PRO B N 1
ATOM 2561 C CA . PRO B 1 129 ? 10.539 -10.039 -15.414 1 90.62 129 PRO B CA 1
ATOM 2562 C C . PRO B 1 129 ? 11.664 -9.867 -14.391 1 90.62 129 PRO B C 1
ATOM 2564 O O . PRO B 1 129 ? 12.367 -8.859 -14.406 1 90.62 129 PRO B O 1
ATOM 2567 N N . PRO B 1 130 ? 11.734 -10.906 -13.469 1 91.88 130 PRO B N 1
ATOM 2568 C CA . PRO B 1 130 ? 12.93 -10.891 -12.625 1 91.88 130 PRO B CA 1
ATOM 2569 C C . PRO B 1 130 ? 14.219 -10.812 -13.445 1 91.88 130 PRO B C 1
ATOM 2571 O O . PRO B 1 130 ? 14.367 -11.523 -14.438 1 91.88 130 PRO B O 1
ATOM 2574 N N . THR B 1 131 ? 15.18 -10.062 -13.055 1 90.56 131 THR B N 1
ATOM 2575 C CA . THR B 1 131 ? 16.359 -9.75 -13.844 1 90.56 131 THR B CA 1
ATOM 2576 C C . THR B 1 131 ? 17.219 -11 -14.062 1 90.56 131 THR B C 1
ATOM 2578 O O . THR B 1 131 ? 17.922 -11.109 -15.062 1 90.56 131 THR B O 1
ATOM 2581 N N . LYS B 1 132 ? 17.109 -11.984 -13.273 1 90.62 132 LYS B N 1
ATOM 2582 C CA . LYS B 1 132 ? 18 -13.141 -13.344 1 90.62 132 LYS B CA 1
ATOM 2583 C C . LYS B 1 132 ? 17.312 -14.312 -14.047 1 90.62 132 LYS B C 1
ATOM 2585 O O . LYS B 1 132 ? 17.938 -15.344 -14.297 1 90.62 132 LYS B O 1
ATOM 2590 N N . TRP B 1 133 ? 16.109 -14.125 -14.383 1 93.12 133 TRP B N 1
ATOM 2591 C CA . TRP B 1 133 ? 15.398 -15.242 -15.008 1 93.12 133 TRP B CA 1
ATOM 2592 C C . TRP B 1 133 ? 15.727 -15.328 -16.5 1 93.12 133 TRP B C 1
ATOM 2594 O O . TRP B 1 133 ? 15.703 -14.312 -17.203 1 93.12 133 TRP B O 1
ATOM 2604 N N . THR B 1 134 ? 15.992 -16.578 -16.984 1 91.75 134 THR B N 1
ATOM 2605 C CA . THR B 1 134 ? 16.141 -16.859 -18.406 1 91.75 134 THR B CA 1
ATOM 2606 C C . THR B 1 134 ? 14.773 -17.062 -19.062 1 91.75 134 THR B C 1
ATOM 2608 O O . THR B 1 134 ? 13.766 -17.234 -18.375 1 91.75 134 THR B O 1
ATOM 2611 N N . PRO B 1 135 ? 14.727 -16.984 -20.391 1 92.19 135 PRO B N 1
ATOM 2612 C CA . PRO B 1 135 ? 13.477 -17.281 -21.094 1 92.19 135 PRO B CA 1
ATOM 2613 C C . PRO B 1 135 ? 12.922 -18.656 -20.734 1 92.19 135 PRO B C 1
ATOM 2615 O O . PRO B 1 135 ? 11.703 -18.828 -20.625 1 92.19 135 PRO B O 1
ATOM 2618 N N . GLU B 1 136 ? 13.82 -19.562 -20.547 1 92.56 136 GLU B N 1
ATOM 2619 C CA . GLU B 1 136 ? 13.406 -20.922 -20.188 1 92.56 136 GLU B CA 1
ATOM 2620 C C . GLU B 1 136 ? 12.766 -20.938 -18.812 1 92.56 136 GLU B C 1
ATOM 2622 O O . GLU B 1 136 ? 11.781 -21.656 -18.594 1 92.56 136 GLU B O 1
ATOM 2627 N N . GLU B 1 137 ? 13.266 -20.188 -17.953 1 93.31 137 GLU B N 1
ATOM 2628 C CA . GLU B 1 137 ? 12.711 -20.109 -16.609 1 93.31 137 GLU B CA 1
ATOM 2629 C C . GLU B 1 137 ? 11.32 -19.469 -16.625 1 93.31 137 GLU B C 1
ATOM 2631 O O . GLU B 1 137 ? 10.422 -19.906 -15.906 1 93.31 137 GLU B O 1
ATOM 2636 N N . ILE B 1 138 ? 11.18 -18.453 -17.422 1 95.5 138 ILE B N 1
ATOM 2637 C CA . ILE B 1 138 ? 9.891 -17.781 -17.547 1 95.5 138 ILE B CA 1
ATOM 2638 C C . ILE B 1 138 ? 8.859 -18.75 -18.109 1 95.5 138 ILE B C 1
ATOM 2640 O O . ILE B 1 138 ? 7.758 -18.875 -17.578 1 95.5 138 ILE B O 1
ATOM 2644 N N . GLU B 1 139 ? 9.281 -19.469 -19.125 1 95.25 139 GLU B N 1
ATOM 2645 C CA . GLU B 1 139 ? 8.383 -20.422 -19.75 1 95.25 139 GLU B CA 1
ATOM 2646 C C . GLU B 1 139 ? 8.023 -21.547 -18.781 1 95.25 139 GLU B C 1
ATOM 2648 O O . GLU B 1 139 ? 6.871 -21.984 -18.719 1 95.25 139 GLU B O 1
ATOM 2653 N N . GLY B 1 140 ? 9.023 -22.016 -18.078 1 96.12 140 GLY B N 1
ATOM 2654 C CA . GLY B 1 140 ? 8.766 -23.031 -17.062 1 96.12 140 GLY B CA 1
ATOM 2655 C C . GLY B 1 140 ? 7.797 -22.562 -16 1 96.12 140 GLY B C 1
ATOM 2656 O O . GLY B 1 140 ? 6.934 -23.328 -15.555 1 96.12 140 GLY B O 1
ATOM 2657 N N . TYR B 1 141 ? 7.938 -21.375 -15.625 1 97.25 141 TYR B N 1
ATOM 2658 C CA . TYR B 1 141 ? 7.059 -20.812 -14.609 1 97.25 141 TYR B CA 1
ATOM 2659 C C . TYR B 1 141 ? 5.625 -20.719 -15.117 1 97.25 141 TYR B C 1
ATOM 2661 O O . TYR B 1 141 ? 4.68 -21 -14.367 1 97.25 141 TYR B O 1
ATOM 2669 N N . PHE B 1 142 ? 5.434 -20.312 -16.344 1 97.94 142 PHE B N 1
ATOM 2670 C CA . PHE B 1 142 ? 4.105 -20.297 -16.938 1 97.94 142 PHE B CA 1
ATOM 2671 C C . PHE B 1 142 ? 3.49 -21.688 -16.953 1 97.94 142 PHE B C 1
ATOM 2673 O O . PHE B 1 142 ? 2.314 -21.859 -16.609 1 97.94 142 PHE B O 1
ATOM 2680 N N . CYS B 1 143 ? 4.289 -22.641 -17.328 1 98 143 CYS B N 1
ATOM 2681 C CA . CYS B 1 143 ? 3.82 -24.016 -17.406 1 98 143 CYS B CA 1
ATOM 2682 C C . CYS B 1 143 ? 3.402 -24.516 -16.031 1 98 143 CYS B C 1
ATOM 2684 O O . CYS B 1 143 ? 2.336 -25.125 -15.875 1 98 143 CYS B O 1
ATOM 2686 N N . TRP B 1 144 ? 4.262 -24.281 -15.094 1 98.5 144 TRP B N 1
ATOM 2687 C CA . TRP B 1 144 ? 3.965 -24.672 -13.719 1 98.5 144 TRP B CA 1
ATOM 2688 C C . TRP B 1 144 ? 2.703 -23.969 -13.219 1 98.5 144 TRP B C 1
ATOM 2690 O O . TRP B 1 144 ? 1.834 -24.594 -12.617 1 98.5 144 TRP B O 1
ATOM 2700 N N . SER B 1 145 ? 2.584 -22.703 -13.453 1 98.62 145 SER B N 1
ATOM 2701 C CA . SER B 1 145 ? 1.416 -21.938 -13.031 1 98.62 145 SER B CA 1
ATOM 2702 C C . SER B 1 145 ? 0.14 -22.484 -13.664 1 98.62 145 SER B C 1
ATOM 2704 O O . SER B 1 145 ? -0.915 -22.516 -13.023 1 98.62 145 SER B O 1
ATOM 2706 N N . TYR B 1 146 ? 0.215 -22.844 -14.922 1 98.62 146 TYR B N 1
ATOM 2707 C CA . TYR B 1 146 ? -0.914 -23.453 -15.625 1 98.62 146 TYR B CA 1
ATOM 2708 C C . TYR B 1 146 ? -1.353 -24.734 -14.953 1 98.62 146 TYR B C 1
ATOM 2710 O O . TYR B 1 146 ? -2.549 -24.969 -14.758 1 98.62 146 TYR B O 1
ATOM 2718 N N . ALA B 1 147 ? -0.365 -25.547 -14.617 1 98.56 147 ALA B N 1
ATOM 2719 C CA . ALA B 1 147 ? -0.664 -26.812 -13.945 1 98.56 147 ALA B CA 1
ATOM 2720 C C . ALA B 1 147 ? -1.355 -26.562 -12.609 1 98.56 147 ALA B C 1
ATOM 2722 O O . ALA B 1 147 ? -2.293 -27.266 -12.242 1 98.56 147 ALA B O 1
ATOM 2723 N N . VAL B 1 148 ? -0.908 -25.594 -11.867 1 98.69 148 VAL B N 1
ATOM 2724 C CA . VAL B 1 148 ? -1.531 -25.25 -10.594 1 98.69 148 VAL B CA 1
ATOM 2725 C C . VAL B 1 148 ? -2.951 -24.734 -10.836 1 98.69 148 VAL B C 1
ATOM 2727 O O . VAL B 1 148 ? -3.889 -25.156 -10.148 1 98.69 148 VAL B O 1
ATOM 2730 N N . TRP B 1 149 ? -3.133 -23.859 -11.789 1 98.38 149 TRP B N 1
ATOM 2731 C CA . TRP B 1 149 ? -4.422 -23.25 -12.078 1 98.38 149 TRP B CA 1
ATOM 2732 C C . TRP B 1 149 ? -5.457 -24.312 -12.453 1 98.38 149 TRP B C 1
ATOM 2734 O O . TRP B 1 149 ? -6.625 -24.203 -12.078 1 98.38 149 TRP B O 1
ATOM 2744 N N . LYS B 1 150 ? -5.047 -25.312 -13.172 1 97.88 150 LYS B N 1
ATOM 2745 C CA . LYS B 1 150 ? -5.965 -26.391 -13.562 1 97.88 150 LYS B CA 1
ATOM 2746 C C . LYS B 1 150 ? -6.629 -27.016 -12.344 1 97.88 150 LYS B C 1
ATOM 2748 O O . LYS B 1 150 ? -7.781 -27.453 -12.406 1 97.88 150 LYS B O 1
ATOM 2753 N N . GLU B 1 151 ? -5.863 -27.016 -11.242 1 97.56 151 GLU B N 1
ATOM 2754 C CA . GLU B 1 151 ? -6.379 -27.594 -10.008 1 97.56 151 GLU B CA 1
ATOM 2755 C C . GLU B 1 151 ? -7.176 -26.578 -9.211 1 97.56 151 GLU B C 1
ATOM 2757 O O . GLU B 1 151 ? -7.98 -26.938 -8.352 1 97.56 151 GLU B O 1
ATOM 2762 N N . LEU B 1 152 ? -6.984 -25.281 -9.461 1 97.75 152 LEU B N 1
ATOM 2763 C CA . LEU B 1 152 ? -7.609 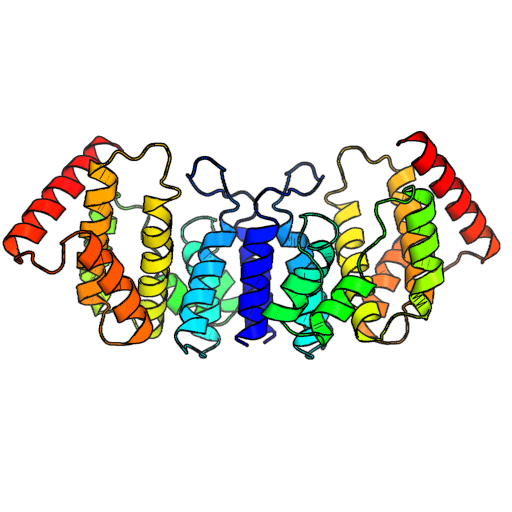-24.188 -8.719 1 97.75 152 LEU B CA 1
ATOM 2764 C C . LEU B 1 152 ? -8.891 -23.734 -9.406 1 97.75 152 LEU B C 1
ATOM 2766 O O . LEU B 1 152 ? -9.773 -23.156 -8.758 1 97.75 152 LEU B O 1
ATOM 2770 N N . ALA B 1 153 ? -9.07 -23.922 -10.695 1 97.31 153 ALA B N 1
ATOM 2771 C CA . ALA B 1 153 ? -10.047 -23.266 -11.547 1 97.31 153 ALA B CA 1
ATOM 2772 C C . ALA B 1 153 ? -11.469 -23.703 -11.195 1 97.31 153 ALA B C 1
ATOM 2774 O O . ALA B 1 153 ? -11.656 -24.719 -10.516 1 97.31 153 ALA B O 1
ATOM 2775 N N . GLY B 1 154 ? -12.445 -22.891 -11.594 1 98 154 GLY B N 1
ATOM 2776 C CA . GLY B 1 154 ? -13.836 -23.297 -11.492 1 98 154 GLY B CA 1
ATOM 2777 C C . GLY B 1 154 ? -14.609 -22.562 -10.406 1 98 154 GLY B C 1
ATOM 2778 O O . GLY B 1 154 ? -15.812 -22.766 -10.25 1 98 154 GLY B O 1
ATOM 2779 N N . HIS B 1 155 ? -13.953 -21.578 -9.719 1 98.19 155 HIS B N 1
ATOM 2780 C CA . HIS B 1 155 ? -14.602 -20.938 -8.586 1 98.19 155 HIS B CA 1
ATOM 2781 C C . HIS B 1 155 ? -14.828 -19.453 -8.836 1 98.19 155 HIS B C 1
ATOM 2783 O O . HIS B 1 155 ? -15.539 -18.781 -8.078 1 98.19 155 HIS B O 1
ATOM 2789 N N . ASN B 1 156 ? -14.258 -18.891 -9.844 1 98.5 156 ASN B N 1
ATOM 2790 C CA . ASN B 1 156 ? -14.438 -17.5 -10.266 1 98.5 156 ASN B CA 1
ATOM 2791 C C . ASN B 1 156 ? -14.203 -17.328 -11.766 1 98.5 156 ASN B C 1
ATOM 2793 O O . ASN B 1 156 ? -13.062 -17.375 -12.227 1 98.5 156 ASN B O 1
ATOM 2797 N N . ALA B 1 157 ? -15.188 -17.094 -12.477 1 98.44 157 ALA B N 1
ATOM 2798 C CA . ALA B 1 157 ? -15.156 -17.094 -13.93 1 98.44 157 ALA B CA 1
ATOM 2799 C C . ALA B 1 157 ? -14.273 -15.969 -14.461 1 98.44 157 ALA B C 1
ATOM 2801 O O . ALA B 1 157 ? -13.57 -16.141 -15.461 1 98.44 157 ALA B O 1
ATOM 2802 N N . ILE B 1 158 ? -14.312 -14.859 -13.828 1 98.5 158 ILE B N 1
ATOM 2803 C CA . ILE B 1 158 ? -13.547 -13.695 -14.273 1 98.5 158 ILE B CA 1
ATOM 2804 C C . ILE B 1 158 ? -12.055 -13.977 -14.133 1 98.5 158 ILE B C 1
ATOM 2806 O O . ILE B 1 158 ? -11.281 -13.766 -15.07 1 98.5 158 ILE B O 1
ATOM 2810 N N . LEU B 1 159 ? -11.617 -14.461 -12.992 1 98.31 159 LEU B N 1
ATOM 2811 C CA . LEU B 1 159 ? -10.227 -14.82 -12.766 1 98.31 159 LEU B CA 1
ATOM 2812 C C . LEU B 1 159 ? -9.773 -15.906 -13.734 1 98.31 159 LEU B C 1
ATOM 2814 O O . LEU B 1 159 ? -8.68 -15.828 -14.297 1 98.31 159 LEU B O 1
ATOM 2818 N N . ASP B 1 160 ? -10.609 -16.891 -13.914 1 98.56 160 ASP B N 1
ATOM 2819 C CA . ASP B 1 160 ? -10.289 -17.984 -14.82 1 98.56 160 ASP B CA 1
ATOM 2820 C C . ASP B 1 160 ? -10.078 -17.484 -16.25 1 98.56 160 ASP B C 1
ATOM 2822 O O . ASP B 1 160 ? -9.148 -17.906 -16.922 1 98.56 160 ASP B O 1
ATOM 2826 N N . GLU B 1 161 ? -10.906 -16.609 -16.656 1 98.56 161 GLU B N 1
ATOM 2827 C CA . GLU B 1 161 ? -10.805 -16.062 -18.016 1 98.56 161 GLU B CA 1
ATOM 2828 C C . GLU B 1 161 ? -9.492 -15.305 -18.203 1 98.56 161 GLU B C 1
ATOM 2830 O O . GLU B 1 161 ? -8.836 -15.438 -19.234 1 98.56 161 GLU B O 1
ATOM 2835 N N . LYS B 1 162 ? -9.156 -14.484 -17.234 1 98.31 162 LYS B N 1
ATOM 2836 C CA . LYS B 1 162 ? -7.922 -13.703 -17.312 1 98.31 162 LYS B CA 1
ATOM 2837 C C . LYS B 1 162 ? -6.695 -14.617 -17.328 1 98.31 162 LYS B C 1
ATOM 2839 O O . LYS B 1 162 ? -5.77 -14.398 -18.109 1 98.31 162 LYS B O 1
ATOM 2844 N N . LEU B 1 163 ? -6.691 -15.602 -16.516 1 98.56 163 LEU B N 1
ATOM 2845 C CA . LEU B 1 163 ? -5.57 -16.531 -16.469 1 98.56 163 LEU B CA 1
ATOM 2846 C C . LEU B 1 163 ? -5.496 -17.359 -17.75 1 98.56 163 LEU B C 1
ATOM 2848 O O . LEU B 1 163 ? -4.414 -17.562 -18.297 1 98.56 163 LEU B O 1
ATOM 2852 N N . LEU B 1 164 ? -6.633 -17.797 -18.203 1 98.12 164 LEU B N 1
ATOM 2853 C CA . LEU B 1 164 ? -6.688 -18.578 -19.438 1 98.12 164 LEU B CA 1
ATOM 2854 C C . LEU B 1 164 ? -6.137 -17.766 -20.609 1 98.12 164 LEU B C 1
ATOM 2856 O O . LEU B 1 164 ? -5.488 -18.328 -21.5 1 98.12 164 LEU B O 1
ATOM 2860 N N . PHE B 1 165 ? -6.473 -16.531 -20.641 1 98 165 PHE B N 1
ATOM 2861 C CA . PHE B 1 165 ? -5.961 -15.656 -21.688 1 98 165 PHE B CA 1
ATOM 2862 C C . PHE B 1 165 ? -4.438 -15.672 -21.703 1 98 165 PHE B C 1
ATOM 2864 O O . PHE B 1 165 ? -3.824 -15.781 -22.766 1 98 165 PHE B O 1
ATOM 2871 N N . LEU B 1 166 ? -3.828 -15.57 -20.547 1 97.75 166 LEU B N 1
ATOM 2872 C CA . LEU B 1 166 ? -2.373 -15.586 -20.438 1 97.75 166 LEU B CA 1
ATOM 2873 C C . LEU B 1 166 ? -1.812 -16.938 -20.875 1 97.75 166 LEU B C 1
ATOM 2875 O O . LEU B 1 166 ? -0.797 -17 -21.562 1 97.75 166 LEU B O 1
ATOM 2879 N N . PHE B 1 167 ? -2.449 -17.984 -20.5 1 98.38 167 PHE B N 1
ATOM 2880 C CA . PHE B 1 167 ? -1.988 -19.328 -20.828 1 98.38 167 PHE B CA 1
ATOM 2881 C C . PHE B 1 167 ? -2.145 -19.609 -22.312 1 98.38 167 PHE B C 1
ATOM 2883 O O . PHE B 1 167 ? -1.312 -20.297 -22.922 1 98.38 167 PHE B O 1
ATOM 2890 N N . LYS B 1 168 ? -3.189 -19.109 -22.859 1 97.56 168 LYS B N 1
ATOM 2891 C CA . LYS B 1 168 ? -3.4 -19.266 -24.297 1 97.56 168 LYS B CA 1
ATOM 2892 C C . LYS B 1 168 ? -2.316 -18.547 -25.094 1 97.56 168 LYS B C 1
ATOM 2894 O O . LYS B 1 168 ? -1.838 -19.062 -26.109 1 97.56 168 LYS B O 1
ATOM 2899 N N . LYS B 1 169 ? -1.968 -17.391 -24.641 1 96 169 LYS B N 1
ATOM 2900 C CA . LYS B 1 169 ? -0.928 -16.594 -25.297 1 96 169 LYS B CA 1
ATOM 2901 C C . LYS B 1 169 ? 0.4 -17.359 -25.312 1 96 169 LYS B C 1
ATOM 2903 O O . LYS B 1 169 ? 1.209 -17.172 -26.234 1 96 169 LYS B O 1
ATOM 2908 N N . ARG B 1 170 ? 0.557 -18.266 -24.359 1 95.69 170 ARG B N 1
ATOM 2909 C CA . ARG B 1 170 ? 1.789 -19.047 -24.266 1 95.69 170 ARG B CA 1
ATOM 2910 C C . ARG B 1 170 ? 1.605 -20.453 -24.844 1 95.69 170 ARG B C 1
ATOM 2912 O O . ARG B 1 170 ? 2.459 -21.312 -24.656 1 95.69 170 ARG B O 1
ATOM 2919 N N . HIS B 1 171 ? 0.476 -20.672 -25.422 1 96.06 171 HIS B N 1
ATOM 2920 C CA . HIS B 1 171 ? 0.15 -21.922 -26.109 1 96.06 171 HIS B CA 1
ATOM 2921 C C . HIS B 1 171 ? 0.166 -23.109 -25.156 1 96.06 171 HIS B C 1
ATOM 2923 O O . HIS B 1 171 ? 0.604 -24.203 -25.516 1 96.06 171 HIS B O 1
ATOM 2929 N N . LEU B 1 172 ? -0.292 -22.891 -23.984 1 97.31 172 LEU B N 1
ATOM 2930 C CA . LEU B 1 172 ? -0.284 -23.938 -22.984 1 97.31 172 LEU B CA 1
ATOM 2931 C C . LEU B 1 172 ? -1.585 -24.734 -23.016 1 97.31 172 LEU B C 1
ATOM 2933 O O . LEU B 1 172 ? -1.607 -25.922 -22.656 1 97.31 172 LEU B O 1
ATOM 2937 N N . THR B 1 173 ? -2.633 -24.125 -23.422 1 96.31 173 THR B N 1
ATOM 2938 C CA . THR B 1 173 ? -3.959 -24.734 -23.344 1 96.31 173 THR B CA 1
ATOM 2939 C C . THR B 1 173 ? -4.09 -25.875 -24.359 1 96.31 173 THR B C 1
ATOM 2941 O O . THR B 1 173 ? -5.012 -26.688 -24.266 1 96.31 173 THR B O 1
ATOM 2944 N N . GLY B 1 174 ? -3.236 -25.969 -25.266 1 93.88 174 GLY B N 1
ATOM 2945 C CA . GLY B 1 174 ? -3.279 -27 -26.281 1 93.88 174 GLY B CA 1
ATOM 2946 C C . GLY B 1 174 ? -2.395 -28.203 -25.953 1 93.88 174 GLY B C 1
ATOM 2947 O O . GLY B 1 174 ? -2.383 -29.188 -26.688 1 93.88 174 GLY B O 1
ATOM 2948 N N . LEU B 1 175 ? -1.737 -28.141 -24.859 1 95.88 175 LEU B N 1
ATOM 2949 C CA . LEU B 1 175 ? -0.813 -29.203 -24.5 1 95.88 175 LEU B CA 1
ATOM 2950 C C . LEU B 1 175 ? -1.571 -30.422 -24 1 95.88 175 LEU B C 1
ATOM 2952 O O . LEU B 1 175 ? -2.572 -30.297 -23.297 1 95.88 175 LEU B O 1
ATOM 2956 N N . SER B 1 176 ? -1.005 -31.594 -24.438 1 96.44 176 SER B N 1
ATOM 2957 C CA . SER B 1 176 ? -1.467 -32.812 -23.812 1 96.44 176 SER B CA 1
ATOM 2958 C C . SER B 1 176 ? -0.925 -32.969 -22.391 1 96.44 176 SER B C 1
ATOM 2960 O O . SER B 1 176 ? 0.015 -32.25 -22.016 1 96.44 176 SER B O 1
ATOM 2962 N N . GLU B 1 177 ? -1.53 -33.812 -21.594 1 95.25 177 GLU B N 1
ATOM 2963 C CA . GLU B 1 177 ? -1.05 -34.062 -20.234 1 95.25 177 GLU B CA 1
ATOM 2964 C C . GLU B 1 177 ? 0.413 -34.5 -20.234 1 95.25 177 GLU B C 1
ATOM 2966 O O . GLU B 1 177 ? 1.189 -34.062 -19.375 1 95.25 177 GLU B O 1
ATOM 2971 N N . ASP B 1 178 ? 0.745 -35.281 -21.203 1 96.56 178 ASP B N 1
ATOM 2972 C CA . ASP B 1 178 ? 2.113 -35.781 -21.297 1 96.56 178 ASP B CA 1
ATOM 2973 C C . ASP B 1 178 ? 3.084 -34.656 -21.641 1 96.56 178 ASP B C 1
ATOM 2975 O O . ASP B 1 178 ? 4.184 -34.594 -21.078 1 96.56 178 ASP B O 1
ATOM 2979 N N . GLU B 1 179 ? 2.699 -33.875 -22.547 1 96.81 179 GLU B N 1
ATOM 2980 C CA . GLU B 1 179 ? 3.543 -32.75 -22.938 1 96.81 179 GLU B CA 1
ATOM 2981 C C . GLU B 1 179 ? 3.76 -31.797 -21.766 1 96.81 179 GLU B C 1
ATOM 2983 O O . GLU B 1 179 ? 4.871 -31.297 -21.562 1 96.81 179 GLU B O 1
ATOM 2988 N N . LEU B 1 180 ? 2.666 -31.531 -21.078 1 97.06 180 LEU B N 1
ATOM 2989 C CA . LEU B 1 180 ? 2.76 -30.656 -19.922 1 97.06 180 LEU B CA 1
ATOM 2990 C C . LEU B 1 180 ? 3.705 -31.234 -18.875 1 97.06 180 LEU B C 1
ATOM 2992 O O . LEU B 1 180 ? 4.539 -30.531 -18.312 1 97.06 180 LEU B O 1
ATOM 2996 N N . ASN B 1 181 ? 3.576 -32.469 -18.625 1 96.75 181 ASN B N 1
ATOM 2997 C CA . ASN B 1 181 ? 4.426 -33.156 -17.656 1 96.75 181 ASN B CA 1
ATOM 2998 C C . ASN B 1 181 ? 5.898 -33.094 -18.047 1 96.75 181 ASN B C 1
ATOM 3000 O O . ASN B 1 181 ? 6.77 -32.938 -17.203 1 96.75 181 ASN B O 1
ATOM 3004 N N . ASP B 1 182 ? 6.188 -33.25 -19.281 1 97.06 182 ASP B N 1
ATOM 3005 C CA . ASP B 1 182 ? 7.559 -33.156 -19.766 1 97.06 182 ASP B CA 1
ATOM 3006 C C . ASP B 1 182 ? 8.141 -31.766 -19.5 1 97.06 182 ASP B C 1
ATOM 3008 O O . ASP B 1 182 ? 9.289 -31.641 -19.078 1 97.06 182 ASP B O 1
ATOM 3012 N N . ARG B 1 183 ? 7.332 -30.828 -19.766 1 96.38 183 ARG B N 1
ATOM 3013 C CA . ARG B 1 183 ? 7.777 -29.453 -19.562 1 96.38 183 ARG B CA 1
ATOM 3014 C C . ARG B 1 183 ? 7.996 -29.156 -18.078 1 96.38 183 ARG B C 1
ATOM 3016 O O . ARG B 1 183 ? 8.922 -28.438 -17.719 1 96.38 183 ARG B O 1
ATOM 3023 N N . LEU B 1 184 ? 7.121 -29.688 -17.266 1 97.12 184 LEU B N 1
ATOM 3024 C CA . LEU B 1 184 ? 7.254 -29.5 -15.82 1 97.12 184 LEU B CA 1
ATOM 3025 C C . LEU B 1 184 ? 8.547 -30.141 -15.312 1 97.12 184 LEU B C 1
ATOM 3027 O O . LEU B 1 184 ? 9.258 -29.547 -14.5 1 97.12 184 LEU B O 1
ATOM 3031 N N . LEU B 1 185 ? 8.828 -31.312 -15.828 1 96.19 185 LEU B N 1
ATOM 3032 C CA . LEU B 1 185 ? 10.047 -32 -15.422 1 96.19 185 LEU B CA 1
ATOM 3033 C C . LEU B 1 185 ? 11.281 -31.203 -15.805 1 96.19 185 LEU B C 1
ATOM 3035 O O . LEU B 1 185 ? 12.234 -31.109 -15.031 1 96.19 185 LEU B O 1
ATOM 3039 N N . ALA B 1 186 ? 11.258 -30.703 -16.984 1 95.38 186 ALA B N 1
ATOM 3040 C CA . ALA B 1 186 ? 12.367 -29.875 -17.438 1 95.38 186 ALA B CA 1
ATOM 3041 C C . ALA B 1 186 ? 12.516 -28.641 -16.547 1 95.38 186 ALA B C 1
ATOM 3043 O O . ALA B 1 186 ? 13.633 -28.219 -16.219 1 95.38 186 ALA B O 1
ATOM 3044 N N . TYR B 1 187 ? 11.383 -28.047 -16.203 1 95.75 187 TYR B N 1
ATOM 3045 C CA . TYR B 1 187 ? 11.375 -26.859 -15.344 1 95.75 187 TYR B CA 1
ATOM 3046 C C . TYR B 1 187 ? 11.977 -27.172 -13.984 1 95.75 187 TYR B C 1
ATOM 3048 O O . TYR B 1 187 ? 12.828 -26.422 -13.492 1 95.75 187 TYR B O 1
ATOM 3056 N N . TYR B 1 188 ? 11.562 -28.297 -13.383 1 94.94 188 TYR B N 1
ATOM 3057 C CA . TYR B 1 188 ? 12.055 -28.688 -12.062 1 94.94 188 TYR B CA 1
ATOM 3058 C C . TYR B 1 188 ? 13.555 -28.953 -12.102 1 94.94 188 TYR B C 1
ATOM 3060 O O . TYR B 1 188 ? 14.273 -28.609 -11.156 1 94.94 188 TYR B O 1
ATOM 3068 N N . ALA B 1 189 ? 13.969 -29.484 -13.141 1 92.62 189 ALA B N 1
ATOM 3069 C CA . ALA B 1 189 ? 15.398 -29.75 -13.312 1 92.62 189 ALA B CA 1
ATOM 3070 C C . ALA B 1 189 ? 16.188 -28.453 -13.367 1 92.62 189 ALA B C 1
ATOM 3072 O O . ALA B 1 189 ? 17.297 -28.359 -12.812 1 92.62 189 ALA B O 1
ATOM 3073 N N . ASN B 1 190 ? 15.664 -27.469 -14.023 1 90.94 190 ASN B N 1
ATOM 3074 C CA . ASN B 1 190 ? 16.328 -26.172 -14.141 1 90.94 190 ASN B CA 1
ATOM 3075 C C . ASN B 1 190 ? 16.391 -25.453 -12.797 1 90.94 190 ASN B C 1
ATOM 3077 O O . ASN B 1 190 ? 17.375 -24.781 -12.5 1 90.94 190 ASN B O 1
ATOM 3081 N N . ILE B 1 191 ? 15.312 -25.531 -12.039 1 89.38 191 ILE B N 1
ATOM 3082 C CA . ILE B 1 191 ? 15.234 -24.891 -10.727 1 89.38 191 ILE B CA 1
ATOM 3083 C C . ILE B 1 191 ? 16.297 -25.5 -9.805 1 89.38 191 ILE B C 1
ATOM 3085 O O . ILE B 1 191 ? 16.938 -24.781 -9.039 1 89.38 191 ILE B O 1
ATOM 3089 N N . LYS B 1 192 ? 16.453 -26.766 -9.812 1 86.19 192 LYS B N 1
ATOM 3090 C CA . LYS B 1 192 ? 17.391 -27.484 -8.969 1 86.19 192 LYS B CA 1
ATOM 3091 C C . LYS B 1 192 ? 18.828 -27.062 -9.273 1 86.19 192 LYS B C 1
ATOM 3093 O O . LYS B 1 192 ? 19.672 -26.984 -8.367 1 86.19 192 LYS B O 1
ATOM 3098 N N . MET B 1 193 ? 18.984 -26.75 -10.492 1 79.62 193 MET B N 1
ATOM 3099 C CA . MET B 1 193 ? 20.344 -26.391 -10.914 1 79.62 193 MET B CA 1
ATOM 3100 C C . MET B 1 193 ? 20.656 -24.938 -10.547 1 79.62 193 MET B C 1
ATOM 3102 O O . MET B 1 193 ? 21.828 -24.594 -10.344 1 79.62 193 MET B O 1
ATOM 3106 N N . SER B 1 194 ? 19.672 -24.109 -10.484 1 71.44 194 SER B N 1
ATOM 3107 C CA . SER B 1 194 ? 19.875 -22.688 -10.242 1 71.44 194 SER B CA 1
ATOM 3108 C C . SER B 1 194 ? 19.984 -22.391 -8.758 1 71.44 194 SER B C 1
ATOM 3110 O O . SER B 1 194 ? 20.344 -21.281 -8.367 1 71.44 194 SER B O 1
ATOM 3112 N N . GLU B 1 195 ? 19.469 -23.25 -7.828 1 62.91 195 GLU B N 1
ATOM 3113 C CA . GLU B 1 195 ? 19.609 -23.016 -6.391 1 62.91 195 GLU B CA 1
ATOM 3114 C C . GLU B 1 195 ? 21.047 -23.266 -5.922 1 62.91 195 GLU B C 1
ATOM 3116 O O . GLU B 1 195 ? 21.734 -24.141 -6.469 1 62.91 195 GLU B O 1
#